Protein AF-A0A377AE68-F1 (afdb_monomer_lite)

Radius of gyration: 34.29 Å; chains: 1; bounding box: 81×54×94 Å

InterPro domains:
  IPR004701 Phosphotransferase system, mannose-type IIA component [PS51096] (171-307)
  IPR011608 PRD domain [PF00874] (445-529)
  IPR011608 PRD domain [PS51372] (61-166)
  IPR011608 PRD domain [PS51372] (434-531)
  IPR036634 PRD domain superfamily [SSF63520] (63-156)
  IPR036634 PRD domain superfamily [SSF63520] (428-529)
  IPR036662 Phosphotransferase system, mannose-type IIA component superfamily [G3DSA:3.40.50.510] (170-292)
  IPR036662 Phosphotransferase system, mannose-type IIA component superfamily [SSF53062] (173-259)

Foldseek 3Di:
DWDPVLLVVLCCPLVVQLVLLVVLVVVPDDPVVSLLVSLLVVVVCL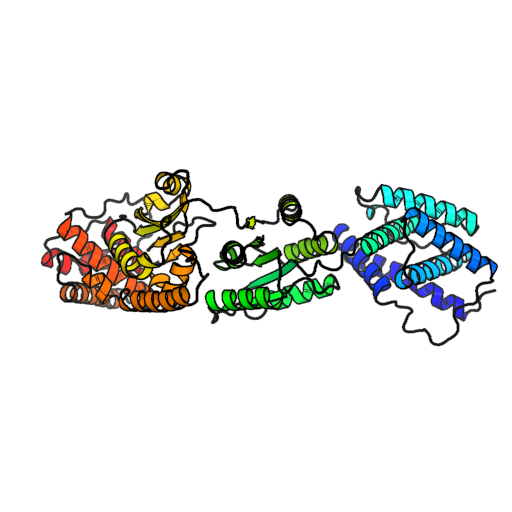VVVPPPVVPPDDNTDDDPLVLVLLVVLQVLLCVLLVHRDDPSLSVVSSSNLVSQLSCQVVVHARPGDDPVSDDPVLPSLLVSLVVSQVSSCVSSVGNRHPNSSVVSSSSSVVRNLVVLQPPQPLQEAEEEEEEADCPFVVLQVVLCVSLVHNRYDYDYAYPPHDPVVSLVVVVVVCVVSVHQEYEYEYQDDPSQLSQQLVCQQPQHKYKYFYNDDSVNVNVLVVVSSRDDDDSVVVCVVCVVVVGDIDIHGNPPAPFAEEEEEEDQVLDQLSVLVQVLCCVLCVVQADPSYDYHRDHLVQLLDPVSVVVVADPRYDYLAYEYCDDSPDPPGHYHYLLNCLDLCNLVSVCSSRVGDPPDPVSVVSSVRSSVSSNVCPDLQNSLVPLDPDDSVVLLVLQVQLVVQLCVVVVADDDPSLVSVSSSVSSRQLSCCLPVVDADDDDPPDDPDDDPVSLVSLQVSCVVVCVVSVGDHDPVNSVVSVVSRVD

Sequence (531 aa):
MATSAEIEESDLFYSFLTREYVNLRNSNVPPAETLAILKNKLSSIFEYGLYSRHSAAHPPRYGDQIEERVTLLIGYVEQVLGFTLPENLANPLRKHFLALIGYVRRGLIPQLYSSSLILDRCKDEYDNATLLCRQINELLHIQCPATEVVWLCLFLKECRHYRQRIDTSPDCGVILIAHGATTATSQAQYVNRVLERDLFYAIDMPFEQSVHDTLETLTRMIQDRCWQRLILMVDIGSLVHFGSTISKLFQIDVLLLPNITLTSLLEVGLDLSYETGDLSQLAVLMQSKNIPCRLCTPQQESGGKVLVISCITGMGTAEKIKKVLEESFGELMSQDTRMVILDYNEVRSLERIQQALNASERLAGIVGTFQPGLPDIPFISLEELFSEQGPELVLSLLTPDLSSSERRLEMERSAMRFISALTMESIINHISVLNPQRILKEIEDVLNYLTNTLSLKPSRQVTLRFLIHCCCMVERIVINRKPLQMALENRLDLDARAFSVIKSSFLPIEEAYAIRLSDAEYFYIYELLYS

Organism: Escherichia coli (NCBI:txid562)

pLDDT: mean 73.92, std 14.16, range [32.53, 97.31]

Secondary structure (DSSP, 8-state):
---HHHHHHTTHHHHHHHHHHHHHHHTT--HHHHHHHHHHHHHHHHHHTTTGGG-SS------HHHHHHHHHHHHHHHHHHTSPPPHHHHHHHHHHHHHHHHHHHTT-------GGGS-GGGHHHHHHHHHHHHHHHHHH-S---HHHHHHHHHHHHHHHHHHT-----TTEEEEEEEEBSSHHHHHHHHHHHHTTS---EEEEE-TTS-HHHHHHHHHHHHHHHT-SEEEEEE-SGGGGGHHHHHHHHHT-EEEEE-S--HHHHHHHHHHHHH--S-HHHHHHHHHHTT---EEE-TTS--SEEEEEEE-TTSSSHHHHHHHHHHHHHTTTS-TTEEEEEE-TTTTTSHHHHHHTS-TTEEEEEEEESS----TT--EEEHHHHTSTTHHHHHHHHH-----SHHHHHHHHHHHHHHHHHSSHHHHHHT-SSS-HHHHHHHHHHHHHHHHHHHT----HHHHHHHHHHHHHHHHHHHHH---------------HHHHHHHHHHTHHHHHHHT----HHHHHHHHHHHH-

Structure (mmCIF, N/CA/C/O backbone):
data_AF-A0A377AE68-F1
#
_entry.id   AF-A0A377AE68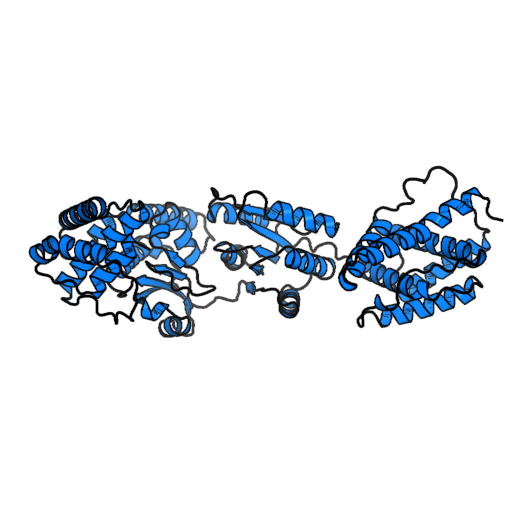-F1
#
loop_
_atom_site.group_PDB
_atom_site.id
_atom_site.type_symbol
_atom_site.label_atom_id
_atom_site.label_alt_id
_atom_site.label_comp_id
_atom_site.label_asym_id
_atom_site.label_entity_id
_atom_site.label_seq_id
_atom_site.pdbx_PDB_ins_code
_atom_site.Cartn_x
_atom_site.Cartn_y
_atom_site.Cartn_z
_atom_site.occupancy
_atom_site.B_iso_or_equiv
_atom_site.auth_seq_id
_atom_site.auth_comp_id
_atom_site.auth_asym_id
_atom_site.auth_atom_id
_atom_site.pdbx_PDB_model_num
ATOM 1 N N . MET A 1 1 ? 47.913 -7.691 -47.496 1.00 35.38 1 MET A N 1
ATOM 2 C CA . MET A 1 1 ? 48.086 -8.858 -46.604 1.00 35.38 1 MET A CA 1
ATOM 3 C C . MET A 1 1 ? 48.095 -8.303 -45.195 1.00 35.38 1 MET A C 1
ATOM 5 O O . MET A 1 1 ? 48.907 -7.422 -44.956 1.00 35.38 1 MET A O 1
ATOM 9 N N . ALA A 1 2 ? 47.153 -8.706 -44.342 1.00 32.53 2 ALA A N 1
ATOM 10 C CA . ALA A 1 2 ? 47.093 -8.212 -42.965 1.00 32.53 2 ALA A CA 1
ATOM 11 C C . ALA A 1 2 ? 48.304 -8.731 -42.168 1.00 32.53 2 ALA A C 1
ATOM 13 O O . ALA A 1 2 ? 48.736 -9.867 -42.378 1.00 32.53 2 ALA A O 1
ATOM 14 N N . THR A 1 3 ? 48.878 -7.889 -41.312 1.00 38.12 3 THR A N 1
ATOM 15 C CA . THR A 1 3 ? 50.048 -8.209 -40.476 1.00 38.12 3 THR A CA 1
ATOM 16 C C . THR A 1 3 ? 49.657 -9.052 -39.257 1.00 38.12 3 THR A C 1
ATOM 18 O O . THR A 1 3 ? 48.509 -9.043 -38.824 1.00 38.12 3 THR A O 1
ATOM 21 N N . SER A 1 4 ? 50.608 -9.798 -38.682 1.00 37.97 4 SER A N 1
ATOM 22 C CA . SER A 1 4 ? 50.384 -10.733 -37.561 1.00 37.97 4 SER A CA 1
ATOM 23 C C . SER A 1 4 ? 49.757 -10.108 -36.305 1.00 37.97 4 SER A C 1
ATOM 25 O O . SER A 1 4 ? 49.122 -10.826 -35.545 1.00 37.97 4 SER A O 1
ATOM 27 N N . ALA A 1 5 ? 49.878 -8.791 -36.112 1.00 37.81 5 ALA A N 1
ATOM 28 C CA . ALA A 1 5 ? 49.234 -8.060 -35.016 1.00 37.81 5 ALA A CA 1
ATOM 29 C C . ALA A 1 5 ? 47.746 -7.750 -35.296 1.00 37.81 5 ALA A C 1
ATOM 31 O O . ALA A 1 5 ? 46.903 -7.898 -34.417 1.00 37.81 5 ALA A O 1
ATOM 32 N N . GLU A 1 6 ? 47.391 -7.424 -36.546 1.00 44.06 6 GLU A N 1
ATOM 33 C CA . GLU A 1 6 ? 45.991 -7.250 -36.989 1.00 44.06 6 GLU A CA 1
ATOM 34 C C . GLU A 1 6 ? 45.209 -8.583 -36.925 1.00 44.06 6 GLU A C 1
ATOM 36 O O . GLU A 1 6 ? 43.981 -8.622 -36.833 1.00 44.06 6 GLU A O 1
ATOM 41 N N . ILE A 1 7 ? 45.952 -9.693 -36.962 1.00 45.28 7 ILE A N 1
ATOM 42 C CA . ILE A 1 7 ? 45.485 -11.079 -36.921 1.00 45.28 7 ILE A CA 1
ATOM 43 C C . ILE A 1 7 ? 45.093 -11.520 -35.496 1.00 45.28 7 ILE A C 1
ATOM 45 O O . ILE A 1 7 ? 44.175 -12.339 -35.393 1.00 45.28 7 ILE A O 1
ATOM 49 N N . GLU A 1 8 ? 45.699 -10.960 -34.440 1.00 42.53 8 GLU A N 1
ATOM 50 C CA . GLU A 1 8 ? 45.406 -11.274 -33.025 1.00 42.53 8 GLU A CA 1
ATOM 51 C C . GLU A 1 8 ? 44.201 -10.489 -32.466 1.00 42.53 8 GLU A C 1
ATOM 53 O O . GLU A 1 8 ? 43.383 -11.058 -31.745 1.00 42.53 8 GLU A O 1
ATOM 58 N N . GLU A 1 9 ? 44.002 -9.218 -32.847 1.00 45.75 9 GLU A N 1
ATOM 59 C CA . GLU A 1 9 ? 42.862 -8.414 -32.353 1.00 45.75 9 GLU A CA 1
ATOM 60 C C . GLU A 1 9 ? 41.496 -8.889 -32.879 1.00 45.75 9 GLU A C 1
ATOM 62 O O . GLU A 1 9 ? 40.488 -8.832 -32.165 1.00 45.75 9 GLU A O 1
ATOM 67 N N . SER A 1 10 ? 41.456 -9.394 -34.119 1.00 47.69 10 SER A N 1
ATOM 68 C CA . SER A 1 10 ? 40.238 -9.956 -34.730 1.00 47.69 10 SER A CA 1
ATOM 69 C C . SER A 1 10 ? 39.765 -11.260 -34.067 1.00 47.69 10 SER A C 1
ATOM 71 O O . SER A 1 10 ? 38.612 -11.655 -34.240 1.00 47.69 10 SER A O 1
ATOM 73 N N . ASP A 1 11 ? 40.638 -11.914 -33.292 1.00 53.09 11 ASP A N 1
ATOM 74 C CA . ASP A 1 11 ? 40.399 -13.221 -32.674 1.00 53.09 11 ASP A CA 1
ATOM 75 C C . ASP A 1 11 ? 39.607 -13.128 -31.357 1.00 53.09 11 ASP A C 1
ATOM 77 O O . ASP A 1 11 ? 38.904 -14.055 -30.955 1.00 53.09 11 ASP A O 1
ATOM 81 N N . LEU A 1 12 ? 39.658 -11.970 -30.694 1.00 58.88 12 LEU A N 1
ATOM 82 C CA . LEU A 1 12 ? 39.094 -11.757 -29.356 1.00 58.88 12 LEU A CA 1
ATOM 83 C C . LEU A 1 12 ? 37.564 -11.867 -29.300 1.00 58.88 12 LEU A C 1
ATOM 85 O O . LEU A 1 12 ? 37.031 -12.325 -28.294 1.00 58.88 12 LEU A O 1
ATOM 89 N N . PHE A 1 13 ? 36.847 -11.487 -30.362 1.00 60.62 13 PHE A N 1
ATOM 90 C CA . PHE A 1 13 ? 35.380 -11.470 -30.358 1.00 60.62 13 PHE A CA 1
ATOM 91 C C . PHE A 1 13 ? 34.780 -12.882 -30.371 1.00 60.62 13 PHE A C 1
ATOM 93 O O . PHE A 1 13 ? 34.065 -13.280 -29.451 1.00 60.62 13 PHE A O 1
ATOM 100 N N . TYR A 1 14 ? 35.109 -13.670 -31.396 1.00 62.91 14 TYR A N 1
ATOM 101 C CA . TYR A 1 14 ? 34.588 -15.027 -31.553 1.00 62.91 14 TYR A CA 1
ATOM 102 C C . TYR A 1 14 ? 35.135 -15.977 -30.479 1.00 62.91 14 TYR A C 1
ATOM 104 O O . TYR A 1 14 ? 34.387 -16.828 -29.990 1.00 62.91 14 TYR A O 1
ATOM 112 N N . SER A 1 15 ? 36.391 -15.810 -30.044 1.00 63.50 15 SER A N 1
ATOM 113 C CA . SER A 1 15 ? 36.961 -16.598 -28.941 1.00 63.50 15 SER A CA 1
ATOM 114 C C . SER A 1 15 ? 36.289 -16.300 -27.595 1.00 63.50 15 SER A C 1
ATOM 116 O O . SER A 1 15 ? 35.984 -17.237 -26.852 1.00 63.50 15 SER A O 1
ATOM 118 N N . PHE A 1 16 ? 35.973 -15.031 -27.303 1.00 65.31 16 PHE A N 1
ATOM 119 C CA . PHE A 1 16 ? 35.212 -14.642 -26.114 1.00 65.31 16 PHE A CA 1
ATOM 120 C C . PHE A 1 16 ? 33.808 -15.253 -26.125 1.00 65.31 16 PHE A C 1
ATOM 122 O O . PHE A 1 16 ? 33.429 -15.938 -25.175 1.00 65.31 16 PHE A O 1
ATOM 129 N N . LEU A 1 17 ? 33.058 -15.078 -27.218 1.00 63.47 17 LEU A N 1
ATOM 130 C CA . LEU A 1 17 ? 31.700 -15.617 -27.334 1.00 63.47 17 LEU A CA 1
ATOM 131 C C . LEU A 1 17 ? 31.675 -17.146 -27.236 1.00 63.47 17 LEU A C 1
ATOM 133 O O . LEU A 1 17 ? 30.805 -17.706 -26.569 1.00 63.47 17 LEU A O 1
ATOM 137 N N . THR A 1 18 ? 32.658 -17.822 -27.839 1.00 64.62 18 THR A N 1
ATOM 138 C CA . THR A 1 18 ? 32.765 -19.288 -27.789 1.00 64.62 18 THR A CA 1
ATOM 139 C C . THR A 1 18 ? 33.037 -19.754 -26.364 1.00 64.62 18 THR A C 1
ATOM 141 O O . THR A 1 18 ? 32.367 -20.659 -25.869 1.00 64.62 18 THR A O 1
ATOM 144 N N . ARG A 1 19 ? 33.982 -19.110 -25.671 1.00 67.00 19 ARG A N 1
ATOM 145 C CA . ARG A 1 19 ? 34.321 -19.423 -24.279 1.00 67.00 19 ARG A CA 1
ATOM 146 C C . ARG A 1 19 ? 33.125 -19.228 -23.348 1.00 67.00 19 ARG A C 1
ATOM 148 O O . ARG A 1 19 ? 32.839 -20.105 -22.538 1.00 67.00 19 ARG A O 1
ATOM 155 N N . GLU A 1 20 ? 32.412 -18.114 -23.472 1.00 65.75 20 GLU A N 1
ATOM 156 C CA . GLU A 1 20 ? 31.256 -17.817 -22.622 1.00 65.75 20 GLU A CA 1
ATOM 157 C C . GLU A 1 20 ? 30.086 -18.772 -22.875 1.00 65.75 20 GLU A C 1
ATOM 159 O O . GLU A 1 20 ? 29.486 -19.280 -21.926 1.00 65.75 20 GLU A O 1
ATOM 164 N N . TYR A 1 21 ? 29.808 -19.095 -24.139 1.00 64.94 21 TYR A N 1
ATOM 165 C CA . TYR A 1 21 ? 28.783 -20.073 -24.497 1.00 64.94 21 TYR A CA 1
ATOM 166 C C . TYR A 1 21 ? 29.104 -21.477 -23.958 1.00 64.94 21 TYR A C 1
ATOM 168 O O . TYR A 1 21 ? 28.236 -22.138 -23.384 1.00 64.94 21 TYR A O 1
ATOM 176 N N . VAL A 1 22 ? 30.359 -21.922 -24.083 1.00 67.50 22 VAL A N 1
ATOM 177 C CA . VAL A 1 22 ? 30.815 -23.218 -23.555 1.00 67.50 22 VAL A CA 1
ATOM 178 C C . VAL A 1 22 ? 30.721 -23.254 -22.026 1.00 67.50 22 VAL A C 1
ATOM 180 O O . VAL A 1 22 ? 30.233 -24.238 -21.472 1.00 67.50 22 VAL A O 1
ATOM 183 N N . ASN A 1 23 ? 31.111 -22.178 -21.338 1.00 67.56 23 ASN A N 1
ATOM 184 C CA . ASN A 1 23 ? 31.018 -22.082 -19.880 1.00 67.56 23 ASN A CA 1
ATOM 185 C C . ASN A 1 23 ? 29.570 -22.175 -19.383 1.00 67.56 23 ASN A C 1
ATOM 187 O O . ASN A 1 23 ? 29.298 -22.910 -18.435 1.00 67.56 23 ASN A O 1
ATOM 191 N N . LEU A 1 24 ? 28.632 -21.485 -20.038 1.00 65.25 24 LEU A N 1
ATOM 192 C CA . LEU A 1 24 ? 27.214 -21.535 -19.670 1.00 65.25 24 LEU A CA 1
ATOM 193 C C . LEU A 1 24 ? 26.603 -22.913 -19.938 1.00 65.25 24 LEU A C 1
ATOM 195 O O . LEU A 1 24 ? 25.903 -23.449 -19.080 1.00 65.25 24 LEU A O 1
ATOM 199 N N . ARG A 1 25 ? 26.944 -23.539 -21.072 1.00 63.88 25 ARG A N 1
ATOM 200 C CA . ARG A 1 25 ? 26.503 -24.904 -21.391 1.00 63.88 25 ARG A CA 1
ATOM 201 C C . ARG A 1 25 ? 27.017 -25.933 -20.380 1.00 63.88 25 ARG A C 1
ATOM 203 O O . ARG A 1 25 ? 26.284 -26.851 -20.026 1.00 63.88 25 ARG A O 1
ATOM 210 N N . ASN A 1 26 ? 28.249 -25.770 -19.901 1.00 66.75 26 ASN A N 1
ATOM 211 C CA . ASN A 1 26 ? 28.850 -26.652 -18.898 1.00 66.75 26 ASN A CA 1
ATOM 212 C C . ASN A 1 26 ? 28.307 -26.415 -17.477 1.00 66.75 26 ASN A C 1
ATOM 214 O O . ASN A 1 26 ? 28.566 -27.225 -16.592 1.00 66.75 26 ASN A O 1
ATOM 218 N N . SER A 1 27 ? 27.555 -25.332 -17.252 1.00 64.69 27 SER A N 1
ATOM 219 C CA . SER A 1 27 ? 27.062 -24.926 -15.929 1.00 64.69 27 SER A CA 1
ATOM 220 C C . SER A 1 27 ? 25.645 -25.425 -15.597 1.00 64.69 27 SER A C 1
ATOM 222 O O . SER A 1 27 ? 25.085 -24.997 -14.595 1.00 64.69 27 SER A O 1
ATOM 224 N N . ASN A 1 28 ? 25.052 -26.327 -16.397 1.00 59.94 28 ASN A N 1
ATOM 225 C CA . ASN A 1 28 ? 23.685 -26.862 -16.210 1.00 59.94 28 ASN A CA 1
ATOM 226 C C . ASN A 1 28 ? 22.575 -25.794 -16.066 1.00 59.94 28 ASN A C 1
ATOM 228 O O . ASN A 1 28 ? 21.514 -26.065 -15.505 1.00 59.94 28 ASN A O 1
ATOM 232 N N . VAL A 1 29 ? 22.793 -24.587 -16.593 1.00 64.56 29 VAL A N 1
ATOM 233 C CA . VAL A 1 29 ? 21.796 -23.509 -16.588 1.00 64.56 29 VAL A CA 1
ATOM 234 C C . VAL A 1 29 ? 20.687 -23.836 -17.603 1.00 64.56 29 VAL A C 1
ATOM 236 O O . VAL A 1 29 ? 21.000 -24.267 -18.719 1.00 64.56 29 VAL A O 1
ATOM 239 N N . PRO A 1 30 ? 19.395 -23.636 -17.273 1.00 61.22 30 PRO A N 1
ATOM 240 C CA . PRO A 1 30 ? 18.301 -23.830 -18.219 1.00 61.22 30 PRO A CA 1
ATOM 241 C C . PRO A 1 30 ? 18.504 -23.035 -19.527 1.00 61.22 30 PRO A C 1
ATOM 243 O O . PRO A 1 30 ? 19.047 -21.925 -19.502 1.00 61.22 30 PRO A O 1
ATOM 246 N N . PRO A 1 31 ? 18.042 -23.536 -20.690 1.00 54.38 31 PRO A N 1
ATOM 247 C CA . PRO A 1 31 ? 18.254 -22.870 -21.981 1.00 54.38 31 PRO A CA 1
ATOM 248 C C . PRO A 1 31 ? 17.703 -21.436 -22.049 1.00 54.38 31 PRO A C 1
ATOM 250 O O . PRO A 1 31 ? 18.317 -20.571 -22.671 1.00 54.38 31 PRO A O 1
ATOM 253 N N . ALA A 1 32 ? 16.572 -21.173 -21.384 1.00 50.97 32 ALA A N 1
ATOM 254 C CA . ALA A 1 32 ? 15.939 -19.854 -21.342 1.00 50.97 32 ALA A CA 1
ATOM 255 C C . ALA A 1 32 ? 16.751 -18.831 -20.523 1.00 50.97 32 ALA A C 1
ATOM 257 O O . ALA A 1 32 ? 16.925 -17.692 -20.949 1.00 50.97 32 ALA A O 1
ATOM 258 N N . GLU A 1 33 ? 17.321 -19.249 -19.392 1.00 54.84 33 GLU A N 1
ATOM 259 C CA . GLU A 1 33 ? 18.206 -18.412 -18.570 1.00 54.84 33 GLU A CA 1
ATOM 260 C C . GLU A 1 33 ? 19.563 -18.197 -19.248 1.00 54.84 33 GLU A C 1
ATOM 262 O O . GLU A 1 33 ? 20.108 -17.096 -19.232 1.00 54.84 33 GLU A O 1
ATOM 267 N N . THR A 1 34 ? 20.073 -19.222 -19.937 1.00 57.81 34 THR A N 1
ATOM 268 C CA . THR A 1 34 ? 21.289 -19.121 -20.755 1.00 57.81 34 THR A CA 1
ATOM 269 C C . THR A 1 34 ? 21.131 -18.060 -21.846 1.00 57.81 34 THR A C 1
ATOM 271 O O . THR A 1 34 ? 22.051 -17.276 -22.075 1.00 57.81 34 THR A O 1
ATOM 274 N N . LEU A 1 35 ? 19.957 -17.992 -22.487 1.00 55.09 35 LEU A N 1
ATOM 275 C CA . LEU A 1 35 ? 19.627 -16.966 -23.476 1.00 55.09 35 LEU A CA 1
ATOM 276 C C . LEU A 1 35 ? 19.613 -15.565 -22.852 1.00 55.09 35 LEU A C 1
ATOM 278 O O . LEU A 1 35 ? 20.217 -14.659 -23.416 1.00 55.09 35 LEU A O 1
ATOM 282 N N . ALA A 1 36 ? 18.961 -15.385 -21.702 1.00 54.00 36 ALA A N 1
ATOM 283 C CA . ALA A 1 36 ? 18.906 -14.091 -21.021 1.00 54.00 36 ALA A CA 1
ATOM 284 C C . ALA A 1 36 ? 20.307 -13.608 -20.606 1.00 54.00 36 ALA A C 1
ATOM 286 O O . ALA A 1 36 ? 20.675 -12.465 -20.867 1.00 54.00 36 ALA A O 1
ATOM 287 N N . ILE A 1 37 ? 21.131 -14.501 -20.050 1.00 59.78 37 ILE A N 1
ATOM 288 C CA . ILE A 1 37 ? 22.510 -14.192 -19.651 1.00 59.78 37 ILE A CA 1
ATOM 289 C C . ILE A 1 37 ? 23.379 -13.870 -20.874 1.00 59.78 37 ILE A C 1
ATOM 291 O O . ILE A 1 37 ? 24.155 -12.917 -20.838 1.00 59.78 37 ILE A O 1
ATOM 295 N N . LEU A 1 38 ? 23.255 -14.628 -21.968 1.00 58.69 38 LEU A N 1
ATOM 296 C CA . LEU A 1 38 ? 23.988 -14.358 -23.210 1.00 58.69 38 LEU A CA 1
ATOM 297 C C . LEU A 1 38 ? 23.534 -13.064 -23.880 1.00 58.69 38 LEU A C 1
ATOM 299 O O . LEU A 1 38 ? 24.389 -12.330 -24.368 1.00 58.69 38 LEU A O 1
ATOM 303 N N . LYS A 1 39 ? 22.228 -12.769 -23.884 1.00 57.41 39 LYS A N 1
ATOM 304 C CA . LYS A 1 39 ? 21.674 -11.504 -24.381 1.00 57.41 39 LYS A CA 1
ATOM 305 C C . LYS A 1 39 ? 22.259 -10.337 -23.588 1.00 57.41 39 LYS A C 1
ATOM 307 O O . LYS A 1 39 ? 22.829 -9.443 -24.194 1.00 57.41 39 LYS A O 1
ATOM 312 N N . ASN A 1 40 ? 22.244 -10.417 -22.258 1.00 55.22 40 ASN A N 1
ATOM 313 C CA . ASN A 1 40 ? 22.818 -9.388 -21.388 1.00 55.22 40 ASN A CA 1
ATOM 314 C C . ASN A 1 40 ? 24.334 -9.232 -21.588 1.00 55.22 40 ASN A C 1
ATOM 316 O O . ASN A 1 40 ? 24.841 -8.116 -21.613 1.00 55.22 40 ASN A O 1
ATOM 320 N N . LYS A 1 41 ? 25.082 -10.328 -21.785 1.00 58.75 41 LYS A N 1
ATOM 321 C CA . LYS A 1 41 ? 26.524 -10.251 -22.082 1.00 58.75 41 LYS A CA 1
ATOM 322 C C . LYS A 1 41 ? 26.809 -9.675 -23.465 1.00 58.75 41 LYS A C 1
ATOM 324 O O . LYS A 1 41 ? 27.755 -8.911 -23.599 1.00 58.75 41 LYS A O 1
ATOM 329 N N . LEU A 1 42 ? 26.015 -10.023 -24.477 1.00 56.97 42 LEU A N 1
ATOM 330 C CA . LEU A 1 42 ? 26.104 -9.424 -25.807 1.00 56.97 42 LEU A CA 1
ATOM 331 C C . LEU A 1 42 ? 25.821 -7.920 -25.727 1.00 56.97 42 LEU A C 1
ATOM 333 O O . LEU A 1 42 ? 26.665 -7.146 -26.166 1.00 56.97 42 LEU A O 1
ATOM 337 N N . SER A 1 43 ? 24.727 -7.504 -25.081 1.00 49.84 43 SER A N 1
ATOM 338 C CA . SER A 1 43 ? 24.415 -6.089 -24.825 1.00 49.84 43 SER A CA 1
ATOM 339 C C . SER A 1 43 ? 25.561 -5.380 -24.088 1.00 49.84 43 SER A C 1
ATOM 341 O O . SER A 1 43 ? 26.012 -4.337 -24.546 1.00 49.84 43 SER A O 1
ATOM 343 N N . SER A 1 44 ? 26.163 -6.003 -23.070 1.00 50.94 44 SER A N 1
ATOM 344 C CA . SER A 1 44 ? 27.327 -5.450 -22.359 1.00 50.94 44 SER A CA 1
ATOM 345 C C . SER A 1 44 ? 28.584 -5.305 -23.243 1.00 50.94 44 SER A C 1
ATOM 347 O O . SER A 1 44 ? 29.315 -4.321 -23.124 1.00 50.94 44 SER A O 1
ATOM 349 N N . ILE A 1 45 ? 28.841 -6.226 -24.187 1.00 52.91 45 ILE A N 1
ATOM 350 C CA . ILE A 1 45 ? 29.919 -6.074 -25.192 1.00 52.91 45 ILE A CA 1
ATOM 351 C C . ILE A 1 45 ? 29.654 -4.857 -26.091 1.00 52.91 45 ILE A C 1
ATOM 353 O O . ILE A 1 45 ? 30.599 -4.147 -26.458 1.00 52.91 45 ILE A O 1
ATOM 357 N N . PHE A 1 46 ? 28.388 -4.633 -26.453 1.00 50.62 46 PHE A N 1
ATOM 358 C CA . PHE A 1 46 ? 27.961 -3.529 -27.309 1.00 50.62 46 PHE A CA 1
ATOM 359 C C . PHE A 1 46 ? 27.962 -2.175 -26.576 1.00 50.62 46 PHE A C 1
ATOM 361 O O . PHE A 1 46 ? 28.317 -1.175 -27.196 1.00 50.62 46 PHE A O 1
ATOM 368 N N . GLU A 1 47 ? 27.661 -2.134 -25.272 1.00 41.50 47 GLU A N 1
ATOM 369 C CA . GLU A 1 47 ? 27.654 -0.901 -24.465 1.00 41.50 47 GLU A CA 1
ATOM 370 C C . GLU A 1 47 ? 29.041 -0.498 -23.942 1.00 41.50 47 GLU A C 1
ATOM 372 O O . GLU A 1 47 ? 29.421 0.669 -24.035 1.00 41.50 47 GLU A O 1
ATOM 377 N N . TYR A 1 48 ? 29.855 -1.444 -23.459 1.00 39.06 48 TYR A N 1
ATOM 378 C CA . TYR A 1 48 ? 31.168 -1.118 -22.884 1.00 39.06 48 TYR A CA 1
ATOM 379 C C . TYR A 1 48 ? 32.291 -0.991 -23.900 1.00 39.06 48 TYR A C 1
ATOM 381 O O . TYR A 1 48 ? 33.404 -0.626 -23.513 1.00 39.06 48 TYR A O 1
ATOM 389 N N . GLY A 1 49 ? 32.026 -1.310 -25.173 1.00 45.44 49 GLY A N 1
ATOM 390 C CA . GLY A 1 49 ? 33.020 -1.294 -26.232 1.00 45.44 49 GLY A CA 1
ATOM 391 C C . GLY A 1 49 ? 34.315 -1.931 -25.743 1.00 45.44 49 GLY A C 1
ATOM 392 O O . GLY A 1 49 ? 35.283 -1.222 -25.484 1.00 45.44 49 GLY A O 1
ATOM 393 N N . LEU A 1 50 ? 34.377 -3.260 -25.635 1.00 39.72 50 LEU A N 1
ATOM 394 C CA . LEU A 1 50 ? 35.605 -3.984 -25.246 1.00 39.72 50 LEU A CA 1
ATOM 395 C C . LEU A 1 50 ? 36.844 -3.618 -26.100 1.00 39.72 50 LEU A C 1
ATOM 397 O O . LEU A 1 50 ? 37.971 -3.928 -25.732 1.00 39.72 50 LEU A O 1
ATOM 401 N N . TYR A 1 51 ? 36.646 -2.874 -27.191 1.00 43.25 51 TYR A N 1
ATOM 402 C CA . TYR A 1 51 ? 37.676 -2.287 -28.042 1.00 43.25 51 TYR A CA 1
ATOM 403 C C . TYR A 1 51 ? 37.964 -0.784 -27.824 1.00 43.25 51 TYR A C 1
ATOM 405 O O . TYR A 1 51 ? 38.838 -0.240 -28.490 1.00 43.25 51 TYR A O 1
ATOM 413 N N . SER A 1 52 ? 37.262 -0.081 -26.931 1.00 38.97 52 SER A N 1
ATOM 414 C CA . SER A 1 52 ? 37.528 1.329 -26.603 1.00 38.97 52 SER A CA 1
ATOM 415 C C . SER A 1 52 ? 38.813 1.494 -25.789 1.00 38.97 52 SER A C 1
ATOM 417 O O . SER A 1 52 ? 39.431 2.554 -25.842 1.00 38.97 52 SER A O 1
ATOM 419 N N . ARG A 1 53 ? 39.243 0.465 -25.044 1.00 36.19 53 ARG A N 1
ATOM 420 C CA . ARG A 1 53 ? 40.462 0.532 -24.216 1.00 36.19 53 ARG A CA 1
ATOM 421 C C . ARG A 1 53 ? 41.767 0.298 -24.986 1.00 36.19 53 ARG A C 1
ATOM 423 O O . ARG A 1 53 ? 42.828 0.574 -24.438 1.00 36.19 53 ARG A O 1
ATOM 430 N N . HIS A 1 54 ? 41.705 -0.110 -26.255 1.00 35.72 54 HIS A N 1
ATOM 431 C CA . HIS A 1 54 ? 42.877 -0.251 -27.129 1.00 35.72 54 HIS A CA 1
ATOM 432 C C . HIS A 1 54 ? 42.840 0.697 -28.337 1.00 35.72 54 HIS A C 1
ATOM 434 O O . HIS A 1 54 ? 43.307 0.375 -29.418 1.00 35.72 54 HIS A O 1
ATOM 440 N N . SER A 1 55 ? 42.358 1.930 -28.153 1.00 34.81 55 SER A N 1
ATOM 441 C CA . SER A 1 55 ? 42.481 2.982 -29.177 1.00 34.81 55 SER A CA 1
ATOM 442 C C . SER A 1 55 ? 43.877 3.638 -29.220 1.00 34.81 55 SER A C 1
ATOM 444 O O . SER A 1 55 ? 43.995 4.833 -29.488 1.00 34.81 55 SER A O 1
ATOM 446 N N . ALA A 1 56 ? 44.943 2.878 -28.956 1.00 34.81 56 ALA A N 1
ATOM 447 C CA . ALA A 1 56 ? 46.317 3.382 -28.936 1.00 34.81 56 ALA A CA 1
ATOM 448 C C . ALA A 1 56 ? 47.266 2.546 -29.808 1.00 34.81 56 ALA A C 1
ATOM 450 O O . ALA A 1 56 ? 48.334 2.161 -29.355 1.00 34.81 56 ALA A O 1
ATOM 451 N N . ALA A 1 57 ? 46.873 2.266 -31.051 1.00 35.12 57 ALA A N 1
ATOM 452 C CA . ALA A 1 57 ? 47.756 2.176 -32.219 1.00 35.12 57 ALA A CA 1
ATOM 453 C C . ALA A 1 57 ? 46.895 1.815 -33.440 1.00 35.12 57 ALA A C 1
ATOM 455 O O . ALA A 1 57 ? 46.142 0.858 -33.391 1.00 35.12 57 ALA A O 1
ATOM 456 N N . HIS A 1 58 ? 46.975 2.636 -34.488 1.00 35.72 58 HIS A N 1
ATOM 457 C CA . HIS A 1 58 ? 46.464 2.452 -35.856 1.00 35.72 58 HIS A CA 1
ATOM 458 C C . HIS A 1 58 ? 45.449 1.312 -36.125 1.00 35.72 58 HIS A C 1
ATOM 460 O O . HIS A 1 58 ? 45.845 0.148 -36.115 1.00 35.72 58 HIS A O 1
ATOM 466 N N . PRO A 1 59 ? 44.180 1.616 -36.491 1.00 40.16 59 PRO A N 1
ATOM 467 C CA . PRO A 1 59 ? 43.243 0.580 -36.923 1.00 40.16 59 PRO A CA 1
ATOM 468 C C . PRO A 1 59 ? 43.818 -0.183 -38.132 1.00 40.16 59 PRO A C 1
ATOM 470 O O . PRO A 1 59 ? 44.432 0.458 -38.996 1.00 40.16 59 PRO A O 1
ATOM 473 N N . PRO A 1 60 ? 43.608 -1.511 -38.225 1.00 43.28 60 PRO A N 1
ATOM 474 C CA . PRO A 1 60 ? 44.097 -2.312 -39.338 1.00 43.28 60 PRO A CA 1
ATOM 475 C C . PRO A 1 60 ? 43.662 -1.704 -40.671 1.00 43.28 60 PRO A C 1
ATOM 477 O O . PRO A 1 60 ? 42.464 -1.514 -40.899 1.00 43.28 60 PRO A O 1
ATOM 480 N N . ARG A 1 61 ? 44.603 -1.384 -41.565 1.00 44.72 61 ARG A N 1
ATOM 481 C CA . ARG A 1 61 ? 44.252 -0.924 -42.919 1.00 44.72 61 ARG A CA 1
ATOM 482 C C . ARG A 1 61 ? 43.923 -2.148 -43.768 1.00 44.72 61 ARG A C 1
ATOM 484 O O . ARG A 1 61 ? 44.776 -2.685 -44.475 1.00 44.72 61 ARG A O 1
ATOM 491 N N . TYR A 1 62 ? 42.670 -2.593 -43.704 1.00 54.28 62 TYR A N 1
ATOM 492 C CA . TYR A 1 62 ? 42.109 -3.429 -44.762 1.00 54.28 62 TYR A CA 1
ATOM 493 C C . TYR A 1 62 ? 42.196 -2.658 -46.091 1.00 54.28 62 TYR A C 1
ATOM 495 O O . TYR A 1 62 ? 42.128 -1.432 -46.104 1.00 54.28 62 TYR A O 1
ATOM 503 N N . GLY A 1 63 ? 42.422 -3.353 -47.212 1.00 61.53 63 GLY A N 1
ATOM 504 C CA . GLY A 1 63 ? 42.499 -2.677 -48.514 1.00 61.53 63 GLY A CA 1
ATOM 505 C C . GLY A 1 63 ? 41.196 -1.932 -48.817 1.00 61.53 63 GLY A C 1
ATOM 506 O O . GLY A 1 63 ? 40.134 -2.446 -48.469 1.00 61.53 63 GLY A O 1
ATOM 507 N N . ASP A 1 64 ? 41.277 -0.775 -49.482 1.00 63.53 64 ASP A N 1
ATOM 508 C CA . ASP A 1 64 ? 40.146 0.150 -49.705 1.00 63.53 64 ASP A CA 1
ATOM 509 C C . ASP A 1 64 ? 38.876 -0.558 -50.229 1.00 63.53 64 ASP A C 1
ATOM 511 O O . ASP A 1 64 ? 37.765 -0.279 -49.790 1.00 63.53 64 ASP A O 1
ATOM 515 N N . GLN A 1 65 ? 39.043 -1.589 -51.065 1.00 74.25 65 GLN A N 1
ATOM 516 C CA . GLN A 1 65 ? 37.942 -2.400 -51.605 1.00 74.25 65 GLN A CA 1
ATOM 517 C C . GLN A 1 65 ? 37.185 -3.254 -50.569 1.00 74.25 65 GLN A C 1
ATOM 519 O O . GLN A 1 65 ? 36.029 -3.601 -50.798 1.00 74.25 65 GLN A O 1
ATOM 524 N N . ILE A 1 66 ? 37.822 -3.679 -49.473 1.00 77.06 66 ILE A N 1
ATOM 525 C CA . ILE A 1 66 ? 37.160 -4.454 -48.406 1.00 77.06 66 ILE A CA 1
ATOM 526 C C . ILE A 1 66 ? 36.351 -3.514 -47.517 1.00 77.06 66 ILE A C 1
ATOM 528 O O . ILE A 1 66 ? 35.226 -3.848 -47.160 1.00 77.06 66 ILE A O 1
ATOM 532 N N . GLU A 1 67 ? 36.898 -2.340 -47.206 1.00 78.69 67 GLU A N 1
ATOM 533 C CA . GLU A 1 67 ? 36.187 -1.314 -46.440 1.00 78.69 67 GLU A CA 1
ATOM 534 C C . GLU A 1 67 ? 34.933 -0.846 -47.182 1.00 78.69 67 GLU A C 1
ATOM 536 O O . GLU A 1 67 ? 33.854 -0.864 -46.598 1.00 78.69 67 GLU A O 1
ATOM 541 N N . GLU A 1 68 ? 35.026 -0.567 -48.488 1.00 81.69 68 GLU A N 1
ATOM 542 C CA . GLU A 1 68 ? 33.859 -0.216 -49.312 1.00 81.69 68 GLU A CA 1
ATOM 543 C C . GLU A 1 68 ? 32.755 -1.287 -49.255 1.00 81.69 68 GLU A C 1
ATOM 545 O O . GLU A 1 68 ? 31.576 -0.970 -49.087 1.00 81.69 68 GLU A O 1
ATOM 550 N N . ARG A 1 69 ? 33.121 -2.574 -49.336 1.00 86.06 69 ARG A N 1
ATOM 551 C CA . ARG A 1 69 ? 32.159 -3.689 -49.251 1.00 86.06 69 ARG A CA 1
ATOM 552 C C . ARG A 1 69 ? 31.518 -3.803 -47.869 1.00 86.06 69 ARG A C 1
ATOM 554 O O . ARG A 1 69 ? 30.333 -4.113 -47.776 1.00 86.06 69 ARG A O 1
ATOM 561 N N . VAL A 1 70 ? 32.279 -3.560 -46.802 1.00 86.06 70 VAL A N 1
ATOM 562 C CA . VAL A 1 70 ? 31.759 -3.565 -45.427 1.00 86.06 70 VAL A CA 1
ATOM 563 C C . VAL A 1 70 ? 30.815 -2.384 -45.200 1.00 86.06 70 VAL A C 1
ATOM 565 O O . VAL A 1 70 ? 29.757 -2.568 -44.604 1.00 86.06 70 VAL A O 1
ATOM 568 N N . THR A 1 71 ? 31.125 -1.200 -45.733 1.00 86.56 71 THR A N 1
ATOM 569 C CA . THR A 1 71 ? 30.218 -0.043 -45.695 1.00 86.56 71 THR A CA 1
ATOM 570 C C . THR A 1 71 ? 28.907 -0.328 -46.427 1.00 86.56 71 THR A C 1
ATOM 572 O O . THR A 1 71 ? 27.837 -0.039 -45.894 1.00 86.56 71 THR A O 1
ATOM 575 N N . LEU A 1 72 ? 28.963 -0.959 -47.605 1.00 88.69 72 LEU A N 1
ATOM 576 C CA . LEU A 1 72 ? 27.760 -1.377 -48.333 1.00 88.69 72 LEU A CA 1
ATOM 577 C C . LEU A 1 72 ? 26.919 -2.376 -47.526 1.00 88.69 72 LEU A C 1
ATOM 579 O O . LEU A 1 72 ? 25.699 -2.244 -47.476 1.00 88.69 72 LEU A O 1
ATOM 583 N N . LEU A 1 73 ? 27.557 -3.341 -46.855 1.00 89.50 73 LEU A N 1
ATOM 584 C CA . LEU A 1 73 ? 26.866 -4.291 -45.979 1.00 89.50 73 LEU A CA 1
ATOM 585 C C . LEU A 1 73 ? 26.159 -3.606 -44.810 1.00 89.50 73 LEU A C 1
ATOM 587 O O . LEU A 1 73 ? 25.017 -3.952 -44.521 1.00 89.50 73 LEU A O 1
ATOM 591 N N . ILE A 1 74 ? 26.794 -2.624 -44.166 1.00 88.25 74 ILE A N 1
ATOM 592 C CA . ILE A 1 74 ? 26.147 -1.829 -43.112 1.00 88.25 74 ILE A CA 1
ATOM 593 C C . ILE A 1 74 ? 24.915 -1.109 -43.678 1.00 88.25 74 ILE A C 1
ATOM 595 O O . ILE A 1 74 ? 23.853 -1.174 -43.066 1.00 88.25 74 ILE A O 1
ATOM 599 N N . GLY A 1 75 ? 25.006 -0.544 -44.886 1.00 88.19 75 GLY A N 1
ATOM 600 C CA . GLY A 1 75 ? 23.860 0.066 -45.571 1.00 88.19 75 GLY A CA 1
ATOM 601 C C . GLY A 1 75 ? 22.701 -0.909 -45.835 1.00 88.19 75 GLY A C 1
ATOM 602 O O . GLY A 1 75 ? 21.537 -0.539 -45.683 1.00 88.19 75 GLY A O 1
ATOM 603 N N . TYR A 1 76 ? 22.982 -2.176 -46.160 1.00 89.44 76 TYR A N 1
ATOM 604 C CA . TYR A 1 76 ? 21.939 -3.208 -46.263 1.00 89.44 76 TYR A CA 1
ATOM 605 C C . TYR A 1 76 ? 21.289 -3.519 -44.911 1.00 89.44 76 TYR A C 1
ATOM 607 O O . TYR A 1 76 ? 20.072 -3.697 -44.840 1.00 89.44 76 TYR A O 1
ATOM 615 N N . VAL A 1 77 ? 22.072 -3.553 -43.828 1.00 88.88 77 VAL A N 1
ATOM 616 C CA . VAL A 1 77 ? 21.532 -3.721 -42.470 1.00 88.88 77 VAL A CA 1
ATOM 617 C C . VAL A 1 77 ? 20.620 -2.545 -42.101 1.00 88.88 77 VAL A C 1
ATOM 619 O O . VAL A 1 77 ? 19.520 -2.757 -41.594 1.00 88.88 77 VAL A O 1
ATOM 622 N N . GLU A 1 78 ? 21.018 -1.315 -42.423 1.00 87.50 78 GLU A N 1
ATOM 623 C CA . GLU A 1 78 ? 20.203 -0.110 -42.218 1.00 87.50 78 GLU A CA 1
ATOM 624 C C . GLU A 1 78 ? 18.904 -0.128 -43.037 1.00 87.50 78 GLU A C 1
ATOM 626 O O . GLU A 1 78 ? 17.851 0.248 -42.520 1.00 87.50 78 GLU A O 1
ATOM 631 N N . GLN A 1 79 ? 18.936 -0.623 -44.281 1.00 87.19 79 GLN A N 1
ATOM 632 C CA . GLN A 1 79 ? 17.731 -0.812 -45.099 1.00 87.19 79 GLN A CA 1
ATOM 633 C C . GLN A 1 79 ? 16.756 -1.814 -44.472 1.00 87.19 79 GLN A C 1
ATOM 635 O O . GLN A 1 79 ? 15.558 -1.543 -44.411 1.00 87.19 79 GLN A O 1
ATOM 640 N N . VAL A 1 80 ? 17.261 -2.943 -43.968 1.00 86.00 80 VAL A N 1
ATOM 641 C CA . VAL A 1 80 ? 16.453 -3.962 -43.274 1.00 86.00 80 VAL A CA 1
ATOM 642 C C . VAL A 1 80 ? 15.829 -3.403 -41.987 1.00 86.00 80 VAL A C 1
ATOM 644 O O . VAL A 1 80 ? 14.682 -3.707 -41.644 1.00 86.00 80 VAL A O 1
ATOM 647 N N . LEU A 1 81 ? 16.571 -2.568 -41.260 1.00 79.62 81 LEU A N 1
ATOM 648 C CA . LEU A 1 81 ? 16.118 -1.938 -40.020 1.00 79.62 81 LEU A CA 1
ATOM 649 C C . LEU A 1 81 ? 15.200 -0.727 -40.251 1.00 79.62 81 LEU A C 1
ATOM 651 O O . LEU A 1 81 ? 14.377 -0.396 -39.391 1.00 79.62 81 LEU A O 1
ATOM 655 N N . GLY A 1 82 ? 15.323 -0.068 -41.402 1.00 78.75 82 GLY A N 1
ATOM 656 C CA . GLY A 1 82 ? 14.605 1.152 -41.756 1.00 78.75 82 GLY A CA 1
ATOM 657 C C . GLY A 1 82 ? 15.100 2.406 -41.025 1.00 78.75 82 GLY A C 1
ATOM 658 O O . GLY A 1 82 ? 14.320 3.350 -40.891 1.00 78.75 82 GLY A O 1
ATOM 659 N N . PHE A 1 83 ? 16.330 2.413 -40.493 1.00 78.75 83 PHE A N 1
ATOM 660 C CA . PHE A 1 83 ? 17.027 3.592 -39.949 1.00 78.75 83 PHE A CA 1
ATOM 661 C C . PHE A 1 83 ? 18.543 3.469 -40.078 1.00 78.75 83 PHE A C 1
ATOM 663 O O . PHE A 1 83 ? 19.073 2.365 -40.155 1.00 78.75 83 PHE A O 1
ATOM 670 N N . THR A 1 84 ? 19.219 4.617 -40.039 1.00 81.19 84 THR A N 1
ATOM 671 C CA . THR A 1 84 ? 20.681 4.719 -39.984 1.00 81.19 84 THR A CA 1
ATOM 672 C C . THR A 1 84 ? 21.199 4.348 -38.599 1.00 81.19 84 THR A C 1
ATOM 674 O O . THR A 1 84 ? 20.709 4.876 -37.596 1.00 81.19 84 THR A O 1
ATOM 677 N N . LEU A 1 85 ? 22.201 3.477 -38.530 1.00 77.44 85 LEU A N 1
ATOM 678 C CA . LEU A 1 85 ? 22.785 3.033 -37.273 1.00 77.44 85 LEU A CA 1
ATOM 679 C C . LEU A 1 85 ? 23.676 4.139 -36.678 1.00 77.44 85 LEU A C 1
ATOM 681 O O . LEU A 1 85 ? 24.539 4.676 -37.372 1.00 77.44 85 LEU A O 1
ATOM 685 N N . PRO A 1 86 ? 23.527 4.472 -35.386 1.00 73.69 86 PRO A N 1
ATOM 686 C CA . PRO A 1 86 ? 24.454 5.370 -34.704 1.00 73.69 86 PRO A CA 1
ATOM 687 C C . PRO A 1 86 ? 25.847 4.734 -34.576 1.00 73.69 86 PRO A C 1
ATOM 689 O O . PRO A 1 86 ? 25.996 3.508 -34.598 1.00 73.69 86 PRO A O 1
ATOM 692 N N . GLU A 1 87 ? 26.886 5.560 -34.414 1.00 69.94 87 GLU A N 1
ATOM 693 C CA . GLU A 1 87 ? 28.288 5.110 -34.434 1.00 69.94 87 GLU A CA 1
ATOM 694 C C . GLU A 1 87 ? 28.602 4.010 -33.407 1.00 69.94 87 GLU A C 1
ATOM 696 O O . GLU A 1 87 ? 29.412 3.121 -33.675 1.00 69.94 87 GLU A O 1
ATOM 701 N N . ASN A 1 88 ? 27.947 4.028 -32.246 1.00 64.44 88 ASN A N 1
ATOM 702 C CA . ASN A 1 88 ? 28.098 3.012 -31.202 1.00 64.44 88 ASN A CA 1
ATOM 703 C C . ASN A 1 88 ? 27.569 1.627 -31.618 1.00 64.44 88 ASN A C 1
ATOM 705 O O . ASN A 1 88 ? 28.056 0.634 -31.091 1.00 64.44 88 ASN A O 1
ATOM 709 N N . LEU A 1 89 ? 26.635 1.539 -32.572 1.00 74.12 89 LEU A N 1
ATOM 710 C CA . LEU A 1 89 ? 26.139 0.274 -33.135 1.00 74.12 89 LEU A CA 1
ATOM 711 C C . LEU A 1 89 ? 26.822 -0.083 -34.462 1.00 74.12 89 LEU A C 1
ATOM 713 O O . LEU A 1 89 ? 27.125 -1.251 -34.715 1.00 74.12 89 LEU A O 1
ATOM 717 N N . ALA A 1 90 ? 27.128 0.919 -35.288 1.00 78.12 90 ALA A N 1
ATOM 718 C CA . ALA A 1 90 ? 27.803 0.725 -36.567 1.00 78.12 90 ALA A CA 1
ATOM 719 C C . ALA A 1 90 ? 29.257 0.241 -36.397 1.00 78.12 90 ALA A C 1
ATOM 721 O O . ALA A 1 90 ? 29.712 -0.637 -37.132 1.00 78.12 90 ALA A O 1
ATOM 722 N N . ASN A 1 91 ? 29.992 0.759 -35.404 1.00 73.81 91 ASN A N 1
ATOM 723 C CA . ASN A 1 91 ? 31.394 0.391 -35.178 1.00 73.81 91 ASN A CA 1
ATOM 724 C C . ASN A 1 91 ? 31.585 -1.077 -34.741 1.00 73.81 91 ASN A C 1
ATOM 726 O O . ASN A 1 91 ? 32.463 -1.743 -35.301 1.00 73.81 91 ASN A O 1
ATOM 730 N N . PRO A 1 92 ? 30.806 -1.626 -33.786 1.00 71.44 92 PRO A N 1
ATOM 731 C CA . PRO A 1 92 ? 30.836 -3.054 -33.476 1.00 71.44 92 PRO A CA 1
ATOM 732 C C . PRO A 1 92 ? 30.457 -3.931 -34.668 1.00 71.44 92 PRO A C 1
ATOM 734 O O . PRO A 1 92 ? 31.151 -4.910 -34.932 1.00 71.44 92 PRO A O 1
ATOM 737 N N . LEU A 1 93 ? 29.421 -3.555 -35.428 1.00 83.00 93 LEU A N 1
ATOM 738 C CA . LEU A 1 93 ? 29.002 -4.292 -36.623 1.00 83.00 93 LEU A CA 1
ATOM 739 C C . LEU A 1 93 ? 30.109 -4.330 -37.688 1.00 83.00 93 LEU A C 1
ATOM 741 O O . LEU A 1 93 ? 30.412 -5.389 -38.240 1.00 83.00 93 LEU A O 1
ATOM 745 N N . ARG A 1 94 ? 30.783 -3.197 -37.927 1.00 82.38 94 ARG A N 1
ATOM 746 C CA . ARG A 1 94 ? 31.951 -3.121 -38.817 1.00 82.38 94 ARG A CA 1
ATOM 747 C C . ARG A 1 94 ? 33.055 -4.080 -38.373 1.00 82.38 94 ARG A C 1
ATOM 749 O O . ARG A 1 94 ? 33.574 -4.843 -39.186 1.00 82.38 94 ARG A O 1
ATOM 756 N N . LYS A 1 95 ? 33.405 -4.069 -37.083 1.00 75.75 95 LYS A N 1
ATOM 757 C CA . LYS A 1 95 ? 34.433 -4.962 -36.520 1.00 75.75 95 LYS A CA 1
ATOM 758 C C . LYS A 1 95 ? 34.037 -6.431 -36.637 1.00 75.75 95 LYS A C 1
ATOM 760 O O . LYS A 1 95 ? 34.885 -7.247 -36.987 1.00 75.75 95 LYS A O 1
ATOM 765 N N . HIS A 1 96 ? 32.763 -6.749 -36.410 1.00 79.62 96 HIS A N 1
ATOM 766 C CA . HIS A 1 96 ? 32.215 -8.095 -36.576 1.00 79.62 96 HIS A CA 1
ATOM 767 C C . HIS A 1 96 ? 32.400 -8.614 -38.004 1.00 79.62 96 HIS A C 1
ATOM 769 O O . HIS A 1 96 ? 32.936 -9.705 -38.190 1.00 79.62 96 HIS A O 1
ATOM 775 N N . PHE A 1 97 ? 32.053 -7.819 -39.022 1.00 84.31 97 PHE A N 1
ATOM 776 C CA . PHE A 1 97 ? 32.244 -8.217 -40.421 1.00 84.31 97 PHE A CA 1
ATOM 777 C C . PHE A 1 97 ? 33.717 -8.403 -40.792 1.00 84.31 97 PHE A C 1
ATOM 779 O O . PHE A 1 97 ? 34.062 -9.374 -41.467 1.00 84.31 97 PHE A O 1
ATOM 786 N N . LEU A 1 98 ? 34.604 -7.527 -40.319 1.00 81.31 98 LEU A N 1
ATOM 787 C CA . LEU A 1 98 ? 36.044 -7.678 -40.539 1.00 81.31 98 LEU A CA 1
ATOM 788 C C . LEU A 1 98 ? 36.591 -8.952 -39.872 1.00 81.31 98 LEU A C 1
ATOM 790 O O . LEU A 1 98 ? 37.349 -9.700 -40.496 1.00 81.31 98 LEU A O 1
ATOM 794 N N . ALA A 1 99 ? 36.154 -9.246 -38.645 1.00 75.94 99 ALA A N 1
ATOM 795 C CA . ALA A 1 99 ? 36.511 -10.472 -37.937 1.00 75.94 99 ALA A CA 1
ATOM 796 C C . ALA A 1 99 ? 35.969 -11.724 -38.646 1.00 75.94 99 ALA A C 1
ATOM 798 O O . ALA A 1 99 ? 36.709 -12.693 -38.818 1.00 75.94 99 ALA A O 1
ATOM 799 N N . LEU A 1 100 ? 34.727 -11.683 -39.141 1.00 79.75 100 LEU A N 1
ATOM 800 C CA . LEU A 1 100 ? 34.109 -12.767 -39.909 1.00 79.75 100 LEU A CA 1
ATOM 801 C C . LEU A 1 100 ? 34.917 -13.096 -41.173 1.00 79.75 100 LEU A C 1
ATOM 803 O O . LEU A 1 100 ? 35.208 -14.263 -41.440 1.00 79.75 100 LEU A O 1
ATOM 807 N N . ILE A 1 101 ? 35.339 -12.075 -41.930 1.00 79.88 101 ILE A N 1
ATOM 808 C CA . ILE A 1 101 ? 36.197 -12.250 -43.115 1.00 79.88 101 ILE A CA 1
ATOM 809 C C . ILE A 1 101 ? 37.512 -12.936 -42.729 1.00 79.88 101 ILE A C 1
ATOM 811 O O . ILE A 1 101 ? 37.965 -13.846 -43.429 1.00 79.88 101 ILE A O 1
ATOM 815 N N . GLY A 1 102 ? 38.126 -12.504 -41.623 1.00 73.44 102 GLY A N 1
ATOM 816 C CA . GLY A 1 102 ? 39.347 -13.103 -41.090 1.00 73.44 102 GLY A CA 1
ATOM 817 C C . GLY A 1 102 ? 39.168 -14.577 -40.722 1.00 73.44 102 GLY A C 1
ATOM 818 O O . GLY A 1 102 ? 39.983 -15.408 -41.122 1.00 73.44 102 GLY A O 1
ATOM 819 N N . TYR A 1 103 ? 38.084 -14.909 -40.021 1.00 73.25 103 TYR A N 1
ATOM 820 C CA . TYR A 1 103 ? 37.773 -16.260 -39.549 1.00 73.25 103 TYR A CA 1
ATOM 821 C C . TYR A 1 103 ? 37.492 -17.242 -40.688 1.00 73.25 103 TYR A C 1
ATOM 823 O O . TYR A 1 103 ? 38.117 -18.304 -40.763 1.00 73.25 103 TYR A O 1
ATOM 831 N N . VAL A 1 104 ? 36.620 -16.866 -41.629 1.00 75.75 104 VAL A N 1
ATOM 832 C CA . VAL A 1 104 ? 36.239 -17.746 -42.745 1.00 75.75 104 VAL A CA 1
ATOM 833 C C . VAL A 1 104 ? 37.429 -18.011 -43.669 1.00 75.75 104 VAL A C 1
ATOM 835 O O . VAL A 1 104 ? 37.635 -19.145 -44.100 1.00 75.75 104 VAL A O 1
ATOM 838 N N . ARG A 1 105 ? 38.287 -17.010 -43.918 1.00 74.81 105 ARG A N 1
ATOM 839 C CA . ARG A 1 105 ? 39.513 -17.191 -44.721 1.00 74.81 105 ARG A CA 1
ATOM 840 C C . ARG A 1 105 ? 40.536 -18.128 -44.075 1.00 74.81 105 ARG A C 1
ATOM 842 O O . ARG A 1 105 ? 41.334 -18.719 -44.796 1.00 74.81 105 ARG A O 1
ATOM 849 N N . ARG A 1 106 ? 40.516 -18.282 -42.746 1.00 70.44 106 ARG A N 1
ATOM 850 C CA . ARG A 1 106 ? 41.355 -19.244 -42.006 1.00 70.44 106 ARG A CA 1
ATOM 851 C C . ARG A 1 106 ? 40.766 -20.662 -41.986 1.00 70.44 106 ARG A C 1
ATOM 853 O O . ARG A 1 106 ? 41.406 -21.563 -41.457 1.00 70.44 106 ARG A O 1
ATOM 860 N N . GLY A 1 107 ? 39.564 -20.869 -42.532 1.00 65.44 107 GLY A N 1
ATOM 861 C CA . GLY A 1 107 ? 38.849 -22.147 -42.452 1.00 65.44 107 GLY A CA 1
ATOM 862 C C . GLY A 1 107 ? 38.298 -22.455 -41.054 1.00 65.44 107 GLY A C 1
ATOM 863 O O . GLY A 1 107 ? 37.924 -23.594 -40.782 1.00 65.44 107 GLY A O 1
ATOM 864 N N . LEU A 1 108 ? 38.249 -21.457 -40.165 1.00 64.56 108 LEU A N 1
ATOM 865 C CA . LEU A 1 108 ? 37.676 -21.584 -38.829 1.00 64.56 108 LEU A CA 1
ATOM 866 C C . LEU A 1 108 ? 36.185 -21.251 -38.915 1.00 64.56 108 LEU A C 1
ATOM 868 O O . LEU A 1 108 ? 35.817 -20.111 -39.192 1.00 64.56 108 LEU A O 1
ATOM 872 N N . ILE A 1 109 ? 35.325 -22.244 -38.689 1.00 61.41 109 ILE A N 1
ATOM 873 C CA . ILE A 1 109 ? 33.877 -22.031 -38.579 1.00 61.41 109 ILE A CA 1
ATOM 874 C C . ILE A 1 109 ? 33.572 -21.764 -37.103 1.00 61.41 109 ILE A C 1
ATOM 876 O O . ILE A 1 109 ? 33.764 -22.674 -36.290 1.00 61.41 109 ILE A O 1
ATOM 880 N N . PRO A 1 110 ? 33.092 -20.566 -36.727 1.00 58.56 110 PRO A N 1
ATOM 881 C CA . PRO A 1 110 ? 32.670 -20.319 -35.360 1.00 58.56 110 PRO A CA 1
ATOM 882 C C . PRO A 1 110 ? 31.508 -21.256 -35.009 1.00 58.56 110 PRO A C 1
ATOM 884 O O . PRO A 1 110 ? 30.409 -21.126 -35.555 1.00 58.56 110 PRO A O 1
ATOM 887 N N . GLN A 1 111 ? 31.735 -22.212 -34.103 1.00 56.97 111 GLN A N 1
ATOM 888 C CA . GLN A 1 111 ? 30.663 -23.015 -33.504 1.00 56.97 111 GLN A CA 1
ATOM 889 C C . GLN A 1 111 ? 29.981 -22.203 -32.402 1.00 56.97 111 GLN A C 1
ATOM 891 O O . GLN A 1 111 ? 30.105 -22.491 -31.212 1.00 56.97 111 GLN A O 1
ATOM 896 N N . LEU A 1 112 ? 29.297 -21.142 -32.814 1.00 59.66 112 LEU A N 1
ATOM 897 C CA . LEU A 1 112 ? 28.571 -20.256 -31.924 1.00 59.66 112 LEU A CA 1
ATOM 898 C C . LEU A 1 112 ? 27.073 -20.514 -32.021 1.00 59.66 112 LEU A C 1
ATOM 900 O O . LEU A 1 112 ? 26.511 -20.465 -33.108 1.00 59.66 112 LEU A O 1
ATOM 904 N N . TYR A 1 113 ? 26.442 -20.697 -30.860 1.00 59.69 113 TYR A N 1
ATOM 905 C CA . TYR A 1 113 ? 24.991 -20.734 -30.675 1.00 59.69 113 TYR A CA 1
ATOM 906 C C . TYR A 1 113 ? 24.267 -21.946 -31.294 1.00 59.69 113 TYR A C 1
ATOM 908 O O . TYR A 1 113 ? 24.554 -22.421 -32.387 1.00 59.69 113 TYR A O 1
ATOM 916 N N . SER A 1 114 ? 23.276 -22.455 -30.564 1.00 59.09 114 SER A N 1
ATOM 917 C CA . SER A 1 114 ? 22.319 -23.439 -31.076 1.00 59.09 114 SER A CA 1
ATOM 918 C C . SER A 1 114 ? 21.152 -22.717 -31.753 1.00 59.09 114 SER A C 1
ATOM 920 O O . SER A 1 114 ? 20.705 -21.679 -31.263 1.00 59.09 114 SER A O 1
ATOM 922 N N . SER A 1 115 ? 20.589 -23.298 -32.817 1.00 59.62 115 SER A N 1
ATOM 923 C CA . SER A 1 115 ? 19.342 -22.819 -33.438 1.00 59.62 115 SER A CA 1
ATOM 924 C C . SER A 1 115 ? 18.159 -22.790 -32.460 1.00 59.62 115 SER A C 1
ATOM 926 O O . SER A 1 115 ? 17.204 -22.053 -32.674 1.00 59.62 115 SER A O 1
ATOM 928 N N . SER A 1 116 ? 18.252 -23.521 -31.345 1.00 56.34 116 SER A N 1
ATOM 929 C CA . SER A 1 116 ? 17.279 -23.498 -30.245 1.00 56.34 116 SER A CA 1
ATOM 930 C C . SER A 1 116 ? 17.203 -22.166 -29.482 1.00 56.34 116 SER A C 1
ATOM 932 O O . SER A 1 116 ? 16.373 -22.038 -28.590 1.00 56.34 116 SER A O 1
ATOM 934 N N . LEU A 1 117 ? 18.087 -21.200 -29.765 1.00 54.16 117 LEU A N 1
ATOM 935 C CA . LEU A 1 117 ? 18.072 -19.861 -29.156 1.00 54.16 117 LEU A CA 1
ATOM 936 C C . LEU A 1 117 ? 17.111 -18.894 -29.872 1.00 54.16 117 LEU A C 1
ATOM 938 O O . LEU A 1 117 ? 16.851 -17.801 -29.372 1.00 54.16 117 LEU A O 1
ATOM 942 N N . ILE A 1 118 ? 16.573 -19.283 -31.029 1.00 57.69 118 ILE A N 1
ATOM 943 C CA . ILE A 1 118 ? 15.578 -18.497 -31.760 1.00 57.69 118 ILE A CA 1
ATOM 944 C C . ILE A 1 118 ? 14.200 -18.836 -31.186 1.00 57.69 118 ILE A C 1
ATOM 946 O O . ILE A 1 118 ? 13.717 -19.957 -31.316 1.00 57.69 118 ILE A O 1
ATOM 950 N N . LEU A 1 119 ? 13.581 -17.864 -30.515 1.00 54.94 119 LEU A N 1
ATOM 951 C CA . LEU A 1 119 ? 12.207 -17.965 -30.018 1.00 54.94 119 LEU A CA 1
ATOM 952 C C . LEU A 1 119 ? 11.220 -17.835 -31.191 1.00 54.94 119 LEU A C 1
ATOM 954 O O . LEU A 1 119 ? 11.464 -17.043 -32.100 1.00 54.94 119 LEU A O 1
ATOM 958 N N . ASP A 1 120 ? 10.061 -18.504 -31.123 1.00 49.09 120 ASP A N 1
ATOM 959 C CA . ASP A 1 120 ? 8.997 -18.447 -32.154 1.00 49.09 120 ASP A CA 1
ATOM 960 C C . ASP A 1 120 ? 8.550 -17.015 -32.519 1.00 49.09 120 ASP A C 1
ATOM 962 O O . ASP A 1 120 ? 8.019 -16.770 -33.601 1.00 49.09 120 ASP A O 1
ATOM 966 N N . ARG A 1 121 ? 8.794 -16.043 -31.631 1.00 47.03 121 ARG A N 1
ATOM 967 C CA . ARG A 1 121 ? 8.467 -14.619 -31.807 1.00 47.03 121 ARG A CA 1
ATOM 968 C C . ARG A 1 121 ? 9.499 -13.818 -32.625 1.00 47.03 121 ARG A C 1
ATOM 970 O O . ARG A 1 121 ? 9.324 -12.616 -32.752 1.00 47.03 121 ARG A O 1
ATOM 977 N N . CYS A 1 122 ? 10.564 -14.438 -33.143 1.00 59.03 122 CYS A N 1
ATOM 978 C CA . CYS A 1 122 ? 11.646 -13.773 -33.897 1.00 59.03 122 CYS A CA 1
ATOM 979 C C . CYS A 1 122 ? 11.707 -14.190 -35.376 1.00 59.03 122 CYS A C 1
ATOM 981 O O . CYS A 1 122 ? 12.778 -14.206 -35.984 1.00 59.03 122 CYS A O 1
ATOM 983 N N . LYS A 1 123 ? 10.570 -14.589 -35.953 1.00 69.19 123 LYS A N 1
ATOM 984 C CA . LYS A 1 123 ? 10.509 -15.111 -37.323 1.00 69.19 123 LYS A CA 1
ATOM 985 C C . LYS A 1 123 ? 10.931 -14.068 -38.366 1.00 69.19 123 LYS A C 1
ATOM 987 O O . LYS A 1 123 ? 11.728 -14.382 -39.245 1.00 69.19 123 LYS A O 1
ATOM 992 N N . ASP A 1 124 ? 10.482 -12.826 -38.206 1.00 72.38 124 ASP A N 1
ATOM 993 C CA . ASP A 1 124 ? 10.809 -11.737 -39.129 1.00 72.38 124 ASP A CA 1
ATOM 994 C C . ASP A 1 124 ? 12.298 -11.361 -39.050 1.00 72.38 124 ASP A C 1
ATOM 996 O O . ASP A 1 124 ? 12.948 -11.152 -40.075 1.00 72.38 124 ASP A O 1
ATOM 1000 N N . GLU A 1 125 ? 12.889 -11.302 -37.851 1.00 76.50 125 GLU A N 1
ATOM 1001 C CA . GLU A 1 125 ? 14.330 -11.067 -37.690 1.00 76.50 125 GLU A CA 1
ATOM 1002 C C . GLU A 1 125 ? 15.168 -12.217 -38.244 1.00 76.50 125 GLU A C 1
ATOM 1004 O O . GLU A 1 125 ? 16.229 -11.972 -38.816 1.00 76.50 125 GLU A O 1
ATOM 1009 N N . TYR A 1 126 ? 14.695 -13.455 -38.112 1.00 80.12 126 TYR A N 1
ATOM 1010 C CA . TYR A 1 126 ? 15.377 -14.629 -38.643 1.00 80.12 126 TYR A CA 1
ATOM 1011 C C . TYR A 1 126 ? 15.403 -14.640 -40.178 1.00 80.12 126 TYR A C 1
ATOM 1013 O O . TYR A 1 126 ? 16.452 -14.889 -40.784 1.00 80.12 126 TYR A O 1
ATOM 1021 N N . ASP A 1 127 ? 14.280 -14.314 -40.819 1.00 82.31 127 ASP A N 1
ATOM 1022 C CA . ASP A 1 127 ? 14.187 -14.220 -42.278 1.00 82.31 127 ASP A CA 1
ATOM 1023 C C . ASP A 1 127 ? 15.078 -13.082 -42.812 1.00 82.31 127 ASP A C 1
ATOM 1025 O O . ASP A 1 127 ? 15.836 -13.264 -43.772 1.00 82.31 127 ASP A O 1
ATOM 1029 N N . ASN A 1 128 ? 15.078 -11.937 -42.124 1.00 86.19 128 ASN A N 1
ATOM 1030 C CA . ASN A 1 128 ? 15.954 -10.804 -42.424 1.00 86.19 128 ASN A CA 1
ATOM 1031 C C . ASN A 1 128 ? 17.444 -11.137 -42.229 1.00 86.19 128 ASN A C 1
ATOM 1033 O O . ASN A 1 128 ? 18.271 -10.808 -43.080 1.00 86.19 128 ASN A O 1
ATOM 1037 N N . ALA A 1 129 ? 17.803 -11.830 -41.149 1.00 86.38 129 ALA A N 1
ATOM 1038 C CA . ALA A 1 129 ? 19.170 -12.283 -40.900 1.00 86.38 129 ALA A CA 1
ATOM 1039 C C . ALA A 1 129 ? 19.644 -13.274 -41.973 1.00 86.38 129 ALA A C 1
ATOM 1041 O O . ALA A 1 129 ? 20.771 -13.180 -42.461 1.00 86.38 129 ALA A O 1
ATOM 1042 N N . THR A 1 130 ? 18.765 -14.178 -42.408 1.00 86.69 130 THR A N 1
ATOM 1043 C CA . THR A 1 130 ? 19.048 -15.125 -43.496 1.00 86.69 130 THR A CA 1
ATOM 1044 C C . THR A 1 130 ? 19.305 -14.398 -44.817 1.00 86.69 130 THR A C 1
ATOM 1046 O O . THR A 1 130 ? 20.219 -14.765 -45.562 1.00 86.69 130 THR A O 1
ATOM 1049 N N . LEU A 1 131 ? 18.536 -13.344 -45.109 1.00 87.50 131 LEU A N 1
ATOM 1050 C CA . LEU A 1 131 ? 18.756 -12.493 -46.277 1.00 87.50 131 LEU A CA 1
ATOM 1051 C C . LEU A 1 131 ? 20.106 -11.764 -46.198 1.00 87.50 131 LEU A C 1
ATOM 1053 O O . LEU A 1 131 ? 20.858 -11.766 -47.175 1.00 87.50 131 LEU A O 1
ATOM 1057 N N . LEU A 1 132 ? 20.450 -11.206 -45.035 1.00 88.75 132 LEU A N 1
ATOM 1058 C CA . LEU A 1 132 ? 21.737 -10.543 -44.813 1.00 88.75 132 LEU A CA 1
ATOM 1059 C C . LEU A 1 132 ? 22.919 -11.506 -44.977 1.00 88.75 132 LEU A C 1
ATOM 1061 O O . LEU A 1 132 ? 23.896 -11.152 -45.631 1.00 88.75 132 LEU A O 1
ATOM 1065 N N . CYS A 1 133 ? 22.822 -12.747 -44.492 1.00 88.62 133 CYS A N 1
ATOM 1066 C CA . CYS A 1 133 ? 23.843 -13.772 -44.740 1.00 88.62 133 CYS A CA 1
ATOM 1067 C C . CYS A 1 133 ? 24.055 -14.052 -46.238 1.00 88.62 133 CYS A C 1
ATOM 1069 O O . CYS A 1 133 ? 25.188 -14.282 -46.666 1.00 88.62 133 CYS A O 1
ATOM 1071 N N . ARG A 1 134 ? 22.997 -14.008 -47.062 1.00 87.81 134 ARG A N 1
ATOM 1072 C CA . ARG A 1 134 ? 23.134 -14.137 -48.527 1.00 87.81 134 ARG A CA 1
ATOM 1073 C C . ARG A 1 134 ? 23.868 -12.940 -49.128 1.00 87.81 134 ARG A C 1
ATOM 1075 O O . ARG A 1 134 ? 24.778 -13.141 -49.925 1.00 87.81 134 ARG A O 1
ATOM 1082 N N . GLN A 1 135 ? 23.543 -11.724 -48.690 1.00 86.62 135 GLN A N 1
ATOM 1083 C CA . GLN A 1 135 ? 24.244 -10.509 -49.122 1.00 86.62 135 GLN A CA 1
ATOM 1084 C C . GLN A 1 135 ? 25.725 -10.513 -48.708 1.00 86.62 135 GLN A C 1
ATOM 1086 O O . GLN A 1 135 ? 26.592 -10.137 -49.495 1.00 86.62 135 GLN A O 1
ATOM 1091 N N . ILE A 1 136 ? 26.041 -11.023 -47.514 1.00 87.88 136 ILE A N 1
ATOM 1092 C CA . ILE A 1 136 ? 27.417 -11.251 -47.045 1.00 87.88 136 ILE A CA 1
ATOM 1093 C C . ILE A 1 136 ? 28.162 -12.206 -47.987 1.00 87.88 136 ILE A C 1
ATOM 1095 O O . ILE A 1 136 ? 29.288 -11.906 -48.389 1.00 87.88 136 ILE A O 1
ATOM 1099 N N . ASN A 1 137 ? 27.537 -13.320 -48.386 1.00 87.12 137 ASN A N 1
ATOM 1100 C CA . ASN A 1 137 ? 28.138 -14.266 -49.332 1.00 87.12 137 ASN A CA 1
ATOM 1101 C C . ASN A 1 137 ? 28.436 -13.613 -50.688 1.00 87.12 137 ASN A C 1
ATOM 1103 O O . ASN A 1 137 ? 29.524 -13.795 -51.237 1.00 87.12 137 ASN A O 1
ATOM 1107 N N . GLU A 1 138 ? 27.483 -12.845 -51.218 1.00 86.00 138 GLU A N 1
ATOM 1108 C CA . GLU A 1 138 ? 27.586 -12.196 -52.528 1.00 86.00 138 GLU A CA 1
ATOM 1109 C C . GLU A 1 138 ? 28.653 -11.092 -52.546 1.00 86.00 138 GLU A C 1
ATOM 1111 O O . GLU A 1 138 ? 29.497 -11.070 -53.444 1.00 86.00 138 GLU A O 1
ATOM 1116 N N . LEU A 1 139 ? 28.664 -10.213 -51.538 1.00 85.25 139 LEU A N 1
ATOM 1117 C CA . LEU A 1 139 ? 29.542 -9.037 -51.496 1.00 85.25 139 LEU A CA 1
ATOM 1118 C C . LEU A 1 139 ? 30.971 -9.364 -51.057 1.00 85.25 139 LEU A C 1
ATOM 1120 O O . LEU A 1 139 ? 31.931 -8.766 -51.556 1.00 85.25 139 LEU A O 1
ATOM 1124 N N . LEU A 1 140 ? 31.140 -10.308 -50.128 1.00 81.50 140 LEU A N 1
ATOM 1125 C CA . LEU A 1 140 ? 32.453 -10.654 -49.575 1.00 81.50 140 LEU A CA 1
ATOM 1126 C C . LEU A 1 140 ? 33.076 -11.897 -50.221 1.00 81.50 140 LEU A C 1
ATOM 1128 O O . LEU A 1 140 ? 34.258 -12.155 -49.989 1.00 81.50 140 LEU A O 1
ATOM 1132 N N . HIS A 1 141 ? 32.326 -12.630 -51.052 1.00 82.81 141 HIS A N 1
ATOM 1133 C CA . HIS A 1 141 ? 32.742 -13.897 -51.671 1.00 82.81 141 HIS A CA 1
ATOM 1134 C C . HIS A 1 141 ? 33.252 -14.922 -50.642 1.00 82.81 141 HIS A C 1
ATOM 1136 O O . HIS A 1 141 ? 34.258 -15.599 -50.860 1.00 82.81 141 HIS A O 1
ATOM 1142 N N . ILE A 1 142 ? 32.570 -15.009 -49.498 1.00 82.94 142 ILE A N 1
ATOM 1143 C CA . ILE A 1 142 ? 32.849 -15.974 -48.427 1.00 82.94 142 ILE A CA 1
ATOM 1144 C C . ILE A 1 142 ? 31.656 -16.914 -48.243 1.00 82.94 142 ILE A C 1
ATOM 1146 O O . ILE A 1 142 ? 30.543 -16.577 -48.628 1.00 82.94 142 ILE A O 1
ATOM 1150 N N . GLN A 1 143 ? 31.876 -18.080 -47.632 1.00 79.75 143 GLN A N 1
ATOM 1151 C CA . GLN A 1 143 ? 30.786 -18.937 -47.167 1.00 79.75 143 GLN A CA 1
ATOM 1152 C C . GLN A 1 143 ? 30.436 -18.558 -45.725 1.00 79.75 143 GLN A C 1
ATOM 1154 O O . GLN A 1 143 ? 31.119 -18.961 -44.784 1.00 79.75 143 GLN A O 1
ATOM 1159 N N . CYS A 1 144 ? 29.391 -17.751 -45.560 1.00 80.06 144 CYS A N 1
ATOM 1160 C CA . CYS A 1 144 ? 28.887 -17.312 -44.266 1.00 80.06 144 CYS A CA 1
ATOM 1161 C C . CYS A 1 144 ? 28.401 -18.530 -43.450 1.00 80.06 144 CYS A C 1
ATOM 1163 O O . CYS A 1 144 ? 27.562 -19.297 -43.939 1.00 80.06 144 CYS A O 1
ATOM 1165 N N . PRO A 1 145 ? 28.933 -18.745 -42.233 1.00 79.38 145 PRO A N 1
ATOM 1166 C CA . PRO A 1 145 ? 28.495 -19.816 -41.345 1.00 79.38 145 PRO A CA 1
ATOM 1167 C C . PRO A 1 145 ? 27.002 -19.725 -41.012 1.00 79.38 145 PRO A C 1
ATOM 1169 O O . PRO A 1 145 ? 26.473 -18.642 -40.792 1.00 79.38 145 PRO A O 1
ATOM 1172 N N . ALA A 1 146 ? 26.323 -20.868 -40.873 1.00 74.06 146 ALA A N 1
ATOM 1173 C CA . ALA A 1 146 ? 24.914 -20.894 -40.453 1.00 74.06 146 ALA A CA 1
ATOM 1174 C C . ALA A 1 146 ? 24.690 -20.283 -39.052 1.00 74.06 146 ALA A C 1
ATOM 1176 O O . ALA A 1 146 ? 23.596 -19.825 -38.735 1.00 74.06 146 ALA A O 1
ATOM 1177 N N . THR A 1 147 ? 25.739 -20.254 -38.229 1.00 72.50 147 THR A N 1
ATOM 1178 C CA . THR A 1 147 ? 25.761 -19.649 -36.893 1.00 72.50 147 THR A CA 1
ATOM 1179 C C . THR A 1 147 ? 25.642 -18.120 -36.930 1.00 72.50 147 THR A C 1
ATOM 1181 O O . THR A 1 147 ? 25.091 -17.531 -36.001 1.00 72.50 147 THR A O 1
ATOM 1184 N N . GLU A 1 148 ? 26.034 -17.476 -38.035 1.00 79.62 148 GLU A N 1
ATOM 1185 C CA . GLU A 1 148 ? 25.894 -16.025 -38.228 1.00 79.62 148 GLU A CA 1
ATOM 1186 C C . GLU A 1 148 ? 24.443 -15.580 -38.370 1.00 79.62 148 GLU A C 1
ATOM 1188 O O . GLU A 1 148 ? 24.105 -14.465 -37.980 1.00 79.62 148 GLU A O 1
ATOM 1193 N N . VAL A 1 149 ? 23.558 -16.455 -38.856 1.00 80.94 149 VAL A N 1
ATOM 1194 C CA . VAL A 1 149 ? 22.119 -16.157 -38.922 1.00 80.94 149 VAL A CA 1
ATOM 1195 C C . VAL A 1 149 ? 21.578 -15.888 -37.517 1.00 80.94 149 VAL A C 1
ATOM 1197 O O . VAL A 1 149 ? 20.798 -14.961 -37.316 1.00 80.94 149 VAL A O 1
ATOM 1200 N N . VAL A 1 150 ? 22.031 -16.661 -36.524 1.00 73.56 150 VAL A N 1
ATOM 1201 C CA . VAL A 1 150 ? 21.623 -16.481 -35.125 1.00 73.56 150 VAL A CA 1
ATOM 1202 C C . VAL A 1 150 ? 22.172 -15.166 -34.576 1.00 73.56 150 VAL A C 1
ATOM 1204 O O . VAL A 1 150 ? 21.432 -14.409 -33.950 1.00 73.56 150 VAL A O 1
ATOM 1207 N N . TRP A 1 151 ? 23.443 -14.861 -34.846 1.00 77.44 151 TRP A N 1
ATOM 1208 C CA . TRP A 1 151 ? 24.061 -13.616 -34.392 1.00 77.44 151 TRP A CA 1
ATOM 1209 C C . TRP A 1 151 ? 23.389 -12.379 -35.002 1.00 77.44 151 TRP A C 1
ATOM 1211 O O . TRP A 1 151 ? 22.992 -11.475 -34.270 1.00 77.44 151 TRP A O 1
ATOM 1221 N N . LEU A 1 152 ? 23.185 -12.363 -36.323 1.00 81.25 152 LEU A N 1
ATOM 1222 C CA . LEU A 1 152 ? 22.519 -11.266 -37.029 1.00 81.25 152 LEU A CA 1
ATOM 1223 C C . LEU A 1 152 ? 21.066 -11.104 -36.584 1.00 81.25 152 LEU A C 1
ATOM 1225 O O . LEU A 1 152 ? 20.601 -9.979 -36.437 1.00 81.25 152 LEU A O 1
ATOM 1229 N N . CYS A 1 153 ? 20.360 -12.203 -36.313 1.00 77.25 153 CYS A N 1
ATOM 1230 C CA . CYS A 1 153 ? 19.007 -12.155 -35.763 1.00 77.25 153 CYS A CA 1
ATOM 1231 C C . CYS A 1 153 ? 18.984 -11.448 -34.397 1.00 77.25 153 CYS A C 1
ATOM 1233 O O . CYS A 1 153 ? 18.133 -10.589 -34.162 1.00 77.25 153 CYS A O 1
ATOM 1235 N N . LEU A 1 154 ? 19.925 -11.776 -33.505 1.00 71.44 154 LEU A N 1
ATOM 1236 C CA . LEU A 1 154 ? 20.053 -11.121 -32.199 1.00 71.44 154 LEU A CA 1
ATOM 1237 C C . LEU A 1 154 ? 20.458 -9.647 -32.342 1.00 71.44 154 LEU A C 1
ATOM 1239 O O . LEU A 1 154 ? 19.892 -8.793 -31.664 1.00 71.44 154 LEU A O 1
ATOM 1243 N N . PHE A 1 155 ? 21.381 -9.341 -33.255 1.00 78.12 155 PHE A N 1
ATOM 1244 C CA . PHE A 1 155 ? 21.831 -7.978 -33.530 1.00 78.12 155 PHE A CA 1
ATOM 1245 C C . PHE A 1 155 ? 20.700 -7.093 -34.071 1.00 78.12 155 PHE A C 1
ATOM 1247 O O . PHE A 1 155 ? 20.466 -6.006 -33.551 1.00 78.12 155 PHE A O 1
ATOM 1254 N N . LEU A 1 156 ? 19.947 -7.565 -35.071 1.00 79.06 156 LEU A N 1
ATOM 1255 C CA . LEU A 1 156 ? 18.809 -6.832 -35.635 1.00 79.06 156 LEU A CA 1
ATOM 1256 C C . LEU A 1 156 ? 17.750 -6.535 -34.575 1.00 79.06 156 LEU A C 1
ATOM 1258 O O . LEU A 1 156 ? 17.218 -5.425 -34.526 1.00 79.06 156 LEU A O 1
ATOM 1262 N N . LYS A 1 157 ? 17.473 -7.516 -33.714 1.00 72.94 157 LYS A N 1
ATOM 1263 C CA . LYS A 1 157 ? 16.564 -7.355 -32.585 1.00 72.94 157 LYS A CA 1
ATOM 1264 C C . LYS A 1 157 ? 17.058 -6.265 -31.634 1.00 72.94 157 LYS A C 1
ATOM 1266 O O . LYS A 1 157 ? 16.291 -5.370 -31.295 1.00 72.94 157 LYS A O 1
ATOM 1271 N N . GLU A 1 158 ? 18.338 -6.281 -31.275 1.00 71.56 158 GLU A N 1
ATOM 1272 C CA . GLU A 1 158 ? 18.940 -5.257 -30.416 1.00 71.56 158 GLU A CA 1
ATOM 1273 C C . GLU A 1 158 ? 18.916 -3.863 -31.057 1.00 71.56 158 GLU A C 1
ATOM 1275 O O . GLU A 1 158 ? 18.615 -2.880 -30.388 1.00 71.56 158 GLU A O 1
ATOM 1280 N N . CYS A 1 159 ? 19.142 -3.750 -32.367 1.00 73.38 159 CYS A N 1
ATOM 1281 C CA . CYS A 1 159 ? 19.023 -2.476 -33.074 1.00 73.38 159 CYS A CA 1
ATOM 1282 C C . CYS A 1 159 ? 17.580 -1.953 -33.094 1.00 73.38 159 CYS A C 1
ATOM 1284 O O . CYS A 1 159 ? 17.352 -0.769 -32.839 1.00 73.38 159 CYS A O 1
ATOM 1286 N N . ARG A 1 160 ? 16.586 -2.814 -33.356 1.00 69.94 160 ARG A N 1
ATOM 1287 C CA . ARG A 1 160 ? 15.168 -2.422 -33.257 1.00 69.94 160 ARG A CA 1
ATOM 1288 C C . ARG A 1 160 ? 14.822 -1.983 -31.832 1.00 69.94 160 ARG A C 1
ATOM 1290 O O . ARG A 1 160 ? 14.159 -0.961 -31.675 1.00 69.94 160 ARG A O 1
ATOM 1297 N N . HIS A 1 161 ? 15.353 -2.671 -30.820 1.00 62.69 161 HIS A N 1
ATOM 1298 C CA . HIS A 1 161 ? 15.230 -2.270 -29.420 1.00 62.69 161 HIS A CA 1
ATOM 1299 C C . HIS A 1 161 ? 15.907 -0.928 -29.129 1.00 62.69 161 HIS A C 1
ATOM 1301 O O . HIS A 1 161 ? 15.309 -0.101 -28.456 1.00 62.69 161 HIS A O 1
ATOM 1307 N N . TYR A 1 162 ? 17.100 -0.665 -29.669 1.00 63.72 162 TYR A N 1
ATOM 1308 C CA . TYR A 1 162 ? 17.787 0.620 -29.527 1.00 63.72 162 TYR A CA 1
ATOM 1309 C C . TYR A 1 162 ? 16.965 1.769 -30.125 1.00 63.72 162 TYR A C 1
ATOM 1311 O O . TYR A 1 162 ? 16.850 2.826 -29.515 1.00 63.72 162 TYR A O 1
ATOM 1319 N N . ARG A 1 163 ? 16.331 1.558 -31.285 1.00 58.84 163 ARG A N 1
ATOM 1320 C CA . ARG A 1 163 ? 15.419 2.539 -31.901 1.00 58.84 163 ARG A CA 1
ATOM 1321 C C . ARG A 1 163 ? 14.163 2.782 -31.060 1.00 58.84 163 ARG A C 1
ATOM 1323 O O . ARG A 1 163 ? 13.628 3.884 -31.060 1.00 58.84 163 ARG A O 1
ATOM 1330 N N . GLN A 1 164 ? 13.688 1.737 -30.388 1.00 49.44 164 GLN A N 1
ATOM 1331 C CA . GLN A 1 164 ? 12.553 1.763 -29.468 1.00 49.44 164 GLN A CA 1
ATOM 1332 C C . GLN A 1 164 ? 12.951 2.139 -28.036 1.00 49.44 164 GLN A C 1
ATOM 1334 O O . GLN A 1 164 ? 12.085 2.107 -27.165 1.00 49.44 164 GLN A O 1
ATOM 1339 N N . ARG A 1 165 ? 14.215 2.511 -27.761 1.00 53.28 165 ARG A N 1
ATOM 1340 C CA . ARG A 1 165 ? 14.593 3.122 -26.479 1.00 53.28 165 ARG A CA 1
ATOM 1341 C C . ARG A 1 165 ? 13.902 4.480 -26.412 1.00 53.28 165 ARG A C 1
ATOM 1343 O O . ARG A 1 165 ? 14.440 5.499 -26.826 1.00 53.28 165 ARG A O 1
ATOM 1350 N N . ILE A 1 166 ? 12.666 4.451 -25.931 1.00 48.88 166 ILE A N 1
ATOM 1351 C CA . ILE A 1 166 ? 11.920 5.618 -25.499 1.00 48.88 166 ILE A CA 1
ATOM 1352 C C . ILE A 1 166 ? 12.789 6.243 -24.405 1.00 48.88 166 ILE A C 1
ATOM 1354 O O . ILE A 1 166 ? 13.097 5.576 -23.405 1.00 48.88 166 ILE A O 1
ATOM 1358 N N . ASP A 1 167 ? 13.231 7.488 -24.622 1.00 46.78 167 ASP A N 1
ATOM 1359 C CA . ASP A 1 167 ? 13.599 8.371 -23.516 1.00 46.78 167 ASP A CA 1
ATOM 1360 C C . ASP A 1 167 ? 12.456 8.241 -22.521 1.00 46.78 167 ASP A C 1
ATOM 1362 O O . ASP A 1 167 ? 11.313 8.522 -22.887 1.00 46.78 167 ASP A O 1
ATOM 1366 N N . THR A 1 168 ? 12.738 7.700 -21.331 1.00 49.28 168 THR A N 1
ATOM 1367 C CA . THR A 1 168 ? 11.756 7.524 -20.254 1.00 49.28 168 THR A CA 1
ATOM 1368 C C . THR A 1 168 ? 10.866 8.746 -20.262 1.00 49.28 168 THR A C 1
ATOM 1370 O O . THR A 1 168 ? 11.396 9.847 -20.112 1.00 49.28 168 THR A O 1
ATOM 1373 N N . SER A 1 169 ? 9.562 8.574 -20.527 1.00 53.94 169 SER A N 1
ATOM 1374 C CA . SER A 1 169 ? 8.662 9.722 -20.563 1.00 53.94 169 SER A CA 1
ATOM 1375 C C . SER A 1 169 ? 8.876 10.445 -19.236 1.00 53.94 169 SER A C 1
ATOM 1377 O O . SER A 1 169 ? 8.623 9.814 -18.203 1.00 53.94 169 SER A O 1
ATOM 1379 N N . PRO A 1 170 ? 9.388 11.689 -19.224 1.00 59.81 170 PRO A N 1
ATOM 1380 C CA . PRO A 1 170 ? 9.779 12.356 -17.980 1.00 59.81 170 PRO A CA 1
ATOM 1381 C C . PRO A 1 170 ? 8.592 12.474 -17.012 1.00 59.81 170 PRO A C 1
ATOM 1383 O O . PRO A 1 170 ? 8.767 12.643 -15.810 1.00 59.81 170 PRO A O 1
ATOM 1386 N N . ASP A 1 171 ? 7.389 12.286 -17.547 1.00 73.81 171 ASP A N 1
ATOM 1387 C CA . ASP A 1 171 ? 6.108 12.396 -16.883 1.00 73.81 171 ASP A CA 1
ATOM 1388 C C . ASP A 1 171 ? 5.646 11.103 -16.179 1.00 73.81 171 ASP A C 1
ATOM 1390 O O . ASP A 1 171 ? 4.594 11.128 -15.543 1.00 73.81 171 ASP A O 1
ATOM 1394 N N . CYS A 1 172 ? 6.364 9.971 -16.278 1.00 84.94 172 CYS A N 1
ATOM 1395 C CA . CYS A 1 172 ? 5.987 8.716 -15.606 1.00 84.94 172 CYS A CA 1
ATOM 1396 C C . CYS A 1 172 ? 7.044 8.248 -14.597 1.00 84.94 172 CYS A C 1
ATOM 1398 O O . CYS A 1 172 ? 8.152 7.873 -14.976 1.00 84.94 172 CYS A O 1
ATOM 1400 N N . GLY A 1 173 ? 6.685 8.244 -13.311 1.00 89.31 173 GLY A N 1
ATOM 1401 C CA . GLY A 1 173 ? 7.535 7.729 -12.237 1.00 89.31 173 GLY A CA 1
ATOM 1402 C C . GLY A 1 173 ? 7.361 6.227 -12.031 1.00 89.31 173 GLY A C 1
ATOM 1403 O O . GLY A 1 173 ? 6.247 5.716 -12.127 1.00 89.31 173 GLY A O 1
ATOM 1404 N N . VAL A 1 174 ? 8.442 5.526 -11.688 1.00 92.75 174 VAL A N 1
ATOM 1405 C CA . VAL A 1 174 ? 8.408 4.109 -11.292 1.00 92.75 174 VAL A CA 1
ATOM 1406 C C . VAL A 1 174 ? 9.035 3.990 -9.910 1.00 92.75 174 VAL A C 1
ATOM 1408 O O . VAL A 1 174 ? 10.231 4.229 -9.746 1.00 92.75 174 VAL A O 1
ATOM 1411 N N . ILE A 1 175 ? 8.227 3.672 -8.900 1.00 95.44 175 ILE A N 1
ATOM 1412 C CA . ILE A 1 175 ? 8.654 3.646 -7.498 1.00 95.44 175 ILE A CA 1
ATOM 1413 C C . ILE A 1 175 ? 8.444 2.261 -6.908 1.00 95.44 175 ILE A C 1
ATOM 1415 O O . ILE A 1 175 ? 7.346 1.715 -6.970 1.00 95.44 175 ILE A O 1
ATOM 1419 N N . LEU A 1 176 ? 9.485 1.751 -6.260 1.00 97.31 176 LEU A N 1
ATOM 1420 C CA . LEU A 1 176 ? 9.457 0.592 -5.387 1.00 97.31 176 LEU A CA 1
ATOM 1421 C C . LEU A 1 176 ? 9.433 1.026 -3.915 1.00 97.31 176 LEU A C 1
ATOM 1423 O O . LEU A 1 176 ? 10.314 1.761 -3.474 1.00 97.31 176 LEU A O 1
ATOM 1427 N N . ILE A 1 177 ? 8.458 0.542 -3.148 1.00 96.50 177 ILE A N 1
ATOM 1428 C CA . ILE A 1 177 ? 8.375 0.746 -1.697 1.00 96.50 177 ILE A CA 1
ATOM 1429 C C . ILE A 1 177 ? 8.312 -0.608 -1.005 1.00 96.50 177 ILE A C 1
ATOM 1431 O O . ILE A 1 177 ? 7.507 -1.457 -1.381 1.00 96.50 177 ILE A O 1
ATOM 1435 N N . ALA A 1 178 ? 9.158 -0.821 -0.003 1.00 94.50 178 ALA A N 1
ATOM 1436 C CA . ALA A 1 178 ? 9.179 -2.077 0.734 1.00 94.50 178 ALA A CA 1
ATOM 1437 C C . ALA A 1 178 ? 9.556 -1.871 2.200 1.00 94.50 178 ALA A C 1
ATOM 1439 O O . ALA A 1 178 ? 10.285 -0.940 2.548 1.00 94.50 178 ALA A O 1
ATOM 1440 N N . HIS A 1 179 ? 9.087 -2.782 3.044 1.00 91.00 179 HIS A N 1
ATOM 1441 C CA . HIS A 1 179 ? 9.452 -2.856 4.447 1.00 91.00 179 HIS A CA 1
ATOM 1442 C C . HIS A 1 179 ? 10.918 -3.276 4.613 1.00 91.00 179 HIS A C 1
ATOM 1444 O O . HIS A 1 179 ? 11.480 -4.066 3.845 1.00 91.00 179 HIS A O 1
ATOM 1450 N N . GLY A 1 180 ? 11.532 -2.781 5.683 1.00 88.94 180 GLY A N 1
ATOM 1451 C CA . GLY A 1 180 ? 12.934 -3.005 6.010 1.00 88.94 180 GLY A CA 1
ATOM 1452 C C . GLY A 1 180 ? 13.8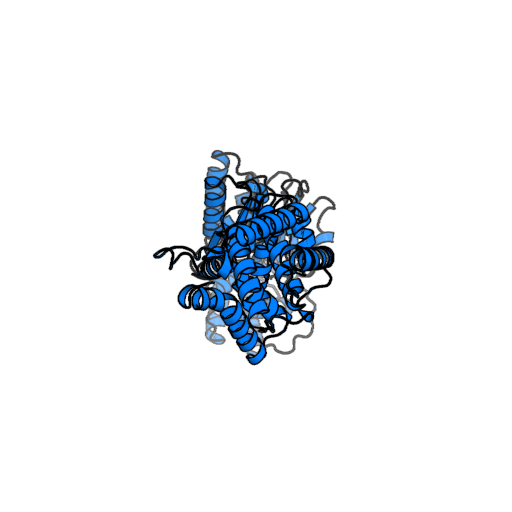15 -1.819 5.633 1.00 88.94 180 GLY A C 1
ATOM 1453 O O . GLY A 1 180 ? 13.393 -0.886 4.964 1.00 88.94 180 GLY A O 1
ATOM 1454 N N . ALA A 1 181 ? 15.062 -1.847 6.102 1.00 90.69 181 ALA A N 1
ATOM 1455 C CA . ALA A 1 181 ? 15.964 -0.702 5.990 1.00 90.69 181 ALA A CA 1
ATOM 1456 C C . ALA A 1 181 ? 16.567 -0.504 4.588 1.00 90.69 181 ALA A C 1
ATOM 1458 O O . ALA A 1 181 ? 17.051 0.583 4.293 1.00 90.69 181 ALA A O 1
ATOM 1459 N N . THR A 1 182 ? 16.619 -1.556 3.763 1.00 94.62 182 THR A N 1
ATOM 1460 C CA . THR A 1 182 ? 17.316 -1.532 2.463 1.00 94.62 182 THR A CA 1
ATOM 1461 C C . THR A 1 182 ? 16.649 -2.384 1.384 1.00 94.62 182 THR A C 1
ATOM 1463 O O . THR A 1 182 ? 17.224 -2.561 0.310 1.00 94.62 182 THR A O 1
ATOM 1466 N N . THR A 1 183 ? 15.481 -2.970 1.649 1.00 93.62 183 THR A N 1
ATOM 1467 C CA . THR A 1 183 ? 14.853 -3.947 0.750 1.00 93.62 183 THR A CA 1
ATOM 1468 C C . THR A 1 183 ? 14.518 -3.327 -0.605 1.00 93.62 183 THR A C 1
ATOM 1470 O O . THR A 1 183 ? 14.898 -3.881 -1.640 1.00 93.62 183 THR A O 1
ATOM 1473 N N . ALA A 1 184 ? 13.856 -2.167 -0.611 1.00 96.31 184 ALA A N 1
ATOM 1474 C CA . ALA A 1 184 ? 13.487 -1.471 -1.835 1.00 96.31 184 ALA A CA 1
ATOM 1475 C C . ALA A 1 184 ? 14.740 -0.951 -2.537 1.00 96.31 184 ALA A C 1
ATOM 1477 O O . ALA A 1 184 ? 14.952 -1.221 -3.721 1.00 96.31 184 ALA A O 1
ATOM 1478 N N . THR A 1 185 ? 15.615 -0.266 -1.798 1.00 96.38 185 THR A N 1
ATOM 1479 C CA . THR A 1 185 ? 16.818 0.338 -2.383 1.00 96.38 185 THR A CA 1
ATOM 1480 C C . THR A 1 185 ? 17.755 -0.713 -2.970 1.00 96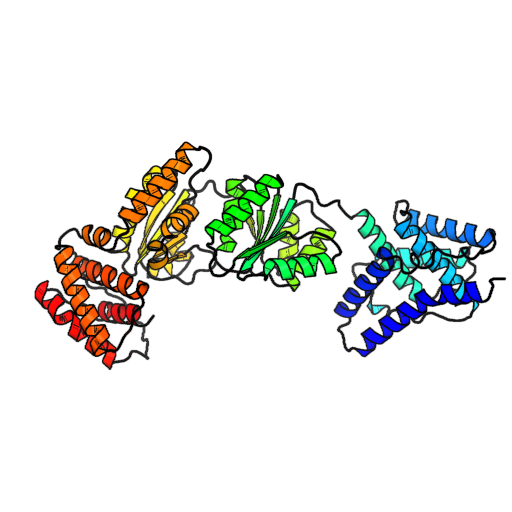.38 185 THR A C 1
ATOM 1482 O O . THR A 1 185 ? 18.244 -0.543 -4.085 1.00 96.38 185 THR A O 1
ATOM 1485 N N . SER A 1 186 ? 17.977 -1.832 -2.278 1.00 95.38 186 SER A N 1
ATOM 1486 C CA . SER A 1 186 ? 18.852 -2.905 -2.755 1.00 95.38 186 SER A CA 1
ATOM 1487 C C . SER A 1 186 ? 18.309 -3.573 -4.019 1.00 95.38 186 SER A C 1
ATOM 1489 O O . SER A 1 186 ? 19.074 -3.787 -4.963 1.00 95.38 186 SER A O 1
ATOM 1491 N N . GLN A 1 187 ? 17.007 -3.874 -4.067 1.00 92.69 187 GLN A N 1
ATOM 1492 C CA . GLN A 1 187 ? 16.393 -4.512 -5.234 1.00 92.69 187 GLN A CA 1
ATOM 1493 C C . GLN A 1 187 ? 16.339 -3.567 -6.438 1.00 92.69 187 GLN A C 1
ATOM 1495 O O . GLN A 1 187 ? 16.741 -3.962 -7.533 1.00 92.69 187 GLN A O 1
ATOM 1500 N N . ALA A 1 188 ? 15.927 -2.311 -6.235 1.00 93.12 188 ALA A N 1
ATOM 1501 C CA . ALA A 1 188 ? 15.903 -1.300 -7.289 1.00 93.12 188 ALA A CA 1
ATOM 1502 C C . ALA A 1 188 ? 17.304 -1.056 -7.865 1.00 93.12 188 ALA A C 1
ATOM 1504 O O . ALA A 1 188 ? 17.480 -1.077 -9.080 1.00 93.12 188 ALA A O 1
ATOM 1505 N N . GLN A 1 189 ? 18.327 -0.907 -7.014 1.00 86.06 189 GLN A N 1
ATOM 1506 C CA . GLN A 1 189 ? 19.713 -0.736 -7.464 1.00 86.06 189 GLN A CA 1
ATOM 1507 C C . GLN A 1 189 ? 20.229 -1.945 -8.246 1.00 86.06 189 GLN A C 1
ATOM 1509 O O . GLN A 1 189 ? 20.927 -1.776 -9.247 1.00 86.06 189 GLN A O 1
ATOM 1514 N N . TYR A 1 190 ? 19.912 -3.162 -7.796 1.00 82.56 190 TYR A N 1
ATOM 1515 C CA . TYR A 1 190 ? 20.304 -4.375 -8.505 1.00 82.56 190 TYR A CA 1
ATOM 1516 C C . TYR A 1 190 ? 19.661 -4.432 -9.892 1.00 82.56 190 TYR A C 1
ATOM 1518 O O . TYR A 1 190 ? 20.368 -4.632 -10.877 1.00 82.56 190 TYR A O 1
ATOM 1526 N N . VAL A 1 191 ? 18.350 -4.205 -9.987 1.00 78.25 191 VAL A N 1
ATOM 1527 C CA . VAL A 1 191 ? 17.627 -4.269 -11.263 1.00 78.25 191 VAL A CA 1
ATOM 1528 C C . VAL A 1 191 ? 18.026 -3.135 -12.199 1.00 78.25 191 VAL A C 1
ATOM 1530 O O . VAL A 1 191 ? 18.319 -3.413 -13.357 1.00 78.25 191 VAL A O 1
ATOM 1533 N N . ASN A 1 192 ? 18.157 -1.900 -11.711 1.00 78.50 192 ASN A N 1
ATOM 1534 C CA . ASN A 1 192 ? 18.672 -0.785 -12.511 1.00 78.50 192 ASN A CA 1
ATOM 1535 C C . ASN A 1 192 ? 20.066 -1.097 -13.078 1.00 78.50 192 ASN A C 1
ATOM 1537 O O . ASN A 1 192 ? 20.346 -0.809 -14.237 1.00 78.50 192 ASN A O 1
ATOM 1541 N N . ARG A 1 193 ? 20.935 -1.750 -12.292 1.00 67.38 193 ARG A N 1
ATOM 1542 C CA . ARG A 1 193 ? 22.263 -2.173 -12.755 1.00 67.38 193 ARG A CA 1
ATOM 1543 C C . ARG A 1 193 ? 22.204 -3.312 -13.771 1.00 67.38 193 ARG A C 1
ATOM 1545 O O . ARG A 1 193 ? 22.985 -3.299 -14.711 1.00 67.38 193 ARG A O 1
ATOM 1552 N N . VAL A 1 194 ? 21.318 -4.290 -13.585 1.00 64.56 194 VAL A N 1
ATOM 1553 C CA . VAL A 1 194 ? 21.133 -5.409 -14.530 1.00 64.56 194 VAL A CA 1
ATOM 1554 C C . VAL A 1 194 ? 20.554 -4.928 -15.860 1.00 64.56 194 VAL A C 1
ATOM 1556 O O . VAL A 1 194 ? 20.913 -5.467 -16.902 1.00 64.56 194 VAL A O 1
ATOM 1559 N N . LEU A 1 195 ? 19.669 -3.932 -15.820 1.00 64.75 195 LEU A N 1
ATOM 1560 C CA . LEU A 1 195 ? 19.038 -3.336 -16.998 1.00 64.75 195 LEU A CA 1
ATOM 1561 C C . LEU A 1 195 ? 19.836 -2.163 -17.584 1.00 64.75 195 LEU A C 1
ATOM 1563 O O . LEU A 1 195 ? 19.429 -1.632 -18.612 1.00 64.75 195 LEU A O 1
ATOM 1567 N N . GLU A 1 196 ? 20.927 -1.754 -16.926 1.00 60.38 196 GLU A N 1
ATOM 1568 C CA . GLU A 1 196 ? 21.770 -0.601 -17.284 1.00 60.38 196 GLU A CA 1
ATOM 1569 C C . GLU A 1 196 ? 20.955 0.702 -17.460 1.00 60.38 196 GLU A C 1
ATOM 1571 O O . GLU A 1 196 ? 21.258 1.558 -18.291 1.00 60.38 196 GLU A O 1
ATOM 1576 N N . ARG A 1 197 ? 19.893 0.867 -16.656 1.00 65.12 197 ARG A N 1
ATOM 1577 C CA . ARG A 1 197 ? 18.987 2.028 -16.683 1.00 65.12 197 ARG A CA 1
ATOM 1578 C C . ARG A 1 197 ? 18.540 2.426 -15.282 1.00 65.12 197 ARG A C 1
ATOM 1580 O O . ARG A 1 197 ? 18.180 1.573 -14.478 1.00 65.12 197 ARG A O 1
ATOM 1587 N N . ASP A 1 198 ? 18.447 3.727 -15.033 1.00 77.50 198 ASP A N 1
ATOM 1588 C CA . ASP A 1 198 ? 17.879 4.280 -13.800 1.00 77.50 198 ASP A CA 1
ATOM 1589 C C . ASP A 1 198 ? 16.345 4.371 -13.899 1.00 77.50 198 ASP A C 1
ATOM 1591 O O . ASP A 1 198 ? 15.781 5.449 -14.070 1.00 77.50 198 ASP A O 1
ATOM 1595 N N . LEU A 1 199 ? 15.669 3.217 -13.854 1.00 82.44 199 LEU A N 1
ATOM 1596 C CA . LEU A 1 199 ? 14.208 3.124 -13.989 1.00 82.44 199 LEU A CA 1
ATOM 1597 C C . LEU A 1 199 ? 13.498 3.248 -12.641 1.00 82.44 199 LEU A C 1
ATOM 1599 O O . LEU A 1 199 ? 12.565 4.033 -12.496 1.00 82.44 199 LEU A O 1
ATOM 1603 N N . PHE A 1 200 ? 13.926 2.449 -11.664 1.00 90.75 200 PHE A N 1
ATOM 1604 C CA . PHE A 1 200 ? 13.251 2.326 -10.378 1.00 90.75 200 PHE A CA 1
ATOM 1605 C C . PHE A 1 200 ? 13.821 3.314 -9.365 1.00 90.75 200 PHE A C 1
ATOM 1607 O O . PHE A 1 200 ? 15.008 3.262 -9.033 1.00 90.75 200 PHE A O 1
ATOM 1614 N N . TYR A 1 201 ? 12.956 4.163 -8.819 1.00 94.62 201 TYR A N 1
ATOM 1615 C CA . TYR A 1 201 ? 13.199 4.854 -7.557 1.00 94.62 201 TYR A CA 1
ATOM 1616 C C . TYR A 1 201 ? 12.791 3.949 -6.395 1.00 94.62 201 TYR A C 1
ATOM 1618 O O . TYR A 1 201 ? 11.920 3.095 -6.547 1.00 94.62 201 TYR A O 1
ATOM 1626 N N . ALA A 1 202 ? 13.407 4.136 -5.232 1.00 96.69 202 ALA A N 1
ATOM 1627 C CA . ALA A 1 202 ? 13.157 3.305 -4.062 1.00 96.69 202 ALA A CA 1
ATOM 1628 C C . ALA A 1 202 ? 12.844 4.143 -2.823 1.00 96.69 202 ALA A C 1
ATOM 1630 O O . ALA A 1 202 ? 13.444 5.199 -2.615 1.00 96.69 202 ALA A O 1
ATOM 1631 N N . ILE A 1 203 ? 11.926 3.640 -1.999 1.00 96.94 203 ILE A N 1
ATOM 1632 C CA . ILE A 1 203 ? 11.641 4.141 -0.656 1.00 96.94 203 ILE A CA 1
ATOM 1633 C C . ILE A 1 203 ? 11.639 2.934 0.283 1.00 96.94 203 ILE A C 1
ATOM 1635 O O . ILE A 1 203 ? 10.812 2.034 0.157 1.00 96.94 203 ILE A O 1
ATOM 1639 N N . ASP A 1 204 ? 12.584 2.906 1.214 1.00 96.12 204 ASP A N 1
ATOM 1640 C CA . ASP A 1 204 ? 12.612 1.909 2.280 1.00 96.12 204 ASP A CA 1
ATOM 1641 C C . ASP A 1 204 ? 11.717 2.368 3.438 1.00 96.12 204 ASP A C 1
ATOM 1643 O O . ASP A 1 204 ? 11.689 3.554 3.774 1.00 96.12 204 ASP A O 1
ATOM 1647 N N . MET A 1 205 ? 11.003 1.428 4.057 1.00 89.62 205 MET A N 1
ATOM 1648 C CA . MET A 1 205 ? 10.217 1.650 5.271 1.00 89.62 205 MET A CA 1
ATOM 1649 C C . MET A 1 205 ? 10.817 0.823 6.424 1.00 89.62 205 MET A C 1
ATOM 1651 O O . MET A 1 205 ? 10.435 -0.338 6.620 1.00 89.62 205 MET A O 1
ATOM 1655 N N . PRO A 1 206 ? 11.784 1.378 7.185 1.00 90.00 206 PRO A N 1
ATOM 1656 C CA . PRO A 1 206 ? 12.297 0.773 8.412 1.00 90.00 206 PRO A CA 1
ATOM 1657 C C . PRO A 1 206 ? 11.183 0.482 9.420 1.00 90.00 206 PRO A C 1
ATOM 1659 O O . PRO A 1 206 ? 10.131 1.115 9.397 1.00 90.00 206 PRO A O 1
ATOM 1662 N N . PHE A 1 207 ? 11.428 -0.451 10.339 1.00 78.12 207 PHE A N 1
ATOM 1663 C CA . PHE A 1 207 ? 10.420 -0.896 11.307 1.00 78.12 207 PHE A CA 1
ATOM 1664 C C . PHE A 1 207 ? 9.917 0.237 12.215 1.00 78.12 207 PHE A C 1
ATOM 1666 O O . PHE A 1 207 ? 8.760 0.251 12.620 1.00 78.12 207 PHE A O 1
ATOM 1673 N N . GLU A 1 208 ? 10.785 1.197 12.525 1.00 77.88 208 GLU A N 1
ATOM 1674 C CA . GLU A 1 208 ? 10.479 2.353 13.363 1.00 77.88 208 GLU A CA 1
ATOM 1675 C C . GLU A 1 208 ? 9.741 3.469 12.602 1.00 77.88 208 GLU A C 1
ATOM 1677 O O . GLU A 1 208 ? 9.234 4.398 13.231 1.00 77.88 208 GLU A O 1
ATOM 1682 N N . GLN A 1 209 ? 9.693 3.405 11.266 1.00 74.69 209 GLN A N 1
ATOM 1683 C CA . GLN A 1 209 ? 9.066 4.420 10.425 1.00 74.69 209 GLN A CA 1
ATOM 1684 C C . GLN A 1 209 ? 7.568 4.149 10.274 1.00 74.69 209 GLN A C 1
ATOM 1686 O O . GLN A 1 209 ? 7.143 3.030 9.983 1.00 74.69 209 GLN A O 1
ATOM 1691 N N . SER A 1 210 ? 6.753 5.192 10.427 1.00 71.62 210 SER A N 1
ATOM 1692 C CA . SER A 1 210 ? 5.312 5.065 10.237 1.00 71.62 210 SER A CA 1
ATOM 1693 C C . SER A 1 210 ? 4.931 4.983 8.752 1.00 71.62 210 SER A C 1
ATOM 1695 O O . SER A 1 210 ? 5.638 5.446 7.847 1.00 71.62 210 SER A O 1
ATOM 1697 N N . VAL A 1 211 ? 3.752 4.418 8.485 1.00 70.62 211 VAL A N 1
ATOM 1698 C CA . VAL A 1 211 ? 3.164 4.390 7.136 1.00 70.62 211 VAL A CA 1
ATOM 1699 C C . VAL A 1 211 ? 2.944 5.818 6.620 1.00 70.62 211 VAL A C 1
ATOM 1701 O O . VAL A 1 211 ? 3.159 6.090 5.440 1.00 70.62 211 VAL A O 1
ATOM 1704 N N . HIS A 1 212 ? 2.566 6.742 7.509 1.00 66.38 212 HIS A N 1
ATOM 1705 C CA . HIS A 1 212 ? 2.348 8.147 7.180 1.00 66.38 212 HIS A CA 1
ATOM 1706 C C . HIS A 1 212 ? 3.631 8.825 6.685 1.00 66.38 212 HIS A C 1
ATOM 1708 O O . HIS A 1 212 ? 3.623 9.431 5.617 1.00 66.38 212 HIS A O 1
ATOM 1714 N N . ASP A 1 213 ? 4.749 8.666 7.395 1.00 71.06 213 ASP A N 1
ATOM 1715 C CA . ASP A 1 213 ? 6.025 9.292 7.009 1.00 71.06 213 ASP A CA 1
ATOM 1716 C C . ASP A 1 213 ? 6.522 8.774 5.652 1.00 71.06 213 ASP A C 1
ATOM 1718 O O . ASP A 1 213 ? 7.083 9.509 4.831 1.00 71.06 213 ASP A O 1
ATOM 1722 N N . THR A 1 214 ? 6.264 7.493 5.381 1.00 80.12 214 THR A N 1
ATOM 1723 C CA . THR A 1 214 ? 6.552 6.861 4.088 1.00 80.12 214 THR A CA 1
ATOM 1724 C C . THR A 1 214 ? 5.676 7.441 2.974 1.00 80.12 214 THR A C 1
ATOM 1726 O O . THR A 1 214 ? 6.179 7.771 1.897 1.00 80.12 214 THR A O 1
ATOM 1729 N N . LEU A 1 215 ? 4.378 7.632 3.233 1.00 78.44 215 LEU A N 1
ATOM 1730 C CA . LEU A 1 215 ? 3.451 8.273 2.297 1.00 78.44 215 LEU A CA 1
ATOM 1731 C C . LEU A 1 215 ? 3.829 9.736 2.033 1.00 78.44 215 LEU A C 1
ATOM 1733 O O . LEU A 1 215 ? 3.741 10.204 0.897 1.00 78.44 215 LEU A O 1
ATOM 1737 N N . GLU A 1 216 ? 4.268 10.462 3.058 1.00 76.44 216 GLU A N 1
ATOM 1738 C CA . GLU A 1 216 ? 4.709 11.848 2.929 1.00 76.44 216 GLU A CA 1
ATOM 1739 C C . GLU A 1 216 ? 5.979 11.940 2.071 1.00 76.44 216 GLU A C 1
ATOM 1741 O O . GLU A 1 216 ? 6.068 12.775 1.172 1.00 76.44 216 GLU A O 1
ATOM 1746 N N . THR A 1 217 ? 6.925 11.020 2.275 1.00 87.94 217 THR A N 1
ATOM 1747 C CA . THR A 1 217 ? 8.145 10.904 1.462 1.00 87.94 217 THR A CA 1
ATOM 1748 C C . THR A 1 217 ? 7.813 10.640 -0.006 1.00 87.94 217 THR A C 1
ATOM 1750 O O . THR A 1 217 ? 8.350 11.309 -0.893 1.00 87.94 217 THR A O 1
ATOM 1753 N N . LEU A 1 218 ? 6.876 9.724 -0.271 1.00 91.75 218 LEU A N 1
ATOM 1754 C CA . LEU A 1 218 ? 6.361 9.461 -1.615 1.00 91.75 218 LEU A CA 1
ATOM 1755 C C . LEU A 1 218 ? 5.700 10.708 -2.225 1.00 91.75 218 LEU A C 1
ATOM 1757 O O . LEU A 1 218 ? 5.971 11.063 -3.369 1.00 91.75 218 LEU A O 1
ATOM 1761 N N . THR A 1 219 ? 4.861 11.396 -1.452 1.00 82.88 219 THR A N 1
ATOM 1762 C CA . THR A 1 219 ? 4.134 12.600 -1.880 1.00 82.88 219 THR A CA 1
ATOM 1763 C C . THR A 1 219 ? 5.095 13.722 -2.268 1.00 82.88 219 THR A C 1
ATOM 1765 O O . THR A 1 219 ? 4.948 14.305 -3.342 1.00 82.88 219 THR A O 1
ATOM 1768 N N . ARG A 1 220 ? 6.114 13.988 -1.439 1.00 85.94 220 ARG A N 1
ATOM 1769 C CA . ARG A 1 220 ? 7.164 14.973 -1.739 1.00 85.94 220 ARG A CA 1
ATOM 1770 C C . ARG A 1 220 ? 7.909 14.610 -3.024 1.00 85.94 220 ARG A C 1
ATOM 1772 O O . ARG A 1 220 ? 8.071 15.455 -3.897 1.00 85.94 220 ARG A O 1
ATOM 1779 N N . MET A 1 221 ? 8.269 13.336 -3.195 1.00 91.56 221 MET A N 1
ATOM 1780 C CA . MET A 1 221 ? 8.966 12.870 -4.397 1.00 91.56 221 MET A CA 1
ATOM 1781 C C . MET A 1 221 ? 8.141 13.075 -5.677 1.00 91.56 221 MET A C 1
ATOM 1783 O O . MET A 1 221 ? 8.689 13.507 -6.688 1.00 91.56 221 MET A O 1
ATOM 1787 N N . ILE A 1 222 ? 6.832 12.810 -5.638 1.00 89.12 222 ILE A N 1
ATOM 1788 C CA . ILE A 1 222 ? 5.936 13.028 -6.785 1.00 89.12 222 ILE A CA 1
ATOM 1789 C C . ILE A 1 222 ? 5.813 14.524 -7.115 1.00 89.12 222 ILE A C 1
ATOM 1791 O O . ILE A 1 222 ? 5.834 14.885 -8.292 1.00 89.12 222 ILE A O 1
ATOM 1795 N N . GLN A 1 223 ? 5.731 15.392 -6.099 1.00 85.50 223 GLN A N 1
ATOM 1796 C CA . GLN A 1 223 ? 5.677 16.851 -6.273 1.00 85.50 223 GLN A CA 1
ATOM 1797 C C . GLN A 1 223 ? 6.955 17.402 -6.902 1.00 85.50 223 GLN A C 1
ATOM 1799 O O . GLN A 1 223 ? 6.879 18.132 -7.886 1.00 85.50 223 GLN A O 1
ATOM 1804 N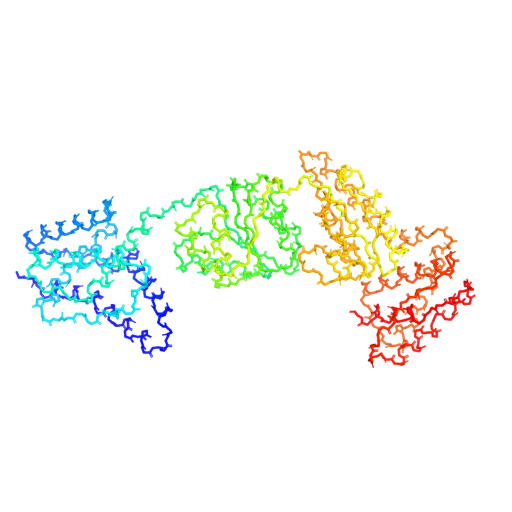 N . ASP A 1 224 ? 8.117 17.020 -6.373 1.00 87.88 224 ASP A N 1
ATOM 1805 C CA . ASP A 1 224 ? 9.417 17.515 -6.837 1.00 87.88 224 ASP A CA 1
ATOM 1806 C C . ASP A 1 224 ? 9.717 17.095 -8.283 1.00 87.88 224 ASP A C 1
ATOM 1808 O O . ASP A 1 224 ? 10.414 17.795 -9.021 1.00 87.88 224 ASP A O 1
ATOM 1812 N N . ARG A 1 225 ? 9.208 15.927 -8.687 1.00 85.19 225 ARG A N 1
ATOM 1813 C CA . ARG A 1 225 ? 9.426 15.339 -10.015 1.00 85.19 225 ARG A CA 1
ATOM 1814 C C . ARG A 1 225 ? 8.335 15.693 -11.026 1.00 85.19 225 ARG A C 1
ATOM 1816 O O . ARG A 1 225 ? 8.535 15.434 -12.208 1.00 85.19 225 ARG A O 1
ATOM 1823 N N . CYS A 1 226 ? 7.217 16.277 -10.588 1.00 86.12 226 CYS A N 1
ATOM 1824 C CA . CYS A 1 226 ? 6.064 16.627 -11.425 1.00 86.12 226 CYS A CA 1
ATOM 1825 C C . CYS A 1 226 ? 5.535 15.463 -12.288 1.00 86.12 226 CYS A C 1
ATOM 1827 O O . CYS A 1 226 ? 5.124 15.675 -13.431 1.00 86.12 226 CYS A O 1
ATOM 1829 N N . TRP A 1 227 ? 5.541 14.231 -11.768 1.00 88.62 227 TRP A N 1
ATOM 1830 C CA . TRP A 1 227 ? 5.042 13.083 -12.531 1.00 88.62 227 TRP A CA 1
ATOM 1831 C C . TRP A 1 227 ? 3.531 13.174 -12.768 1.00 88.62 227 TRP A C 1
ATOM 1833 O O . TRP A 1 227 ? 2.756 13.448 -11.854 1.00 88.62 227 TRP A O 1
ATOM 1843 N N . GLN A 1 228 ? 3.114 12.883 -13.999 1.00 84.88 228 GLN A N 1
ATOM 1844 C CA . GLN A 1 228 ? 1.714 12.855 -14.434 1.00 84.88 228 GLN A CA 1
ATOM 1845 C C . GLN A 1 228 ? 1.114 11.444 -14.426 1.00 84.88 228 GLN A C 1
ATOM 1847 O O . GLN A 1 228 ? -0.096 11.287 -14.556 1.00 84.88 228 GLN A O 1
ATOM 1852 N N . ARG A 1 229 ? 1.954 10.412 -14.305 1.00 89.75 229 ARG A N 1
ATOM 1853 C CA . ARG A 1 229 ? 1.580 8.995 -14.201 1.00 89.75 229 ARG A CA 1
ATOM 1854 C C . ARG A 1 229 ? 2.545 8.292 -13.253 1.00 89.75 229 ARG A C 1
ATOM 1856 O O . ARG A 1 229 ? 3.724 8.641 -13.207 1.00 89.75 229 ARG A O 1
ATOM 1863 N N . LEU A 1 230 ? 2.078 7.282 -12.526 1.00 92.75 230 LEU A N 1
ATOM 1864 C CA . LEU A 1 230 ? 2.920 6.554 -11.575 1.00 92.75 230 LEU A CA 1
ATOM 1865 C C . LEU A 1 230 ? 2.752 5.043 -11.716 1.00 92.75 230 LEU A C 1
ATOM 1867 O O . LEU A 1 230 ? 1.641 4.529 -11.799 1.00 92.75 230 LEU A O 1
ATOM 1871 N N . ILE A 1 231 ? 3.864 4.325 -11.668 1.00 94.25 231 ILE A N 1
ATOM 1872 C CA . ILE A 1 231 ? 3.904 2.883 -11.459 1.00 94.25 231 ILE A CA 1
ATOM 1873 C C . ILE A 1 231 ? 4.426 2.667 -10.048 1.00 94.25 231 ILE A C 1
ATOM 1875 O O . ILE A 1 231 ? 5.564 3.017 -9.736 1.00 94.25 231 ILE A O 1
ATOM 1879 N N . LEU A 1 232 ? 3.571 2.131 -9.187 1.00 95.56 232 LEU A N 1
ATOM 1880 C CA . LEU A 1 232 ? 3.861 1.933 -7.779 1.00 95.56 232 LEU A CA 1
ATOM 1881 C C . LEU A 1 232 ? 3.957 0.441 -7.475 1.00 95.56 232 LEU A C 1
ATOM 1883 O O . LEU A 1 232 ? 2.990 -0.302 -7.610 1.00 95.56 232 LEU A O 1
ATOM 1887 N N . MET A 1 233 ? 5.132 0.017 -7.044 1.00 96.12 233 MET A N 1
ATOM 1888 C CA . MET A 1 233 ? 5.481 -1.363 -6.740 1.00 96.12 233 MET A CA 1
ATOM 1889 C C . MET A 1 233 ? 5.648 -1.500 -5.233 1.00 96.12 233 MET A C 1
ATOM 1891 O O . MET A 1 233 ? 6.426 -0.755 -4.642 1.00 96.12 233 MET A O 1
ATOM 1895 N N . VAL A 1 234 ? 4.910 -2.418 -4.608 1.00 94.06 234 VAL A N 1
ATOM 1896 C CA . VAL A 1 234 ? 4.914 -2.581 -3.146 1.00 94.06 234 VAL A CA 1
ATOM 1897 C C . VAL A 1 234 ? 5.034 -4.039 -2.736 1.00 94.06 234 VAL A C 1
ATOM 1899 O O . VAL A 1 234 ? 4.534 -4.926 -3.432 1.00 94.06 234 VAL A O 1
ATOM 1902 N N . ASP A 1 235 ? 5.690 -4.291 -1.605 1.00 87.81 235 ASP A N 1
ATOM 1903 C CA . ASP A 1 235 ? 5.830 -5.639 -1.062 1.00 87.81 235 ASP A CA 1
ATOM 1904 C C . ASP A 1 235 ? 4.505 -6.156 -0.488 1.00 87.81 235 ASP A C 1
ATOM 1906 O O . ASP A 1 235 ? 3.878 -7.012 -1.105 1.00 87.81 235 ASP A O 1
ATOM 1910 N N . ILE A 1 236 ? 4.052 -5.637 0.652 1.00 80.88 236 ILE A N 1
ATOM 1911 C CA . ILE A 1 236 ? 2.917 -6.148 1.425 1.00 80.88 236 ILE A CA 1
ATOM 1912 C C . ILE A 1 236 ? 2.250 -5.041 2.263 1.00 80.88 236 ILE A C 1
ATOM 1914 O O . ILE A 1 236 ? 2.737 -3.917 2.375 1.00 80.88 236 ILE A O 1
ATOM 1918 N N . GLY A 1 237 ? 1.128 -5.383 2.903 1.00 74.38 237 GLY A N 1
ATOM 1919 C CA . GLY A 1 237 ? 0.541 -4.596 3.989 1.00 74.38 237 GLY A CA 1
ATOM 1920 C C . GLY A 1 237 ? -0.137 -3.297 3.549 1.00 74.38 237 GLY A C 1
ATOM 1921 O O . GLY A 1 237 ? -0.744 -3.211 2.482 1.00 74.38 237 GLY A O 1
ATOM 1922 N N . SER A 1 238 ? -0.048 -2.277 4.404 1.00 70.12 238 SER A N 1
ATOM 1923 C CA . SER A 1 238 ? -0.726 -0.984 4.234 1.00 70.12 238 SER A CA 1
ATOM 1924 C C . SER A 1 238 ? -0.252 -0.192 3.008 1.00 70.12 238 SER A C 1
ATOM 1926 O O . SER A 1 238 ? -0.993 0.648 2.494 1.00 70.12 238 SER A O 1
ATOM 1928 N N . LEU A 1 239 ? 0.939 -0.497 2.482 1.00 79.25 239 LEU A N 1
ATOM 1929 C CA . LEU A 1 239 ? 1.511 0.141 1.291 1.00 79.25 239 LEU A CA 1
ATOM 1930 C C . LEU A 1 239 ? 0.657 -0.079 0.033 1.00 79.25 239 LEU A C 1
ATOM 1932 O O . LEU A 1 239 ? 0.633 0.769 -0.858 1.00 79.25 239 LEU A O 1
ATOM 1936 N N . VAL A 1 240 ? -0.127 -1.161 -0.021 1.00 78.75 240 VAL A N 1
ATOM 1937 C CA . VAL A 1 240 ? -1.083 -1.438 -1.112 1.00 78.75 240 VAL A CA 1
ATOM 1938 C C . VAL A 1 240 ? -2.124 -0.312 -1.253 1.00 78.75 240 VAL A C 1
ATOM 1940 O O . VAL A 1 240 ? -2.652 -0.064 -2.340 1.00 78.75 240 VAL A O 1
ATOM 1943 N N . HIS A 1 241 ? -2.396 0.450 -0.191 1.00 73.81 241 HIS A N 1
ATOM 1944 C CA . HIS A 1 241 ? -3.346 1.565 -0.237 1.00 73.81 241 HIS A CA 1
ATOM 1945 C C . HIS A 1 241 ? -2.783 2.828 -0.895 1.00 73.81 241 HIS A C 1
ATOM 1947 O O . HIS A 1 241 ? -3.557 3.662 -1.377 1.00 73.81 241 HIS A O 1
ATOM 1953 N N . PHE A 1 242 ? -1.457 2.957 -0.998 1.00 83.06 242 PHE A N 1
ATOM 1954 C CA . PHE A 1 242 ? -0.824 4.154 -1.555 1.00 83.06 242 PHE A CA 1
ATOM 1955 C C . PHE A 1 242 ? -1.251 4.400 -3.000 1.00 83.06 242 PHE A C 1
ATOM 1957 O O . PHE A 1 242 ? -1.472 5.547 -3.373 1.00 83.06 242 PHE A O 1
ATOM 1964 N N . GLY A 1 243 ? -1.469 3.343 -3.791 1.00 79.88 243 GLY A N 1
ATOM 1965 C CA . GLY A 1 243 ? -1.891 3.488 -5.185 1.00 79.88 243 GLY A CA 1
ATOM 1966 C C . GLY A 1 243 ? -3.184 4.297 -5.337 1.00 79.88 243 GLY A C 1
ATOM 1967 O O . GLY A 1 243 ? -3.250 5.232 -6.132 1.00 79.88 243 GLY A O 1
ATOM 1968 N N . SER A 1 244 ? -4.202 3.989 -4.527 1.00 76.19 244 SER A N 1
ATOM 1969 C CA . SER A 1 244 ? -5.469 4.731 -4.536 1.00 76.19 244 SER A CA 1
ATOM 1970 C C . SER A 1 244 ? -5.352 6.116 -3.902 1.00 76.19 244 SER A C 1
ATOM 1972 O O . SER A 1 244 ? -6.007 7.052 -4.358 1.00 76.19 244 SER A O 1
ATOM 1974 N N . THR A 1 245 ? -4.530 6.262 -2.859 1.00 71.50 245 THR A N 1
ATOM 1975 C CA . THR A 1 245 ? -4.335 7.541 -2.164 1.00 71.50 245 THR A CA 1
ATOM 1976 C C . THR A 1 245 ? -3.641 8.558 -3.064 1.00 71.50 245 THR A C 1
ATOM 1978 O O . THR A 1 245 ? -4.125 9.677 -3.212 1.00 71.50 245 THR A O 1
ATOM 1981 N N . ILE A 1 246 ? -2.558 8.154 -3.731 1.00 81.75 246 ILE A N 1
ATOM 1982 C CA . ILE A 1 246 ? -1.789 9.007 -4.640 1.00 81.75 246 ILE A CA 1
ATOM 1983 C C . ILE A 1 246 ? -2.602 9.395 -5.871 1.00 81.75 246 ILE A C 1
ATOM 1985 O O . ILE A 1 246 ? -2.615 10.570 -6.235 1.00 81.75 246 ILE A O 1
ATOM 1989 N N . SER A 1 247 ? -3.330 8.445 -6.471 1.00 80.94 247 SER A N 1
ATOM 1990 C CA . SER A 1 247 ? -4.181 8.738 -7.631 1.00 80.94 247 SER A CA 1
ATOM 1991 C C . SER A 1 247 ? -5.190 9.852 -7.324 1.00 80.94 247 SER A C 1
ATOM 1993 O O . SER A 1 247 ? -5.362 10.772 -8.121 1.00 80.94 247 SER A O 1
ATOM 1995 N N . LYS A 1 248 ? -5.783 9.842 -6.121 1.00 68.69 248 LYS A N 1
ATOM 1996 C CA . LYS A 1 248 ? -6.701 10.893 -5.652 1.00 68.69 248 LYS A CA 1
ATOM 1997 C C . LYS A 1 248 ? -5.994 12.205 -5.329 1.00 68.69 248 LYS A C 1
ATOM 1999 O O . LYS A 1 248 ? -6.486 13.262 -5.714 1.00 68.69 248 LYS A O 1
ATOM 2004 N N . LEU A 1 249 ? -4.875 12.142 -4.607 1.00 68.62 249 LEU A N 1
ATOM 2005 C CA . LEU A 1 249 ? -4.165 13.329 -4.128 1.00 68.62 249 LEU A CA 1
ATOM 2006 C C . LEU A 1 249 ? -3.627 14.173 -5.289 1.00 68.62 249 LEU A C 1
ATOM 2008 O O . LEU A 1 249 ? -3.700 15.398 -5.247 1.00 68.62 249 LEU A O 1
ATOM 2012 N N . PHE A 1 250 ? -3.120 13.508 -6.326 1.00 76.94 250 PHE A N 1
ATOM 2013 C CA . PHE A 1 250 ? -2.473 14.153 -7.467 1.00 76.94 250 PHE A CA 1
ATOM 2014 C C . PHE A 1 250 ? -3.329 14.191 -8.731 1.00 76.94 250 PHE A C 1
ATOM 2016 O O . PHE A 1 250 ? -2.937 14.844 -9.691 1.00 76.94 250 PHE A O 1
ATOM 2023 N N . GLN A 1 251 ? -4.494 13.531 -8.735 1.00 78.50 251 GLN A N 1
ATOM 2024 C CA . GLN A 1 251 ? -5.357 13.398 -9.916 1.00 78.50 251 GLN A CA 1
ATOM 2025 C C . GLN A 1 251 ? -4.608 12.786 -11.115 1.00 78.50 251 GLN A C 1
ATOM 2027 O O . GLN A 1 251 ? -4.763 13.227 -12.252 1.00 78.50 251 GLN A O 1
ATOM 2032 N N . ILE A 1 252 ? -3.799 11.757 -10.843 1.00 85.94 252 ILE A N 1
ATOM 2033 C CA . ILE A 1 252 ? -3.003 11.022 -11.836 1.00 85.94 252 ILE A CA 1
ATOM 2034 C C . ILE A 1 252 ? -3.388 9.543 -11.872 1.00 85.94 252 ILE A C 1
ATOM 2036 O O . ILE A 1 252 ? -3.892 8.989 -10.889 1.00 85.94 252 ILE A O 1
ATOM 2040 N N . ASP A 1 253 ? -3.091 8.884 -12.987 1.00 88.69 253 ASP A N 1
ATOM 2041 C CA . ASP A 1 253 ? -3.227 7.435 -13.089 1.00 88.69 253 ASP A CA 1
ATOM 2042 C C . ASP A 1 253 ? -2.062 6.740 -12.378 1.00 88.69 253 ASP A C 1
ATOM 2044 O O . ASP A 1 253 ? -0.889 7.077 -12.581 1.00 88.69 253 ASP A O 1
ATOM 2048 N N . VAL A 1 254 ? -2.397 5.754 -11.542 1.00 92.00 254 VAL A N 1
ATOM 2049 C CA . VAL A 1 254 ? -1.420 4.968 -10.786 1.00 92.00 254 VAL A CA 1
ATOM 2050 C C . VAL A 1 254 ? -1.611 3.485 -11.069 1.00 92.00 254 VAL A C 1
ATOM 2052 O O . VAL A 1 254 ? -2.637 2.907 -10.713 1.00 92.00 254 VAL A O 1
ATOM 2055 N N . LEU A 1 255 ? -0.611 2.838 -11.660 1.00 93.62 255 LEU A N 1
ATOM 2056 C CA . LEU A 1 255 ? -0.565 1.385 -11.781 1.00 93.62 255 LEU A CA 1
ATOM 2057 C C . LEU A 1 255 ? 0.102 0.797 -10.536 1.00 93.62 255 LEU A C 1
ATOM 2059 O O . LEU A 1 255 ? 1.304 0.941 -10.346 1.00 93.62 255 LEU A O 1
ATOM 2063 N N . LEU A 1 256 ? -0.679 0.135 -9.687 1.00 93.56 256 LEU A N 1
ATOM 2064 C CA . LEU A 1 256 ? -0.208 -0.519 -8.471 1.00 93.56 256 LEU A CA 1
ATOM 2065 C C . LEU A 1 256 ? 0.131 -1.990 -8.741 1.00 93.56 256 LEU A C 1
ATOM 2067 O O . LEU A 1 256 ? -0.721 -2.728 -9.232 1.00 93.56 256 LEU A O 1
ATOM 2071 N N . LEU A 1 257 ? 1.323 -2.433 -8.351 1.00 93.38 257 LEU A N 1
ATOM 2072 C CA . LEU A 1 257 ? 1.756 -3.829 -8.389 1.00 93.38 257 LEU A CA 1
ATOM 2073 C C . LEU A 1 257 ? 2.075 -4.299 -6.957 1.00 93.38 257 LEU A C 1
ATOM 2075 O O . LEU A 1 257 ? 3.118 -3.914 -6.426 1.00 93.38 257 LEU A O 1
ATOM 2079 N N . PRO A 1 258 ? 1.184 -5.068 -6.301 1.00 89.19 258 PRO A N 1
ATOM 2080 C CA . PRO A 1 258 ? 1.440 -5.635 -4.977 1.00 89.19 258 PRO A CA 1
ATOM 2081 C C . PRO A 1 258 ? 2.238 -6.948 -5.046 1.00 89.19 258 PRO A C 1
ATOM 2083 O O . PRO A 1 258 ? 2.335 -7.570 -6.105 1.00 89.19 258 PRO A O 1
ATOM 2086 N N . ASN A 1 259 ? 2.735 -7.414 -3.894 1.00 86.19 259 ASN A N 1
ATOM 2087 C CA . ASN A 1 259 ? 3.442 -8.692 -3.736 1.00 86.19 259 ASN A CA 1
ATOM 2088 C C . ASN A 1 259 ? 4.663 -8.812 -4.651 1.00 86.19 259 ASN A C 1
ATOM 2090 O O . ASN A 1 259 ? 4.898 -9.848 -5.283 1.00 86.19 259 ASN A O 1
ATOM 2094 N N . ILE A 1 260 ? 5.429 -7.727 -4.756 1.00 88.44 260 ILE A N 1
ATOM 2095 C CA . ILE A 1 260 ? 6.572 -7.688 -5.660 1.00 88.44 260 ILE A CA 1
ATOM 2096 C C . ILE A 1 260 ? 7.664 -8.662 -5.229 1.00 88.44 260 ILE A C 1
ATOM 2098 O O . ILE A 1 260 ? 7.991 -8.834 -4.057 1.00 88.44 260 ILE A O 1
ATOM 2102 N N . THR A 1 261 ? 8.233 -9.315 -6.233 1.00 86.56 261 THR A N 1
ATOM 2103 C CA . THR A 1 261 ? 9.409 -10.172 -6.112 1.00 86.56 261 THR A CA 1
ATOM 2104 C C . THR A 1 261 ? 10.500 -9.615 -7.015 1.00 86.56 261 THR A C 1
ATOM 2106 O O . THR A 1 261 ? 10.209 -8.872 -7.955 1.00 86.56 261 THR A O 1
ATOM 2109 N N . LEU A 1 262 ? 11.752 -10.020 -6.795 1.00 82.56 262 LEU A N 1
ATOM 2110 C CA . LEU A 1 262 ? 12.853 -9.618 -7.673 1.00 82.56 262 LEU A CA 1
ATOM 2111 C C . LEU A 1 262 ? 12.592 -10.002 -9.142 1.00 82.56 262 LEU A C 1
ATOM 2113 O O . LEU A 1 262 ? 12.903 -9.233 -10.049 1.00 82.56 262 LEU A O 1
ATOM 2117 N N . THR A 1 263 ? 11.977 -11.165 -9.376 1.00 79.12 263 THR A N 1
ATOM 2118 C CA . THR A 1 263 ? 11.573 -11.617 -10.714 1.00 79.12 263 THR A CA 1
ATOM 2119 C C . THR A 1 263 ? 10.508 -10.717 -11.330 1.00 79.12 263 THR A C 1
ATOM 2121 O O . THR A 1 263 ? 10.632 -10.357 -12.497 1.00 79.12 263 THR A O 1
ATOM 2124 N N . SER A 1 264 ? 9.510 -10.283 -10.551 1.00 84.00 264 SER A N 1
ATOM 2125 C CA . SER A 1 264 ? 8.504 -9.322 -11.020 1.00 84.00 264 SER A CA 1
ATOM 2126 C C . SER A 1 264 ? 9.140 -7.971 -11.361 1.00 84.00 264 SER A C 1
ATOM 2128 O O . SER A 1 264 ? 8.783 -7.372 -12.368 1.00 84.00 264 SER A O 1
ATOM 2130 N N . LEU A 1 265 ? 10.102 -7.506 -10.553 1.00 85.19 265 LEU A N 1
ATOM 2131 C CA . LEU A 1 265 ? 10.813 -6.241 -10.771 1.00 85.19 265 LEU A CA 1
ATOM 2132 C C . LEU A 1 265 ? 11.626 -6.261 -12.075 1.00 85.19 265 LEU A C 1
ATOM 2134 O O . LEU A 1 265 ? 11.587 -5.302 -12.841 1.00 85.19 265 LEU A O 1
ATOM 2138 N N . LEU A 1 266 ? 12.325 -7.368 -12.349 1.00 77.00 266 LEU A N 1
ATOM 2139 C CA . LEU A 1 266 ? 13.064 -7.570 -13.599 1.00 77.00 266 LEU A CA 1
ATOM 2140 C C . LEU A 1 266 ? 12.133 -7.616 -14.812 1.00 77.00 266 LEU A C 1
ATOM 2142 O O . LEU A 1 266 ? 12.417 -6.960 -15.809 1.00 77.00 266 LEU A O 1
ATOM 2146 N N . GLU A 1 267 ? 11.026 -8.354 -14.729 1.00 78.19 267 GLU A N 1
ATOM 2147 C CA . GLU A 1 267 ? 10.076 -8.488 -15.839 1.00 78.19 267 GLU A CA 1
ATOM 2148 C C . GLU A 1 267 ? 9.410 -7.146 -16.175 1.00 78.19 267 GLU A C 1
ATOM 2150 O O . GLU A 1 267 ? 9.388 -6.733 -17.333 1.00 78.19 267 GLU A O 1
ATOM 2155 N N . VAL A 1 268 ? 8.951 -6.421 -15.148 1.00 83.25 268 VAL A N 1
ATOM 2156 C CA . VAL A 1 268 ? 8.389 -5.070 -15.287 1.00 83.25 268 VAL A CA 1
ATOM 2157 C C . VAL A 1 268 ? 9.441 -4.112 -15.839 1.00 83.25 268 VAL A C 1
ATOM 2159 O O . VAL A 1 268 ? 9.154 -3.345 -16.749 1.00 83.25 268 VAL A O 1
ATOM 2162 N N . GLY A 1 269 ? 10.674 -4.162 -15.331 1.00 76.81 269 GLY A N 1
ATOM 2163 C CA . GLY A 1 269 ? 11.761 -3.304 -15.801 1.00 76.81 269 GLY A CA 1
ATOM 2164 C C . GLY A 1 269 ? 12.160 -3.577 -17.252 1.00 76.81 269 GLY A C 1
ATOM 2165 O O . GLY A 1 269 ? 12.486 -2.640 -17.983 1.00 76.81 269 GLY A O 1
ATOM 2166 N N . LEU A 1 270 ? 12.089 -4.837 -17.694 1.00 71.50 270 LEU A N 1
ATOM 2167 C CA . LEU A 1 270 ? 12.247 -5.204 -19.099 1.00 71.50 270 LEU A CA 1
ATOM 2168 C C . LEU A 1 270 ? 11.130 -4.579 -19.932 1.00 71.50 270 LEU A C 1
ATOM 2170 O O . LEU A 1 270 ? 11.435 -3.850 -20.867 1.00 71.50 270 LEU A O 1
ATOM 2174 N N . ASP A 1 271 ? 9.862 -4.778 -19.575 1.00 75.69 271 ASP A N 1
ATOM 2175 C CA . ASP A 1 271 ? 8.742 -4.217 -20.343 1.00 75.69 271 ASP A CA 1
ATOM 2176 C C . ASP A 1 271 ? 8.784 -2.687 -20.396 1.00 75.69 271 ASP A C 1
ATOM 2178 O O . ASP A 1 271 ? 8.666 -2.108 -21.472 1.00 75.69 271 ASP A O 1
ATOM 2182 N N . LEU A 1 272 ? 9.071 -2.033 -19.269 1.00 75.56 272 LEU A N 1
ATOM 2183 C CA . LEU A 1 272 ? 9.247 -0.581 -19.189 1.00 75.56 272 LEU A CA 1
ATOM 2184 C C . LEU A 1 272 ? 10.464 -0.078 -19.960 1.00 75.56 272 LEU A C 1
ATOM 2186 O O . LEU A 1 272 ? 10.524 1.093 -20.334 1.00 75.56 272 LEU A O 1
ATOM 2190 N N . SER A 1 273 ? 11.438 -0.946 -20.232 1.00 64.81 273 SER A N 1
ATOM 2191 C CA . SER A 1 273 ? 12.546 -0.593 -21.111 1.00 64.81 273 SER A CA 1
ATOM 2192 C C . SER A 1 273 ? 12.135 -0.525 -22.583 1.00 64.81 273 SER A C 1
ATOM 2194 O O . SER A 1 273 ? 12.844 0.120 -23.360 1.00 64.81 273 SER A O 1
ATOM 2196 N N . TYR A 1 274 ? 11.018 -1.160 -22.954 1.00 55.91 274 TYR A N 1
ATOM 2197 C CA . TYR A 1 274 ? 10.552 -1.315 -24.332 1.00 55.91 274 TYR A CA 1
ATOM 2198 C C . TYR A 1 274 ? 9.253 -0.536 -24.631 1.00 55.91 274 TYR A C 1
ATOM 2200 O O . TYR A 1 274 ? 9.108 -0.033 -25.744 1.00 55.91 274 TYR A O 1
ATOM 2208 N N . GLU A 1 275 ? 8.339 -0.381 -23.663 1.00 55.31 275 GLU A N 1
ATOM 2209 C CA . GLU A 1 275 ? 7.039 0.299 -23.798 1.00 55.31 275 GLU A CA 1
ATOM 2210 C C . GLU A 1 275 ? 6.650 1.046 -22.500 1.00 55.31 275 GLU A C 1
ATOM 2212 O O . GLU A 1 275 ? 6.563 0.458 -21.426 1.00 55.31 275 GLU A O 1
ATOM 2217 N N . THR A 1 276 ? 6.382 2.358 -22.582 1.00 53.97 276 THR A N 1
ATOM 2218 C CA . THR A 1 276 ? 6.049 3.219 -21.413 1.00 53.97 276 THR A CA 1
ATOM 2219 C C . THR A 1 276 ? 4.778 4.065 -21.601 1.00 53.97 276 THR A C 1
ATOM 2221 O O . THR A 1 276 ? 4.450 4.944 -20.796 1.00 53.97 276 THR A O 1
ATOM 2224 N N . GLY A 1 277 ? 4.052 3.836 -22.699 1.00 59.94 277 GLY A N 1
ATOM 2225 C CA . GLY A 1 277 ? 3.023 4.759 -23.178 1.00 59.94 277 GLY A CA 1
ATOM 2226 C C . GLY A 1 277 ? 1.701 4.705 -22.413 1.00 59.94 277 GLY A C 1
ATOM 2227 O O . GLY A 1 277 ? 1.186 5.746 -22.021 1.00 59.94 277 GLY A O 1
ATOM 2228 N N . ASP A 1 278 ? 1.149 3.518 -22.177 1.00 78.75 278 ASP A N 1
ATOM 2229 C CA . ASP A 1 278 ? -0.201 3.366 -21.624 1.00 78.75 278 ASP A CA 1
ATOM 2230 C C . ASP A 1 278 ? -0.200 2.391 -20.442 1.00 78.75 278 ASP A C 1
ATOM 2232 O O . ASP A 1 278 ? 0.076 1.199 -20.596 1.00 78.75 278 ASP A O 1
ATOM 2236 N N . LEU A 1 279 ? -0.536 2.903 -19.253 1.00 86.06 279 LEU A N 1
ATOM 2237 C CA . LEU A 1 279 ? -0.626 2.094 -18.036 1.00 86.06 279 LEU A CA 1
ATOM 2238 C C . LEU A 1 279 ? -1.696 1.001 -18.149 1.00 86.06 279 LEU A C 1
ATOM 2240 O O . LEU A 1 279 ? -1.561 -0.048 -17.525 1.00 86.06 279 LEU A O 1
ATOM 2244 N N . SER A 1 280 ? -2.733 1.213 -18.962 1.00 84.62 280 SER A N 1
ATOM 2245 C CA . SER A 1 280 ? -3.804 0.238 -19.189 1.00 84.62 280 SER A CA 1
ATOM 2246 C C . SER A 1 280 ? -3.302 -0.964 -19.987 1.00 84.62 280 SER A C 1
ATOM 2248 O O . SER A 1 280 ? -3.588 -2.110 -19.638 1.00 84.62 280 SER A O 1
ATOM 2250 N N . GLN A 1 281 ? -2.508 -0.716 -21.034 1.00 82.81 281 GLN A N 1
ATOM 2251 C CA . GLN A 1 281 ? -1.866 -1.775 -21.821 1.00 82.81 281 GLN A CA 1
ATOM 2252 C C . GLN A 1 281 ? -0.833 -2.525 -20.986 1.00 82.81 281 GLN A C 1
ATOM 2254 O O . GLN A 1 281 ? -0.809 -3.757 -20.997 1.00 82.81 281 GLN A O 1
ATOM 2259 N N . LEU A 1 282 ? -0.043 -1.793 -20.196 1.00 85.00 282 LEU A N 1
ATOM 2260 C CA . LEU A 1 282 ? 0.916 -2.395 -19.281 1.00 85.00 282 LEU A CA 1
ATOM 2261 C C . LEU A 1 282 ? 0.218 -3.281 -18.239 1.00 85.00 282 LEU A C 1
ATOM 2263 O O . LEU A 1 282 ? 0.680 -4.387 -17.980 1.00 85.00 282 LEU A O 1
ATOM 2267 N N . ALA A 1 283 ? -0.927 -2.858 -17.695 1.00 87.12 283 ALA A N 1
ATOM 2268 C CA . ALA A 1 283 ? -1.716 -3.672 -16.769 1.00 87.12 283 ALA A CA 1
ATOM 2269 C C . ALA A 1 283 ? -2.181 -4.994 -17.405 1.00 87.12 283 ALA A C 1
ATOM 2271 O O . ALA A 1 283 ? -2.046 -6.057 -16.800 1.00 87.12 283 ALA A O 1
ATOM 2272 N N . VAL A 1 284 ? -2.681 -4.955 -18.645 1.00 84.25 284 VAL A N 1
ATOM 2273 C CA . VAL A 1 284 ? -3.090 -6.166 -19.384 1.00 84.25 284 VAL A CA 1
ATOM 2274 C C . VAL A 1 284 ? -1.891 -7.090 -19.619 1.00 84.25 284 VAL A C 1
ATOM 2276 O O . VAL A 1 284 ? -1.997 -8.308 -19.449 1.00 84.25 284 VAL A O 1
ATOM 2279 N N . LEU A 1 285 ? -0.730 -6.521 -19.957 1.00 82.38 285 LEU A N 1
ATOM 2280 C CA . LEU A 1 285 ? 0.507 -7.275 -20.128 1.00 82.38 285 LEU A CA 1
ATOM 2281 C C . LEU A 1 285 ? 0.934 -7.956 -18.820 1.00 82.38 285 LEU A C 1
ATOM 2283 O O . LEU A 1 285 ? 1.209 -9.156 -18.832 1.00 82.38 285 LEU A O 1
ATOM 2287 N N . MET A 1 286 ? 0.919 -7.241 -17.691 1.00 87.50 286 MET A N 1
ATOM 2288 C CA . MET A 1 286 ? 1.245 -7.804 -16.373 1.00 87.50 286 MET A CA 1
ATOM 2289 C C . MET A 1 286 ? 0.313 -8.957 -15.995 1.00 87.50 286 MET A C 1
ATOM 2291 O O . MET A 1 286 ? 0.780 -10.019 -15.577 1.00 87.50 286 MET A O 1
ATOM 2295 N N . GLN A 1 287 ? -0.992 -8.799 -16.230 1.00 84.69 287 GLN A N 1
ATOM 2296 C CA . GLN A 1 287 ? -1.976 -9.859 -15.997 1.00 84.69 287 GLN A CA 1
ATOM 2297 C C . GLN A 1 287 ? -1.687 -11.102 -16.844 1.00 84.69 287 GLN A C 1
ATOM 2299 O O . GLN A 1 287 ? -1.746 -12.218 -16.331 1.00 84.69 287 GLN A O 1
ATOM 2304 N N . SER A 1 288 ? -1.293 -10.932 -18.113 1.00 82.94 288 SER A N 1
ATOM 2305 C CA . SER A 1 288 ? -0.912 -12.059 -18.981 1.00 82.94 288 SER A CA 1
ATOM 2306 C C . SER A 1 288 ? 0.319 -12.829 -18.478 1.00 82.94 288 SER A C 1
ATOM 2308 O O . SER A 1 288 ? 0.476 -14.013 -18.776 1.00 82.94 288 SER A O 1
ATOM 2310 N N . LYS A 1 289 ? 1.171 -12.170 -17.682 1.00 80.38 289 LYS A N 1
ATOM 2311 C CA . LYS A 1 289 ? 2.372 -12.738 -17.055 1.00 80.38 289 LYS A CA 1
ATOM 2312 C C . LYS A 1 289 ? 2.121 -13.255 -15.632 1.00 80.38 289 LYS A C 1
ATOM 2314 O O . LYS A 1 289 ? 3.070 -13.642 -14.957 1.00 80.38 289 LYS A O 1
ATOM 2319 N N . ASN A 1 290 ? 0.863 -13.293 -15.181 1.00 83.06 290 ASN A N 1
ATOM 2320 C CA . ASN A 1 290 ? 0.465 -13.629 -13.807 1.00 83.06 290 ASN A CA 1
ATOM 2321 C C . ASN A 1 290 ? 1.100 -12.722 -12.736 1.00 83.06 290 ASN A C 1
ATOM 2323 O O . ASN A 1 290 ? 1.306 -13.151 -11.601 1.00 83.06 290 ASN A O 1
ATOM 2327 N N . ILE A 1 291 ? 1.406 -11.469 -13.081 1.00 85.25 291 ILE A N 1
ATOM 2328 C CA . ILE A 1 291 ? 1.861 -10.463 -12.123 1.00 85.25 291 ILE A CA 1
ATOM 2329 C C . ILE A 1 291 ? 0.623 -9.697 -11.635 1.00 85.25 291 ILE A C 1
ATOM 2331 O O . ILE A 1 291 ? -0.066 -9.085 -12.456 1.00 85.25 291 ILE A O 1
ATOM 2335 N N . PRO A 1 292 ? 0.306 -9.720 -10.325 1.00 85.75 292 PRO A N 1
ATOM 2336 C CA . PRO A 1 292 ? -0.816 -8.964 -9.786 1.00 85.75 292 PRO A CA 1
ATOM 2337 C C . PRO A 1 292 ? -0.637 -7.471 -10.060 1.00 85.75 292 PRO A C 1
ATOM 2339 O O . PRO A 1 292 ? 0.410 -6.898 -9.759 1.00 85.75 292 PRO A O 1
ATOM 2342 N N . CYS A 1 293 ? -1.663 -6.823 -10.606 1.00 89.56 293 CYS A N 1
ATOM 2343 C CA . CYS A 1 293 ? -1.656 -5.379 -10.801 1.00 89.56 293 CYS A CA 1
ATOM 2344 C C . CYS A 1 293 ? -3.068 -4.791 -10.742 1.00 89.56 293 CYS A C 1
ATOM 2346 O O . CYS A 1 293 ? -4.047 -5.433 -11.132 1.00 89.56 293 CYS A O 1
ATOM 2348 N N . ARG A 1 294 ? -3.165 -3.533 -10.313 1.00 87.31 294 ARG A N 1
ATOM 2349 C CA . ARG A 1 294 ? -4.406 -2.762 -10.243 1.00 87.31 294 ARG A CA 1
ATOM 2350 C C . ARG A 1 294 ? -4.173 -1.356 -10.779 1.00 87.31 294 ARG A C 1
ATOM 2352 O O . ARG A 1 294 ? -3.324 -0.638 -10.261 1.00 87.31 294 ARG A O 1
ATOM 2359 N N . LEU A 1 295 ? -4.951 -0.950 -11.777 1.00 87.88 295 LEU A N 1
ATOM 2360 C CA . LEU A 1 295 ? -4.951 0.428 -12.263 1.00 87.88 295 LEU A CA 1
ATOM 2361 C C . LEU A 1 295 ? -5.896 1.273 -11.400 1.00 87.88 295 LEU A C 1
ATOM 2363 O O . LEU A 1 295 ? -7.086 0.979 -11.321 1.00 87.88 295 LEU A O 1
ATOM 2367 N N . CYS A 1 296 ? -5.360 2.300 -10.749 1.00 82.75 296 CYS A N 1
ATOM 2368 C CA . CYS A 1 296 ? -6.105 3.295 -9.987 1.00 82.75 296 CYS A CA 1
ATOM 2369 C C . CYS A 1 296 ? -6.246 4.556 -10.849 1.00 82.75 296 CYS A C 1
ATOM 2371 O O . CYS A 1 296 ? -5.234 5.146 -11.228 1.00 82.75 296 CYS A O 1
ATOM 2373 N N . THR A 1 297 ? -7.482 4.965 -11.140 1.00 81.00 297 THR A N 1
ATOM 2374 C CA . THR A 1 297 ? -7.770 6.181 -11.922 1.00 81.00 297 THR A CA 1
ATOM 2375 C C . THR A 1 297 ? -8.534 7.206 -11.076 1.00 81.00 297 THR A C 1
ATOM 2377 O O . THR A 1 297 ? -9.334 6.809 -10.218 1.00 81.00 297 THR A O 1
ATOM 2380 N N . PRO A 1 298 ? -8.373 8.521 -11.327 1.00 66.25 298 PRO A N 1
ATOM 2381 C CA . PRO A 1 298 ? -9.059 9.565 -10.559 1.00 66.25 298 PRO A CA 1
ATOM 2382 C C . PRO A 1 298 ? -10.591 9.470 -10.629 1.00 66.25 298 PRO A C 1
ATOM 2384 O O . PRO A 1 298 ? -11.296 9.844 -9.695 1.00 66.25 298 PRO A O 1
ATOM 2387 N N . GLN A 1 299 ? -11.113 8.947 -11.742 1.00 53.72 299 GLN A N 1
ATOM 2388 C CA . GLN A 1 299 ? -12.544 8.890 -12.054 1.00 53.72 299 GLN A CA 1
ATOM 2389 C C . GLN A 1 299 ? -13.256 7.663 -11.474 1.00 53.72 299 GLN A C 1
ATOM 2391 O O . GLN A 1 299 ? -14.484 7.601 -11.511 1.00 53.72 299 GLN A O 1
ATOM 2396 N N . GLN A 1 300 ? -12.527 6.686 -10.928 1.00 50.69 300 GLN A N 1
ATOM 2397 C CA . GLN A 1 300 ? -13.123 5.400 -10.565 1.00 50.69 300 GLN A CA 1
ATOM 2398 C C . GLN A 1 300 ? -14.027 5.419 -9.324 1.00 50.69 300 GLN A C 1
ATOM 2400 O O . GLN A 1 300 ? -14.613 4.387 -9.012 1.00 50.69 300 GLN A O 1
ATOM 2405 N N . GLU A 1 301 ? -14.199 6.543 -8.616 1.00 48.44 301 GLU A N 1
ATOM 2406 C CA . GLU A 1 301 ? -14.944 6.541 -7.349 1.00 48.44 301 GLU A CA 1
ATOM 2407 C C . GLU A 1 301 ? -15.832 7.777 -7.128 1.00 48.44 301 GLU A C 1
ATOM 2409 O O . GLU A 1 301 ? -15.662 8.505 -6.154 1.00 48.44 301 GLU A O 1
ATOM 2414 N N . SER A 1 302 ? -16.844 7.959 -7.983 1.00 46.47 302 SER A N 1
ATOM 2415 C CA . SER A 1 302 ? -18.011 8.830 -7.712 1.00 46.47 302 SER A CA 1
ATOM 2416 C C . SER A 1 302 ? -19.092 8.143 -6.844 1.00 46.47 302 SER A C 1
ATOM 2418 O O . SER A 1 302 ? -20.236 8.594 -6.796 1.00 46.47 302 SER A O 1
ATOM 2420 N N . GLY A 1 303 ? -18.770 7.019 -6.199 1.00 55.47 303 GLY A N 1
ATOM 2421 C CA . GLY A 1 303 ? -19.676 6.293 -5.306 1.00 55.47 303 GLY A CA 1
ATOM 2422 C C . GLY A 1 303 ? -19.461 6.661 -3.837 1.00 55.47 303 GLY A C 1
ATOM 2423 O O . GLY A 1 303 ? -18.317 6.856 -3.412 1.00 55.47 303 GLY A O 1
ATOM 2424 N N . GLY A 1 304 ? -20.551 6.728 -3.066 1.00 65.31 304 GLY A N 1
ATOM 2425 C CA . GLY A 1 304 ? -20.518 7.015 -1.630 1.00 65.31 304 GLY A CA 1
ATOM 2426 C C . GLY A 1 304 ? -19.636 6.029 -0.859 1.00 65.31 304 GLY A C 1
ATOM 2427 O O . GLY A 1 304 ? -19.499 4.863 -1.231 1.00 65.31 304 GLY A O 1
ATOM 2428 N N . LYS A 1 305 ? -18.983 6.492 0.202 1.00 76.56 305 LYS A N 1
ATOM 2429 C CA . LYS A 1 305 ? -18.049 5.690 1.002 1.00 76.56 305 LYS A CA 1
ATOM 2430 C C . LYS A 1 305 ? -18.729 5.183 2.264 1.00 76.56 305 LYS A C 1
ATOM 2432 O O . LYS A 1 305 ? -19.436 5.925 2.941 1.00 76.56 305 LYS A O 1
ATOM 2437 N N . VAL A 1 306 ? -18.443 3.943 2.634 1.00 84.38 306 VAL A N 1
ATOM 2438 C CA . VAL A 1 306 ? -18.936 3.355 3.879 1.00 84.38 306 VAL A CA 1
ATOM 2439 C C . VAL A 1 306 ? -17.770 2.884 4.728 1.00 84.38 306 VAL A C 1
ATOM 2441 O O . VAL A 1 306 ? -17.028 1.994 4.321 1.00 84.38 306 VAL A O 1
ATOM 2444 N N . LEU A 1 307 ? -17.611 3.468 5.914 1.00 86.69 307 LEU A N 1
ATOM 2445 C CA . LEU A 1 307 ? -16.715 2.944 6.942 1.00 86.69 307 LEU A CA 1
ATOM 2446 C C . LEU A 1 307 ? -17.509 1.972 7.814 1.00 86.69 307 LEU A C 1
ATOM 2448 O O . LEU A 1 307 ? -18.487 2.364 8.455 1.00 86.69 307 LEU A O 1
ATOM 2452 N N . VAL A 1 308 ? -17.104 0.706 7.828 1.00 87.44 308 VAL A N 1
ATOM 2453 C CA . VAL A 1 308 ? -17.732 -0.302 8.682 1.00 87.44 308 VAL A CA 1
ATOM 2454 C C . VAL A 1 308 ? -17.027 -0.319 10.027 1.00 87.44 308 VAL A C 1
ATOM 2456 O O . VAL A 1 308 ? -15.807 -0.369 10.098 1.00 87.44 308 VAL A O 1
ATOM 2459 N N . ILE A 1 309 ? -17.797 -0.307 11.104 1.00 87.81 309 ILE A N 1
ATOM 2460 C CA . ILE A 1 309 ? -17.307 -0.440 12.468 1.00 87.81 309 ILE A CA 1
ATOM 2461 C C . ILE A 1 309 ? -17.862 -1.754 12.993 1.00 87.81 309 ILE A C 1
ATOM 2463 O O . ILE A 1 309 ? -19.074 -1.915 13.115 1.00 87.81 309 ILE A O 1
ATOM 2467 N N . SER A 1 310 ? -16.989 -2.714 13.270 1.00 82.31 310 SER A N 1
ATOM 2468 C CA . SER A 1 310 ? -17.403 -4.056 13.649 1.00 82.31 310 SER A CA 1
ATOM 2469 C C . SER A 1 310 ? -16.916 -4.460 15.032 1.00 82.31 310 SER A C 1
ATOM 2471 O O . SER A 1 310 ? -15.742 -4.351 15.388 1.00 82.31 310 SER A O 1
ATOM 2473 N N . CYS A 1 311 ? -17.855 -4.978 15.816 1.00 72.81 311 CYS A N 1
ATOM 2474 C CA . CYS A 1 311 ? -17.590 -5.789 16.995 1.00 72.81 311 CYS A CA 1
ATOM 2475 C C . CYS A 1 311 ? -18.409 -7.077 16.876 1.00 72.81 311 CYS A C 1
ATOM 2477 O O . CYS A 1 311 ? -19.335 -7.152 16.073 1.00 72.81 311 CYS A O 1
ATOM 2479 N N . ILE A 1 312 ? -18.133 -8.082 17.710 1.00 63.28 312 ILE A N 1
ATOM 2480 C CA . ILE A 1 312 ? -18.821 -9.381 17.609 1.00 63.28 312 ILE A CA 1
ATOM 2481 C C . ILE A 1 312 ? -20.343 -9.285 17.588 1.00 63.28 312 ILE A C 1
ATOM 2483 O O . ILE A 1 312 ? -20.985 -10.003 16.832 1.00 63.28 312 ILE A O 1
ATOM 2487 N N . THR A 1 313 ? -20.912 -8.396 18.395 1.00 63.47 313 THR A N 1
ATOM 2488 C CA . THR A 1 313 ? -22.370 -8.247 18.506 1.00 63.47 313 THR A CA 1
ATOM 2489 C C . THR A 1 313 ? -22.948 -7.150 17.627 1.00 63.47 313 THR A C 1
ATOM 2491 O O . THR A 1 313 ? -24.158 -6.955 17.661 1.00 63.47 313 THR A O 1
ATOM 2494 N N . GLY A 1 314 ? -22.110 -6.357 16.953 1.00 57.72 314 GLY A N 1
ATOM 2495 C CA . GLY A 1 314 ? -22.541 -5.080 16.379 1.00 57.72 314 GLY A CA 1
ATOM 2496 C C . GLY A 1 314 ? -23.153 -4.114 17.414 1.00 57.72 314 GLY A C 1
ATOM 2497 O O . GLY A 1 314 ? -23.829 -3.168 17.039 1.00 57.72 314 GLY A O 1
ATOM 2498 N N . MET A 1 315 ? -22.961 -4.342 18.722 1.00 61.06 315 MET A N 1
ATOM 2499 C CA . MET A 1 315 ? -23.558 -3.561 19.814 1.00 61.06 315 MET A CA 1
ATOM 2500 C C . MET A 1 315 ? -22.509 -3.179 20.870 1.00 61.06 315 MET A C 1
ATOM 2502 O O . MET A 1 315 ? -21.528 -3.896 21.101 1.00 61.06 315 MET A O 1
ATOM 2506 N N . GLY A 1 316 ? -22.718 -2.052 21.557 1.00 68.44 316 GLY A N 1
ATOM 2507 C CA . GLY A 1 316 ? -21.864 -1.605 22.663 1.00 68.44 316 GLY A CA 1
ATOM 2508 C C . GLY A 1 316 ? -20.583 -0.911 22.192 1.00 68.44 316 GLY A C 1
ATOM 2509 O O . GLY A 1 316 ? -20.600 0.283 21.905 1.00 68.44 316 GLY A O 1
ATOM 2510 N N . THR A 1 317 ? -19.456 -1.632 22.123 1.00 70.19 317 THR A N 1
ATOM 2511 C CA . THR A 1 317 ? -18.144 -1.036 21.789 1.00 70.19 317 THR A CA 1
ATOM 2512 C C . THR A 1 317 ? -18.137 -0.384 20.403 1.00 70.19 317 THR A C 1
ATOM 2514 O O . THR A 1 317 ? -17.623 0.721 20.260 1.00 70.19 317 THR A O 1
ATOM 2517 N N . ALA A 1 318 ? -18.764 -1.014 19.402 1.00 77.44 318 ALA A N 1
ATOM 2518 C CA . ALA A 1 318 ? -18.864 -0.454 18.052 1.00 77.44 318 ALA A CA 1
ATOM 2519 C C . ALA A 1 318 ? -19.687 0.848 18.007 1.00 77.44 318 ALA A C 1
ATOM 2521 O O . ALA A 1 318 ? -19.305 1.782 17.310 1.00 77.44 318 ALA A O 1
ATOM 2522 N N . GLU A 1 319 ? -20.766 0.954 18.791 1.00 78.19 319 GLU A N 1
ATOM 2523 C CA . GLU A 1 319 ? -21.571 2.183 18.881 1.00 78.19 319 GLU A CA 1
ATOM 2524 C C . GLU A 1 319 ? -20.798 3.330 19.525 1.00 78.19 319 GLU A C 1
ATOM 2526 O O . GLU A 1 319 ? -20.889 4.471 19.077 1.00 78.19 319 GLU A O 1
ATOM 2531 N N . LYS A 1 320 ? -20.006 3.032 20.558 1.00 77.00 320 LYS A N 1
ATOM 2532 C CA . LYS A 1 320 ? -19.171 4.034 21.230 1.00 77.00 320 LYS A CA 1
ATOM 2533 C C . LYS A 1 320 ? -18.061 4.533 20.318 1.00 77.00 320 LYS A C 1
ATOM 2535 O O . LYS A 1 320 ? -17.874 5.737 20.204 1.00 77.00 320 LYS A O 1
ATOM 2540 N N . ILE A 1 321 ? -17.384 3.623 19.619 1.00 81.06 321 ILE A N 1
ATOM 2541 C CA . ILE A 1 321 ? -16.368 3.984 18.624 1.00 81.06 321 ILE A CA 1
ATOM 2542 C C . ILE A 1 321 ? -16.992 4.824 17.512 1.00 81.06 321 ILE A C 1
ATOM 2544 O O . ILE A 1 321 ? -16.432 5.853 17.152 1.00 81.06 321 ILE A O 1
ATOM 2548 N N . LYS A 1 322 ? -18.170 4.433 17.009 1.00 86.25 322 LYS A N 1
ATOM 2549 C CA . LYS A 1 322 ? -18.899 5.213 16.007 1.00 86.25 322 LYS A CA 1
ATOM 2550 C C . LYS A 1 322 ? -19.150 6.642 16.478 1.00 86.25 322 LYS A C 1
ATOM 2552 O O . LYS A 1 322 ? -18.820 7.562 15.744 1.00 86.25 322 LYS A O 1
ATOM 2557 N N . LYS A 1 323 ? -19.654 6.831 17.701 1.00 83.06 323 LYS A N 1
ATOM 2558 C CA . LYS A 1 323 ? -19.875 8.171 18.265 1.00 83.06 323 LYS A CA 1
ATOM 2559 C C . LYS A 1 323 ? -18.588 8.980 18.357 1.00 83.06 323 LYS A C 1
ATOM 2561 O O . LYS A 1 323 ? -18.566 10.109 17.890 1.00 83.06 323 LYS A O 1
ATOM 2566 N N . VAL A 1 324 ? -17.510 8.395 18.885 1.00 81.75 324 VAL A N 1
ATOM 2567 C CA . VAL A 1 324 ? -16.216 9.092 18.982 1.00 81.75 324 VAL A CA 1
ATOM 2568 C C . VAL A 1 324 ? -15.704 9.491 17.596 1.00 81.75 324 VAL A C 1
ATOM 2570 O O . VAL A 1 324 ? -15.214 10.604 17.421 1.00 81.75 324 VAL A O 1
ATOM 2573 N N . LEU A 1 325 ? -15.851 8.623 16.592 1.00 84.44 325 LEU A N 1
ATOM 2574 C CA . LEU A 1 325 ? -15.464 8.919 15.213 1.00 84.44 325 LEU A CA 1
ATOM 2575 C C . LEU A 1 325 ? -16.340 10.011 14.579 1.00 84.44 325 LEU A C 1
ATOM 2577 O O . LEU A 1 325 ? -15.807 10.895 13.913 1.00 84.44 325 LEU A O 1
ATOM 2581 N N . GLU A 1 326 ? -17.654 9.980 14.798 1.00 85.56 326 GLU A N 1
ATOM 2582 C CA . GLU A 1 326 ? -18.592 11.001 14.315 1.00 85.56 326 GLU A CA 1
ATOM 2583 C C . GLU A 1 326 ? -18.330 12.366 14.971 1.00 85.56 326 GLU A C 1
ATOM 2585 O O . GLU A 1 326 ? -18.279 13.378 14.276 1.00 85.56 326 GLU A O 1
ATOM 2590 N N . GLU A 1 327 ? -18.094 12.404 16.283 1.00 82.56 327 GLU A N 1
ATOM 2591 C CA . GLU A 1 327 ? -17.787 13.633 17.029 1.00 82.56 327 GLU A CA 1
ATOM 2592 C C . GLU A 1 327 ? -16.406 14.201 16.675 1.00 82.56 327 GLU A C 1
ATOM 2594 O O . GLU A 1 327 ? -16.222 15.419 16.651 1.00 82.56 327 GLU A O 1
ATOM 2599 N N . SER A 1 328 ? -15.433 13.334 16.379 1.00 80.69 328 SER A N 1
ATOM 2600 C CA . SER A 1 328 ? -14.059 13.761 16.092 1.00 80.69 328 SER A CA 1
ATOM 2601 C C . SER A 1 328 ? -13.840 14.144 14.632 1.00 80.69 328 SER A C 1
ATOM 2603 O O . SER A 1 328 ? -13.105 15.092 14.367 1.00 80.69 328 SER A O 1
ATOM 2605 N N . PHE A 1 329 ? -14.454 13.419 13.689 1.00 80.88 329 PHE A N 1
ATOM 2606 C CA . PHE A 1 329 ? -14.186 13.548 12.252 1.00 80.88 329 PHE A CA 1
ATOM 2607 C C . PHE A 1 329 ? -15.411 13.911 11.408 1.00 80.88 329 PHE A C 1
ATOM 2609 O O . PHE A 1 329 ? -15.254 14.114 10.205 1.00 80.88 329 PHE A O 1
ATOM 2616 N N . GLY A 1 330 ? -16.614 14.019 11.982 1.00 75.69 330 GLY A N 1
ATOM 2617 C CA . GLY A 1 330 ? -17.850 14.249 11.223 1.00 75.69 330 GLY A CA 1
ATOM 2618 C C . GLY A 1 330 ? -17.815 15.491 10.325 1.00 75.69 330 GLY A C 1
ATOM 2619 O O . GLY A 1 330 ? -18.337 15.456 9.216 1.00 75.69 330 GLY A O 1
ATOM 2620 N N . GLU A 1 331 ? -17.130 16.557 10.747 1.00 72.25 331 GLU A N 1
ATOM 2621 C CA . GLU A 1 331 ? -16.964 17.796 9.965 1.00 72.25 331 GLU A CA 1
ATOM 2622 C C . GLU A 1 331 ? -16.003 17.642 8.770 1.00 72.25 331 GLU A C 1
ATOM 2624 O O . GLU A 1 331 ? -16.074 18.407 7.808 1.00 72.25 331 GLU A O 1
ATOM 2629 N N . LEU A 1 332 ? -15.112 16.647 8.811 1.00 68.31 332 LEU A N 1
ATOM 2630 C CA . LEU A 1 332 ? -14.150 16.338 7.746 1.00 68.31 332 LEU A CA 1
ATOM 2631 C C . LEU A 1 332 ? -14.678 15.302 6.750 1.00 68.31 332 LEU A C 1
ATOM 2633 O O . LEU A 1 332 ? -14.103 15.128 5.670 1.00 68.31 332 LEU A O 1
ATOM 2637 N N . MET A 1 333 ? -15.750 14.596 7.103 1.00 70.62 333 MET A N 1
ATOM 2638 C CA . MET A 1 333 ? -16.358 13.598 6.237 1.00 70.62 333 MET A CA 1
ATOM 2639 C C . MET A 1 333 ? -17.083 14.270 5.069 1.00 70.62 333 MET A C 1
ATOM 2641 O O . MET A 1 333 ? -17.864 15.204 5.236 1.00 70.62 333 MET A O 1
ATOM 2645 N N . SER A 1 334 ? -16.835 13.773 3.855 1.00 66.56 334 SER A N 1
ATOM 2646 C CA . SER A 1 334 ? -17.627 14.153 2.682 1.00 66.56 334 SER A CA 1
ATOM 2647 C C . SER A 1 334 ? -19.101 13.792 2.902 1.00 66.56 334 SER A C 1
ATOM 2649 O O . SER A 1 334 ? -19.390 12.797 3.563 1.00 66.56 334 SER A O 1
ATOM 2651 N N . GLN A 1 335 ? -20.025 14.556 2.307 1.00 65.00 335 GLN A N 1
ATOM 2652 C CA . GLN A 1 335 ? -21.474 14.314 2.439 1.00 65.00 335 GLN A CA 1
ATOM 2653 C C . GLN A 1 335 ? -21.896 12.901 1.997 1.00 65.00 335 GLN A C 1
ATOM 2655 O O . GLN A 1 335 ? -22.883 12.372 2.497 1.00 65.00 335 GLN A O 1
ATOM 2660 N N . ASP A 1 336 ? -21.106 12.270 1.126 1.00 71.12 336 ASP A N 1
ATOM 2661 C CA . ASP A 1 336 ? -21.337 10.916 0.619 1.00 71.12 336 ASP A CA 1
ATOM 2662 C C . ASP A 1 336 ? -20.623 9.819 1.435 1.00 71.12 336 ASP A C 1
ATOM 2664 O O . ASP A 1 336 ? -20.581 8.664 1.008 1.00 71.12 336 ASP A O 1
ATOM 2668 N N . THR A 1 337 ? -20.029 10.146 2.590 1.00 75.88 337 THR A N 1
ATOM 2669 C CA . THR A 1 337 ? -19.384 9.174 3.486 1.00 75.88 337 THR A CA 1
ATOM 2670 C C . THR A 1 337 ? -20.274 8.895 4.697 1.00 75.88 337 THR A C 1
ATOM 2672 O O . THR A 1 337 ? -20.609 9.809 5.446 1.00 75.88 337 THR A O 1
ATOM 2675 N N . ARG A 1 338 ? -20.605 7.623 4.957 1.00 83.69 338 ARG A N 1
ATOM 2676 C CA . ARG A 1 338 ? -21.375 7.204 6.145 1.00 83.69 338 ARG A CA 1
ATOM 2677 C C . ARG A 1 338 ? -20.687 6.093 6.938 1.00 83.69 338 ARG A C 1
ATOM 2679 O O . ARG A 1 338 ? -19.931 5.297 6.386 1.00 83.69 338 ARG A O 1
ATOM 2686 N N . MET A 1 339 ? -20.983 6.012 8.236 1.00 87.38 339 MET A N 1
ATOM 2687 C CA . MET A 1 339 ? -20.489 4.952 9.124 1.00 87.38 339 MET A CA 1
ATOM 2688 C C . MET A 1 339 ? -21.587 3.937 9.454 1.00 87.38 339 MET A C 1
ATOM 2690 O O . MET A 1 339 ? -22.692 4.306 9.874 1.00 87.38 339 MET A O 1
ATOM 2694 N N . VAL A 1 340 ? -21.273 2.651 9.311 1.00 88.06 340 VAL A N 1
ATOM 2695 C CA . VAL A 1 340 ? -22.201 1.534 9.551 1.00 88.06 340 VAL A CA 1
ATOM 2696 C C . VAL A 1 340 ? -21.631 0.612 10.602 1.00 88.06 340 VAL A C 1
ATOM 2698 O O . VAL A 1 340 ? -20.442 0.322 10.583 1.00 88.06 340 VAL A O 1
ATOM 2701 N N . ILE A 1 341 ? -22.485 0.135 11.501 1.00 86.31 341 ILE A N 1
ATOM 2702 C CA . ILE A 1 341 ? -22.101 -0.894 12.458 1.00 86.31 341 ILE A CA 1
ATOM 2703 C C . ILE A 1 341 ? -22.556 -2.239 11.915 1.00 86.31 341 ILE A C 1
ATOM 2705 O O . ILE A 1 341 ? -23.728 -2.375 11.577 1.00 86.31 341 ILE A O 1
ATOM 2709 N N . LEU A 1 342 ? -21.629 -3.191 11.835 1.00 83.50 342 LEU A N 1
ATOM 2710 C CA . LEU A 1 342 ? -21.901 -4.572 11.437 1.00 83.50 342 LEU A CA 1
ATOM 2711 C C . LEU A 1 342 ? -21.388 -5.532 12.505 1.00 83.50 342 LEU A C 1
ATOM 2713 O O . LEU A 1 342 ? -20.337 -5.303 13.112 1.00 83.50 342 LEU A O 1
ATOM 2717 N N . ASP A 1 343 ? -22.110 -6.619 12.727 1.00 78.69 343 ASP A N 1
ATOM 2718 C CA . ASP A 1 343 ? -21.654 -7.687 13.603 1.00 78.69 343 ASP A CA 1
ATOM 2719 C C . ASP A 1 343 ? -20.510 -8.502 12.962 1.00 78.69 343 ASP A C 1
ATOM 2721 O O . ASP A 1 343 ? -20.181 -8.354 11.780 1.00 78.69 343 ASP A O 1
ATOM 2725 N N . TYR A 1 344 ? -19.858 -9.369 13.745 1.00 71.44 344 TYR A N 1
ATOM 2726 C CA . TYR A 1 344 ? -18.742 -10.175 13.232 1.00 71.44 344 TYR A CA 1
ATOM 2727 C C . TYR A 1 344 ? -19.164 -11.189 12.154 1.00 71.44 344 TYR A C 1
ATOM 2729 O O . TYR A 1 344 ? -18.381 -11.519 11.261 1.00 71.44 344 TYR A O 1
ATOM 2737 N N . ASN A 1 345 ? -20.400 -11.689 12.202 1.00 70.69 345 ASN A N 1
ATOM 2738 C CA . ASN A 1 345 ? -20.906 -12.620 11.199 1.00 70.69 345 ASN A CA 1
ATOM 2739 C C . ASN A 1 345 ? -21.178 -11.926 9.861 1.00 70.69 345 ASN A C 1
ATOM 2741 O O . ASN A 1 345 ? -21.042 -12.566 8.815 1.00 70.69 345 ASN A O 1
ATOM 2745 N N . GLU A 1 346 ? -21.544 -10.650 9.879 1.00 75.06 346 GLU A N 1
ATOM 2746 C CA . GLU A 1 346 ? -21.776 -9.821 8.698 1.00 75.06 346 GLU A CA 1
ATOM 2747 C C . GLU A 1 346 ? -20.465 -9.440 8.001 1.00 75.06 346 GLU A C 1
ATOM 2749 O O . GLU A 1 346 ? -20.415 -9.396 6.774 1.00 75.06 346 GLU A O 1
ATOM 2754 N N . VAL A 1 347 ? -19.370 -9.256 8.746 1.00 75.12 347 VAL A N 1
ATOM 2755 C CA . VAL A 1 347 ? -18.063 -8.912 8.152 1.00 75.12 347 VAL A CA 1
ATOM 2756 C C . VAL A 1 347 ? -17.222 -10.111 7.718 1.00 75.12 347 VAL A C 1
ATOM 2758 O O . VAL A 1 347 ? -16.149 -9.922 7.164 1.00 75.12 347 VAL A O 1
ATOM 2761 N N . ARG A 1 348 ? -17.685 -11.351 7.903 1.00 72.44 348 ARG A N 1
ATOM 2762 C CA . ARG A 1 348 ? -16.914 -12.571 7.576 1.00 72.44 348 ARG A CA 1
ATOM 2763 C C . ARG A 1 348 ? -16.664 -12.823 6.086 1.00 72.44 348 ARG A C 1
ATOM 2765 O O . ARG A 1 348 ? -15.841 -13.664 5.742 1.00 72.44 348 ARG A O 1
ATOM 2772 N N . SER A 1 349 ? -17.399 -12.156 5.204 1.00 72.75 349 SER A N 1
ATOM 2773 C CA . SER A 1 349 ? -17.285 -12.332 3.752 1.00 72.75 349 SER A CA 1
ATOM 2774 C C . SER A 1 349 ? -17.677 -11.050 3.033 1.00 72.75 349 SER A C 1
ATOM 2776 O O . SER A 1 349 ? -18.630 -10.390 3.451 1.00 72.75 349 SER A O 1
ATOM 2778 N N . LEU A 1 350 ? -17.020 -10.760 1.910 1.00 68.75 350 LEU A N 1
ATOM 2779 C CA . LEU A 1 350 ? -17.343 -9.624 1.039 1.00 68.75 350 LEU A CA 1
ATOM 2780 C C . LEU A 1 350 ? -18.827 -9.582 0.640 1.00 68.75 350 LEU A C 1
ATOM 2782 O O . LEU A 1 350 ? -19.433 -8.518 0.686 1.00 68.75 350 LEU A O 1
ATOM 2786 N N . GLU A 1 351 ? -19.427 -10.732 0.324 1.00 72.00 351 GLU A N 1
ATOM 2787 C CA . GLU A 1 351 ? -20.840 -10.842 -0.076 1.00 72.00 351 GLU A CA 1
ATOM 2788 C C . GLU A 1 351 ? -21.804 -10.338 1.007 1.00 72.00 351 GLU A C 1
ATOM 2790 O O . GLU A 1 351 ? -22.779 -9.654 0.710 1.00 72.00 351 GLU A O 1
ATOM 2795 N N . ARG A 1 352 ? -21.523 -10.647 2.277 1.00 78.25 352 ARG A N 1
ATOM 2796 C CA . ARG A 1 352 ? -22.345 -10.204 3.414 1.00 78.25 352 ARG A CA 1
ATOM 2797 C C . ARG A 1 352 ? -22.185 -8.715 3.681 1.00 78.25 352 ARG A C 1
ATOM 2799 O O . ARG A 1 352 ? -23.177 -8.036 3.914 1.00 78.25 352 ARG A O 1
ATOM 2806 N N . ILE A 1 353 ? -20.967 -8.189 3.561 1.00 79.50 353 ILE A N 1
ATOM 2807 C CA . ILE A 1 353 ? -20.742 -6.744 3.671 1.00 79.50 353 ILE A CA 1
ATOM 2808 C C . ILE A 1 353 ? -21.478 -6.010 2.546 1.00 79.50 353 ILE A C 1
ATOM 2810 O O . ILE A 1 353 ? -22.119 -4.995 2.800 1.00 79.50 353 ILE A O 1
ATOM 2814 N N . GLN A 1 354 ? -21.456 -6.542 1.320 1.00 77.31 354 GLN A N 1
ATOM 2815 C CA . GLN A 1 354 ? -22.177 -5.967 0.181 1.00 77.31 354 GLN A CA 1
ATOM 2816 C C . GLN A 1 354 ? -23.693 -5.897 0.394 1.00 77.31 354 GLN A C 1
ATOM 2818 O O . GLN A 1 354 ? -24.317 -4.982 -0.128 1.00 77.31 354 GLN A O 1
ATOM 2823 N N . GLN A 1 355 ? -24.287 -6.789 1.193 1.00 80.75 355 GLN A N 1
ATOM 2824 C CA . GLN A 1 355 ? -25.712 -6.700 1.547 1.00 80.75 355 GLN A CA 1
ATOM 2825 C C . GLN A 1 355 ? -26.036 -5.470 2.411 1.00 80.75 355 GLN A C 1
ATOM 2827 O O . GLN A 1 355 ? -27.173 -5.004 2.401 1.00 80.75 355 GLN A O 1
ATOM 2832 N N . ALA A 1 356 ? -25.050 -4.930 3.135 1.00 78.25 356 ALA A N 1
ATOM 2833 C CA . ALA A 1 356 ? -25.187 -3.725 3.954 1.00 78.25 356 ALA A CA 1
ATOM 2834 C C . ALA A 1 356 ? -24.797 -2.423 3.220 1.00 78.25 356 ALA A C 1
ATOM 2836 O O . ALA A 1 356 ? -24.977 -1.319 3.757 1.00 78.25 356 ALA A O 1
ATOM 2837 N N . LEU A 1 357 ? -24.250 -2.539 2.006 1.00 81.38 357 LEU A N 1
ATOM 2838 C CA . LEU A 1 357 ? -23.848 -1.424 1.151 1.00 81.38 357 LEU A CA 1
ATOM 2839 C C . LEU A 1 357 ? -24.929 -1.144 0.102 1.00 81.38 357 LEU A C 1
ATOM 2841 O O . LEU A 1 357 ? -25.530 -2.061 -0.454 1.00 81.38 357 LEU A O 1
ATOM 2845 N N . ASN A 1 358 ? -25.163 0.130 -0.208 1.00 77.88 358 ASN A N 1
ATOM 2846 C CA . ASN A 1 358 ? -26.002 0.488 -1.350 1.00 77.88 358 ASN A CA 1
ATOM 2847 C C . ASN A 1 358 ? -25.263 0.199 -2.670 1.00 77.88 358 ASN A C 1
ATOM 2849 O O . ASN A 1 358 ? -24.037 0.192 -2.718 1.00 77.88 358 ASN A O 1
ATOM 2853 N N . ALA A 1 359 ? -25.995 0.025 -3.777 1.00 67.44 359 ALA A N 1
ATOM 2854 C CA . ALA A 1 359 ? -25.407 -0.318 -5.082 1.00 67.44 359 ALA A CA 1
ATOM 2855 C C . ALA A 1 359 ? -24.389 0.714 -5.616 1.00 67.44 359 ALA A C 1
ATOM 2857 O O . ALA A 1 359 ? -23.529 0.375 -6.424 1.00 67.44 359 ALA A O 1
ATOM 2858 N N . SER A 1 360 ? -24.492 1.970 -5.175 1.00 66.94 360 SER A N 1
ATOM 2859 C CA . SER A 1 360 ? -23.574 3.065 -5.506 1.00 66.94 360 SER A CA 1
ATOM 2860 C C . SER A 1 360 ? -22.506 3.305 -4.437 1.00 66.94 360 SER A C 1
ATOM 2862 O O . SER A 1 360 ? -21.737 4.256 -4.554 1.00 66.94 360 SER A O 1
ATOM 2864 N N . GLU A 1 361 ? -22.497 2.515 -3.365 1.00 74.38 361 GLU A N 1
ATOM 2865 C CA . GLU A 1 361 ? -21.583 2.669 -2.243 1.00 74.38 361 GLU A CA 1
ATOM 2866 C C . GLU A 1 361 ? -20.467 1.635 -2.276 1.00 74.38 361 GLU A C 1
ATOM 2868 O O . GLU A 1 361 ? -20.627 0.499 -2.720 1.00 74.38 361 GLU A O 1
ATOM 2873 N N . ARG A 1 362 ? -19.322 2.033 -1.738 1.00 74.50 362 ARG A N 1
ATOM 2874 C CA . ARG A 1 362 ? -18.140 1.189 -1.605 1.00 74.50 362 ARG A CA 1
ATOM 2875 C C . ARG A 1 362 ? -17.648 1.172 -0.170 1.00 74.50 362 ARG A C 1
ATOM 2877 O O . ARG A 1 362 ? -17.757 2.160 0.557 1.00 74.50 362 ARG A O 1
ATOM 2884 N N . LEU A 1 363 ? -17.036 0.062 0.212 1.00 77.69 363 LEU A N 1
ATOM 2885 C CA . LEU A 1 363 ? -16.395 -0.078 1.509 1.00 77.69 363 LEU A CA 1
ATOM 2886 C C . LEU A 1 363 ? -15.086 0.726 1.539 1.00 77.69 363 LEU A C 1
ATOM 2888 O O . LEU A 1 363 ? -14.181 0.471 0.749 1.00 77.69 363 LEU A O 1
ATOM 2892 N N . ALA A 1 364 ? -14.991 1.697 2.445 1.00 79.25 364 ALA A N 1
ATOM 2893 C CA . ALA A 1 364 ? -13.773 2.469 2.692 1.00 79.25 364 ALA A CA 1
ATOM 2894 C C . ALA A 1 364 ? -12.773 1.696 3.561 1.00 79.25 364 ALA A C 1
ATOM 2896 O O . ALA A 1 364 ? -11.570 1.825 3.378 1.00 79.25 364 ALA A O 1
ATOM 2897 N N . GLY A 1 365 ? -13.275 0.883 4.489 1.00 80.88 365 GLY A N 1
ATOM 2898 C CA . GLY A 1 365 ? -12.484 0.048 5.383 1.00 80.88 365 GLY A CA 1
ATOM 2899 C C . GLY A 1 365 ? -13.321 -0.442 6.558 1.00 80.88 365 GLY A C 1
ATOM 2900 O O . GLY A 1 365 ? -14.509 -0.119 6.668 1.00 80.88 365 GLY A O 1
ATOM 2901 N N . ILE A 1 366 ? -12.697 -1.235 7.422 1.00 84.44 366 ILE A N 1
ATOM 2902 C CA . ILE A 1 366 ? -13.311 -1.824 8.608 1.00 84.44 366 ILE A CA 1
ATOM 2903 C C . ILE A 1 366 ? -12.507 -1.402 9.839 1.00 84.44 366 ILE A C 1
ATOM 2905 O O . ILE A 1 366 ? -11.303 -1.615 9.897 1.00 84.44 366 ILE A O 1
ATOM 2909 N N . VAL A 1 367 ? -13.168 -0.840 10.844 1.00 86.12 367 VAL A N 1
ATOM 2910 C CA . VAL A 1 367 ? -12.596 -0.581 12.170 1.00 86.12 367 VAL A CA 1
ATOM 2911 C C . VAL A 1 367 ? -13.175 -1.604 13.132 1.00 86.12 367 VAL A C 1
ATOM 2913 O O . VAL A 1 367 ? -14.396 -1.715 13.224 1.00 86.12 367 VAL A O 1
ATOM 2916 N N . GLY A 1 368 ? -12.364 -2.361 13.866 1.00 79.69 368 GLY A N 1
ATOM 2917 C CA . GLY A 1 368 ? -12.953 -3.361 14.756 1.00 79.69 368 GLY A CA 1
ATOM 2918 C C . GLY A 1 368 ? -12.015 -4.111 15.681 1.00 79.69 368 GLY A C 1
ATOM 2919 O O . GLY A 1 368 ? -10.806 -3.907 15.703 1.00 79.69 368 GLY A O 1
ATOM 2920 N N . THR A 1 369 ? -12.601 -5.002 16.480 1.00 70.69 369 THR A N 1
ATOM 2921 C CA . THR A 1 369 ? -11.854 -5.858 17.417 1.00 70.69 369 THR A CA 1
ATOM 2922 C C . THR A 1 369 ? -11.325 -7.137 16.769 1.00 70.69 369 THR A C 1
ATOM 2924 O O . THR A 1 369 ? -10.342 -7.677 17.257 1.00 70.69 369 THR A O 1
ATOM 2927 N N . PHE A 1 370 ? -11.946 -7.603 15.678 1.00 69.06 370 PHE A N 1
ATOM 2928 C CA . PHE A 1 370 ? -11.532 -8.803 14.940 1.00 69.06 370 PHE A CA 1
ATOM 2929 C C . PHE A 1 370 ? -11.274 -8.485 13.488 1.00 69.06 370 PHE A C 1
ATOM 2931 O O . PHE A 1 370 ? -12.138 -7.913 12.825 1.00 69.06 370 PHE A O 1
ATOM 2938 N N . GLN A 1 371 ? -10.124 -8.932 12.991 1.00 70.62 371 GLN A N 1
ATOM 2939 C CA . GLN A 1 371 ? -9.818 -8.863 11.576 1.00 70.62 371 GLN A CA 1
ATOM 2940 C C . GLN A 1 371 ? -10.597 -9.964 10.841 1.00 70.62 371 GLN A C 1
ATOM 2942 O O . GLN A 1 371 ? -10.379 -11.147 11.108 1.00 70.62 371 GLN A O 1
ATOM 2947 N N . PRO A 1 372 ? -11.491 -9.621 9.900 1.00 64.75 372 PRO A N 1
ATOM 2948 C CA . PRO A 1 372 ? -12.326 -10.613 9.228 1.00 64.75 372 PRO A CA 1
ATOM 2949 C C . PRO A 1 372 ? -11.589 -11.468 8.179 1.00 64.75 372 PRO A C 1
ATOM 2951 O O . PRO A 1 372 ? -12.224 -12.251 7.482 1.00 64.75 372 PRO A O 1
ATOM 2954 N N . GLY A 1 373 ? -10.262 -11.349 8.054 1.00 61.97 373 GLY A N 1
ATOM 2955 C CA . GLY A 1 373 ? -9.461 -12.134 7.105 1.00 61.97 373 GLY A CA 1
ATOM 2956 C C . GLY A 1 373 ? -9.782 -11.859 5.631 1.00 61.97 373 GLY A C 1
ATOM 2957 O O . GLY A 1 373 ? -9.481 -12.690 4.778 1.00 61.97 373 GLY A O 1
ATOM 2958 N N . LEU A 1 374 ? -10.416 -10.722 5.325 1.00 65.75 374 LEU A N 1
ATOM 2959 C CA . LEU A 1 374 ? -10.778 -10.349 3.961 1.00 65.75 374 LEU A CA 1
ATOM 2960 C C . LEU A 1 374 ? -9.563 -9.765 3.224 1.00 65.75 374 LEU A C 1
ATOM 2962 O O . LEU A 1 374 ? -8.988 -8.790 3.715 1.00 65.75 374 LEU A O 1
ATOM 2966 N N . PRO A 1 375 ? -9.177 -10.315 2.058 1.00 51.53 375 PRO A N 1
ATOM 2967 C CA . PRO A 1 375 ? -8.150 -9.709 1.222 1.00 51.53 375 PRO A CA 1
ATOM 2968 C C . PRO A 1 375 ? -8.648 -8.363 0.670 1.00 51.53 375 PRO A C 1
ATOM 2970 O O . PRO A 1 375 ? -9.834 -8.197 0.387 1.00 51.53 375 PRO A O 1
ATOM 2973 N N . ASP A 1 376 ? -7.733 -7.403 0.531 1.00 56.97 376 ASP A N 1
ATOM 2974 C CA . ASP A 1 376 ? -7.941 -6.104 -0.131 1.00 56.97 376 ASP A CA 1
ATOM 2975 C C . ASP A 1 376 ? -8.880 -5.088 0.555 1.00 56.97 376 ASP A C 1
ATOM 2977 O O . ASP A 1 376 ? -9.162 -4.034 -0.022 1.00 56.97 376 ASP A O 1
ATOM 2981 N N . ILE A 1 377 ? -9.313 -5.332 1.800 1.00 69.00 377 ILE A N 1
ATOM 2982 C CA . ILE A 1 377 ? -10.070 -4.355 2.603 1.00 69.00 377 ILE A CA 1
ATOM 2983 C C . ILE A 1 377 ? -9.185 -3.788 3.723 1.00 69.00 377 ILE A C 1
ATOM 2985 O O . ILE A 1 377 ? -8.702 -4.567 4.548 1.00 69.00 377 ILE A O 1
ATOM 2989 N N . PRO A 1 378 ? -9.013 -2.453 3.818 1.00 69.38 378 PRO A N 1
ATOM 2990 C CA . PRO A 1 378 ? -8.307 -1.843 4.938 1.00 69.38 378 PRO A CA 1
ATOM 2991 C C . PRO A 1 378 ? -8.981 -2.199 6.264 1.00 69.38 378 PRO A C 1
ATOM 2993 O O . PRO A 1 378 ? -10.185 -1.982 6.425 1.00 69.38 378 PRO A O 1
ATOM 2996 N N . PHE A 1 379 ? -8.209 -2.716 7.215 1.00 81.81 379 PHE A N 1
ATOM 2997 C CA . PHE A 1 379 ? -8.675 -2.996 8.567 1.00 81.81 379 PHE A CA 1
ATOM 2998 C C . PHE A 1 379 ? -7.853 -2.186 9.565 1.00 81.81 379 PHE A C 1
ATOM 3000 O O . PHE A 1 379 ? -6.632 -2.290 9.566 1.00 81.81 379 PHE A O 1
ATOM 3007 N N . ILE A 1 380 ? -8.525 -1.394 10.400 1.00 81.00 380 ILE A N 1
ATOM 3008 C CA . ILE A 1 380 ? -7.924 -0.738 11.560 1.00 81.00 380 ILE A CA 1
ATOM 3009 C C . ILE A 1 380 ? -8.391 -1.511 12.780 1.00 81.00 380 ILE A C 1
ATOM 3011 O O . ILE A 1 380 ? -9.574 -1.496 13.146 1.00 81.00 380 ILE A O 1
ATOM 3015 N N . SER A 1 381 ? -7.458 -2.205 13.414 1.00 78.19 381 SER A N 1
ATOM 3016 C CA . SER A 1 381 ? -7.750 -2.855 14.676 1.00 78.19 381 SER A CA 1
ATOM 3017 C C . SER A 1 381 ? -8.043 -1.809 15.745 1.00 78.19 381 SER A C 1
ATOM 3019 O O . SER A 1 381 ? -7.563 -0.676 15.706 1.00 78.19 381 SER A O 1
ATOM 3021 N N . LEU A 1 382 ? -8.796 -2.208 16.765 1.00 75.88 382 LEU A N 1
ATOM 3022 C CA . LEU A 1 382 ? -9.063 -1.322 17.885 1.00 75.88 382 LEU A CA 1
ATOM 3023 C C . LEU A 1 382 ? -7.757 -0.820 18.534 1.00 75.88 382 LEU A C 1
ATOM 3025 O O . LEU A 1 382 ? -7.689 0.319 18.959 1.00 75.88 382 LEU A O 1
ATOM 3029 N N . GLU A 1 383 ? -6.697 -1.628 18.554 1.00 68.69 383 GLU A N 1
ATOM 3030 C CA . GLU A 1 383 ? -5.394 -1.242 19.118 1.00 68.69 383 GLU A CA 1
ATOM 3031 C C . GLU A 1 383 ? -4.705 -0.144 18.317 1.00 68.69 383 GLU A C 1
ATOM 3033 O O . GLU A 1 383 ? -4.196 0.809 18.902 1.00 68.69 383 GLU A O 1
ATOM 3038 N N . GLU A 1 384 ? -4.706 -0.272 16.992 1.00 69.56 384 GLU A N 1
ATOM 3039 C CA . GLU A 1 384 ? -4.161 0.741 16.089 1.00 69.56 384 GLU A CA 1
ATOM 3040 C C . GLU A 1 384 ? -4.968 2.031 16.183 1.00 69.56 384 GLU A C 1
ATOM 3042 O O . GLU A 1 384 ? -4.387 3.113 16.184 1.00 69.56 384 GLU A O 1
ATOM 3047 N N . LEU A 1 385 ? -6.286 1.921 16.371 1.00 76.81 385 LEU A N 1
ATOM 3048 C CA . LEU A 1 385 ? -7.158 3.064 16.609 1.00 76.81 385 LEU A CA 1
ATOM 3049 C C . LEU A 1 385 ? -6.738 3.858 17.860 1.00 76.81 385 LEU A C 1
ATOM 3051 O O . LEU A 1 385 ? -6.753 5.082 17.819 1.00 76.81 385 LEU A O 1
ATOM 3055 N N . PHE A 1 386 ? -6.335 3.174 18.942 1.00 68.81 386 PHE A N 1
ATOM 3056 C CA . PHE A 1 386 ? -5.830 3.784 20.188 1.00 68.81 386 PHE A CA 1
ATOM 3057 C C . PHE 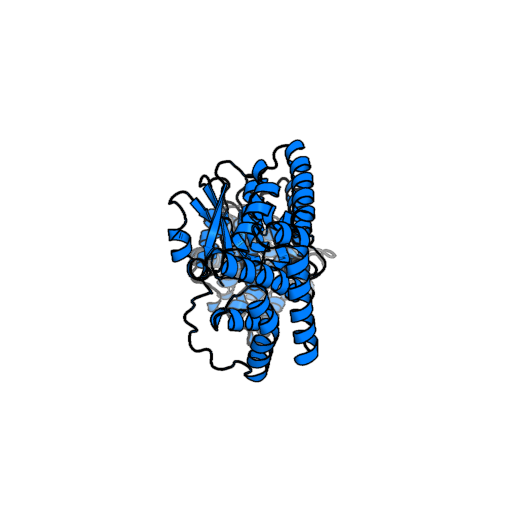A 1 386 ? -4.355 4.175 20.166 1.00 68.81 386 PHE A C 1
ATOM 3059 O O . PHE A 1 386 ? -3.847 4.711 21.156 1.00 68.81 386 PHE A O 1
ATOM 3066 N N . SER A 1 387 ? -3.645 3.864 19.089 1.00 66.25 387 SER A N 1
ATOM 3067 C CA . SER A 1 387 ? -2.251 4.258 18.951 1.00 66.25 387 SER A CA 1
ATOM 3068 C C . SER A 1 387 ? -2.137 5.745 18.615 1.00 66.25 387 SER A C 1
ATOM 3070 O O . SER A 1 387 ? -3.101 6.377 18.184 1.00 66.25 387 SER A O 1
ATOM 3072 N N . GLU A 1 388 ? -0.931 6.295 18.752 1.00 61.50 388 GLU A N 1
ATOM 3073 C CA . GLU A 1 388 ? -0.636 7.660 18.296 1.00 61.50 388 GLU A CA 1
ATOM 3074 C C . GLU A 1 388 ? -0.910 7.849 16.794 1.00 61.50 388 GLU A C 1
ATOM 3076 O O . GLU A 1 388 ? -1.169 8.970 16.386 1.00 61.50 388 GLU A O 1
ATOM 3081 N N . GLN A 1 389 ? -0.918 6.761 16.006 1.00 66.69 389 GLN A N 1
ATOM 3082 C CA . GLN A 1 389 ? -1.173 6.753 14.557 1.00 66.69 389 GLN A CA 1
ATOM 3083 C C . GLN A 1 389 ? -2.657 6.540 14.195 1.00 66.69 389 GLN A C 1
ATOM 3085 O O . GLN A 1 389 ? -3.033 6.522 13.021 1.00 66.69 389 GLN A O 1
ATOM 3090 N N . GLY A 1 390 ? -3.517 6.306 15.191 1.00 71.50 390 GLY A N 1
ATOM 3091 C CA . GLY A 1 390 ? -4.943 6.042 14.998 1.00 71.50 390 GLY A CA 1
ATOM 3092 C C . GLY A 1 390 ? -5.685 7.119 14.194 1.00 71.50 390 GLY A C 1
ATOM 3093 O O . GLY A 1 390 ? -6.399 6.757 13.251 1.00 71.50 390 GLY A O 1
ATOM 3094 N N . PRO A 1 391 ? -5.529 8.424 14.508 1.00 74.19 391 PRO A N 1
ATOM 3095 C CA . PRO A 1 391 ? -6.164 9.483 13.735 1.00 74.19 391 PRO A CA 1
ATOM 3096 C C . PRO A 1 391 ? -5.756 9.463 12.261 1.00 74.19 391 PRO A C 1
ATOM 3098 O O . PRO A 1 391 ? -6.622 9.554 11.392 1.00 74.19 391 PRO A O 1
ATOM 3101 N N . GLU A 1 392 ? -4.464 9.312 11.961 1.00 71.31 392 GLU A N 1
ATOM 3102 C CA . GLU A 1 392 ? -3.951 9.279 10.590 1.00 71.31 392 GLU A CA 1
ATOM 3103 C C . GLU A 1 392 ? -4.512 8.085 9.814 1.00 71.31 392 GLU A C 1
ATOM 3105 O O . GLU A 1 392 ? -4.927 8.232 8.661 1.00 71.31 392 GLU A O 1
ATOM 3110 N N . LEU A 1 393 ? -4.586 6.912 10.452 1.00 74.81 393 LEU A N 1
ATOM 3111 C CA . LEU A 1 393 ? -5.179 5.718 9.855 1.00 74.81 393 LEU A CA 1
ATOM 3112 C C . LEU A 1 393 ? -6.650 5.955 9.499 1.00 74.81 393 LEU A C 1
ATOM 3114 O O . LEU A 1 393 ? -7.054 5.694 8.366 1.00 74.81 393 LEU A O 1
ATOM 3118 N N . VAL A 1 394 ? -7.447 6.512 10.414 1.00 78.50 394 VAL A N 1
ATOM 3119 C CA . VAL A 1 394 ? -8.863 6.825 10.156 1.00 78.50 394 VAL A CA 1
ATOM 3120 C C . VAL A 1 394 ? -9.007 7.851 9.030 1.00 78.50 394 VAL A C 1
ATOM 3122 O O . VAL A 1 394 ? -9.804 7.654 8.109 1.00 78.50 394 VAL A O 1
ATOM 3125 N N . LEU A 1 395 ? -8.214 8.922 9.058 1.00 75.94 395 LEU A N 1
ATOM 3126 C CA . LEU A 1 395 ? -8.224 9.963 8.030 1.00 75.94 395 LEU A CA 1
ATOM 3127 C C . LEU A 1 395 ? -7.863 9.404 6.648 1.00 75.94 395 LEU A C 1
ATOM 3129 O O . LEU A 1 395 ? -8.485 9.787 5.653 1.00 75.94 395 LEU A O 1
ATOM 3133 N N . SER A 1 396 ? -6.935 8.446 6.581 1.00 72.44 396 SER A N 1
ATOM 3134 C CA . SER A 1 396 ? -6.578 7.767 5.332 1.00 72.44 396 SER A CA 1
ATOM 3135 C C . SER A 1 396 ? -7.767 7.020 4.705 1.00 72.44 396 SER A C 1
ATOM 3137 O O . SER A 1 396 ? -7.930 7.040 3.483 1.00 72.44 396 SER A O 1
ATOM 3139 N N . LEU A 1 397 ? -8.656 6.444 5.528 1.00 72.62 397 LEU A N 1
ATOM 3140 C CA . LEU A 1 397 ? -9.863 5.750 5.061 1.00 72.62 397 LEU A CA 1
ATOM 3141 C C . LEU A 1 397 ? -10.973 6.720 4.659 1.00 72.62 397 LEU A C 1
ATOM 3143 O O . LEU A 1 397 ? -11.654 6.519 3.651 1.00 72.62 397 LEU A O 1
ATOM 3147 N N . LEU A 1 398 ? -11.151 7.795 5.426 1.00 69.19 398 LEU A N 1
ATOM 3148 C CA . LEU A 1 398 ? -12.197 8.786 5.176 1.00 69.19 398 LEU A CA 1
ATOM 3149 C C . LEU A 1 398 ? -11.887 9.652 3.941 1.00 69.19 398 LEU A C 1
ATOM 3151 O O . LEU A 1 398 ? -12.812 10.122 3.274 1.00 69.19 398 LEU A O 1
ATOM 3155 N N . THR A 1 399 ? -10.602 9.768 3.574 1.00 61.62 399 THR A N 1
ATOM 3156 C CA . THR A 1 399 ? -10.090 10.556 2.436 1.00 61.62 399 THR A CA 1
ATOM 3157 C C . THR A 1 399 ? -10.707 11.962 2.399 1.00 61.62 399 THR A C 1
ATOM 3159 O O . THR A 1 399 ? -11.512 12.253 1.505 1.00 61.62 399 THR A O 1
ATOM 3162 N N . PRO A 1 400 ? -10.380 12.827 3.380 1.00 57.03 400 PRO A N 1
ATOM 3163 C CA . PRO A 1 400 ? -10.790 14.223 3.342 1.00 57.03 400 PRO A CA 1
ATOM 3164 C C . PRO A 1 400 ? -10.153 14.916 2.129 1.00 57.03 400 PRO A C 1
ATOM 3166 O O . PRO A 1 400 ? -9.024 14.622 1.741 1.00 57.03 400 PRO A O 1
ATOM 3169 N N . ASP A 1 401 ? -10.888 15.830 1.505 1.00 55.03 401 ASP A N 1
ATOM 3170 C CA . ASP A 1 401 ? -10.376 16.655 0.411 1.00 55.03 401 ASP A CA 1
ATOM 3171 C C . ASP A 1 401 ? -9.396 17.703 0.980 1.00 55.03 401 ASP A C 1
ATOM 3173 O O . ASP A 1 401 ? -9.768 18.562 1.778 1.00 55.03 401 ASP A O 1
ATOM 3177 N N . LEU A 1 402 ? -8.121 17.581 0.597 1.00 54.41 402 LEU A N 1
ATOM 3178 C CA . LEU A 1 402 ? -6.976 18.332 1.136 1.00 54.41 402 LEU A CA 1
ATOM 3179 C C . LEU A 1 402 ? -6.690 19.642 0.379 1.00 54.41 402 LEU A C 1
ATOM 3181 O O . LEU A 1 402 ? -5.602 20.209 0.494 1.00 54.41 402 LEU A O 1
ATOM 3185 N N . SER A 1 403 ? -7.655 20.135 -0.398 1.00 50.44 403 SER A N 1
ATOM 3186 C CA . SER A 1 403 ? -7.484 21.282 -1.298 1.00 50.44 403 SER A CA 1
ATOM 3187 C C . SER A 1 403 ? -7.180 22.623 -0.614 1.00 50.44 403 SER A C 1
ATOM 3189 O O . SER A 1 403 ? -6.652 23.519 -1.272 1.00 50.44 403 SER A O 1
ATOM 3191 N N . SER A 1 404 ? -7.458 22.794 0.687 1.00 57.72 404 SER A N 1
ATOM 3192 C CA . SER A 1 404 ? -7.228 24.062 1.399 1.00 57.72 404 SER A CA 1
ATOM 3193 C C . SER A 1 404 ? -6.360 23.920 2.653 1.00 57.72 404 SER A C 1
ATOM 3195 O O . SER A 1 404 ? -6.430 22.941 3.398 1.00 57.72 404 SER A O 1
ATOM 3197 N N . SER A 1 405 ? -5.555 24.950 2.933 1.00 57.44 405 SER A N 1
ATOM 3198 C CA . SER A 1 405 ? -4.774 25.070 4.174 1.00 57.44 405 SER A CA 1
ATOM 3199 C C . SER A 1 405 ? -5.644 25.071 5.433 1.00 57.44 405 SER A C 1
ATOM 3201 O O . SER A 1 405 ? -5.204 24.604 6.478 1.00 57.44 405 SER A O 1
ATOM 3203 N N . GLU A 1 406 ? -6.884 25.550 5.323 1.00 58.94 406 GLU A N 1
ATOM 3204 C CA . GLU A 1 406 ? -7.883 25.532 6.396 1.00 58.94 406 GLU A CA 1
ATOM 3205 C C . GLU A 1 406 ? -8.309 24.100 6.750 1.00 58.94 406 GLU A C 1
ATOM 3207 O O . GLU A 1 406 ? -8.403 23.773 7.931 1.00 58.94 406 GLU A O 1
ATOM 3212 N N . ARG A 1 407 ? -8.467 23.211 5.755 1.00 64.81 407 ARG A N 1
ATOM 3213 C CA . ARG A 1 407 ? -8.799 21.799 6.008 1.00 64.81 407 ARG A CA 1
ATOM 3214 C C . ARG A 1 407 ? -7.651 21.008 6.627 1.00 64.81 407 ARG A C 1
ATOM 3216 O O . ARG A 1 407 ? -7.919 20.104 7.409 1.00 64.81 407 ARG A O 1
ATOM 3223 N N . ARG A 1 408 ? -6.389 21.375 6.370 1.00 64.50 408 ARG A N 1
ATOM 3224 C CA . ARG A 1 408 ? -5.235 20.780 7.078 1.00 64.50 408 ARG A CA 1
ATOM 3225 C C . ARG A 1 408 ? -5.223 21.137 8.567 1.00 64.50 408 ARG A C 1
ATOM 3227 O O . ARG A 1 408 ? -5.020 20.259 9.395 1.00 64.50 408 ARG A O 1
ATOM 3234 N N . LEU A 1 409 ? -5.498 22.397 8.908 1.00 66.00 409 LEU A N 1
ATOM 3235 C CA . LEU A 1 409 ? -5.591 22.831 10.307 1.00 66.00 409 LEU A CA 1
ATOM 3236 C C . LEU A 1 409 ? -6.779 22.172 11.028 1.00 66.00 409 LEU A C 1
ATOM 3238 O O . LEU A 1 409 ? -6.672 21.783 12.190 1.00 66.00 409 LEU A O 1
ATOM 3242 N N . GLU A 1 410 ? -7.908 22.016 10.336 1.00 70.06 410 GLU A N 1
ATOM 3243 C CA . GLU A 1 410 ? -9.071 21.305 10.872 1.00 70.06 410 GLU A CA 1
ATOM 3244 C C . GLU A 1 410 ? -8.800 19.804 11.058 1.00 70.06 410 GLU A C 1
ATOM 3246 O O . GLU A 1 410 ? -9.313 19.186 11.990 1.00 70.06 410 GLU A O 1
ATOM 3251 N N . MET A 1 411 ? -7.929 19.224 10.228 1.00 69.50 411 MET A N 1
ATOM 3252 C CA . MET A 1 411 ? -7.448 17.852 10.374 1.00 69.50 411 MET A CA 1
ATOM 3253 C C . MET A 1 411 ? -6.615 17.669 11.643 1.00 69.50 411 MET A C 1
ATOM 3255 O O . MET A 1 411 ? -6.900 16.760 12.418 1.00 69.50 411 MET A O 1
ATOM 3259 N N . GLU A 1 412 ? -5.662 18.565 11.914 1.00 67.38 412 GLU A N 1
ATOM 3260 C CA . GLU A 1 412 ? -4.885 18.550 13.163 1.00 67.38 412 GLU A CA 1
ATOM 3261 C C . GLU A 1 412 ? -5.788 18.709 14.394 1.00 67.38 412 GLU A C 1
ATOM 3263 O O . GLU A 1 412 ? -5.641 17.989 15.382 1.00 67.38 412 GLU A O 1
ATOM 3268 N N . ARG A 1 413 ? -6.776 19.612 14.333 1.00 72.50 413 ARG A N 1
ATOM 3269 C CA . ARG A 1 413 ? -7.768 19.777 15.408 1.00 72.50 413 ARG A CA 1
ATOM 3270 C C . ARG A 1 413 ? -8.612 18.531 15.609 1.00 72.50 413 ARG A C 1
ATOM 3272 O O . ARG A 1 413 ? -8.851 18.144 16.746 1.00 72.50 413 ARG A O 1
ATOM 3279 N N . SER A 1 414 ? -9.055 17.903 14.529 1.00 72.62 414 SER A N 1
ATOM 3280 C CA . SER A 1 414 ? -9.858 16.679 14.571 1.00 72.62 414 SER A CA 1
ATOM 3281 C C . SER A 1 414 ? -9.057 15.490 15.085 1.00 72.62 414 SER A C 1
ATOM 3283 O O . SER A 1 414 ? -9.573 14.726 15.891 1.00 72.62 414 SER A O 1
ATOM 3285 N N . ALA A 1 415 ? -7.777 15.387 14.724 1.00 67.81 415 ALA A N 1
ATOM 3286 C CA . ALA A 1 415 ? -6.861 14.410 15.296 1.00 67.81 415 ALA A CA 1
ATOM 3287 C C . ALA A 1 415 ? -6.650 14.649 16.799 1.00 67.81 415 ALA A C 1
ATOM 3289 O O . ALA A 1 415 ? -6.758 13.715 17.583 1.00 67.81 415 ALA A O 1
ATOM 3290 N N . MET A 1 416 ? -6.458 15.897 17.239 1.00 65.81 416 MET A N 1
ATOM 3291 C CA . MET A 1 416 ? -6.374 16.226 18.669 1.00 65.81 416 MET A CA 1
ATOM 3292 C C . MET A 1 416 ? -7.688 15.945 19.422 1.00 65.81 416 MET A C 1
ATOM 3294 O O . MET A 1 416 ? -7.663 15.390 20.525 1.00 65.81 416 MET A O 1
ATOM 3298 N N . ARG A 1 417 ? -8.847 16.279 18.829 1.00 72.06 417 ARG A N 1
ATOM 3299 C CA . ARG A 1 417 ? -10.176 15.914 19.356 1.00 72.06 417 ARG A CA 1
ATOM 3300 C C . ARG A 1 417 ? -10.294 14.402 19.489 1.00 72.06 417 ARG A C 1
ATOM 3302 O O . ARG A 1 417 ? -10.661 13.924 20.551 1.00 72.06 417 ARG A O 1
ATOM 3309 N N . PHE A 1 418 ? -9.886 13.659 18.469 1.00 72.25 418 PHE A N 1
ATOM 3310 C CA . PHE A 1 418 ? -9.894 12.206 18.486 1.00 72.25 418 PHE A CA 1
ATOM 3311 C C . PHE A 1 418 ? -8.975 11.627 19.560 1.00 72.25 418 PHE A C 1
ATOM 3313 O O . PHE A 1 418 ? -9.428 10.817 20.351 1.00 72.25 418 PHE A O 1
ATOM 3320 N N . ILE A 1 419 ? -7.724 12.078 19.665 1.00 66.38 419 ILE A N 1
ATOM 3321 C CA . ILE A 1 419 ? -6.771 11.600 20.682 1.00 66.38 419 ILE A CA 1
ATOM 3322 C C . ILE A 1 419 ? -7.315 11.840 22.098 1.00 66.38 419 ILE A C 1
ATOM 3324 O O . ILE A 1 419 ? -7.204 10.979 22.969 1.00 66.38 419 ILE A O 1
ATOM 3328 N N . SER A 1 420 ? -7.935 12.999 22.333 1.00 63.31 420 SER A N 1
ATOM 3329 C CA . SER A 1 420 ? -8.540 13.325 23.632 1.00 63.31 420 SER A CA 1
ATOM 3330 C C . SER A 1 420 ? -9.845 12.559 23.903 1.00 63.31 420 SER A C 1
ATOM 3332 O O . SER A 1 420 ? -10.072 12.114 25.031 1.00 63.31 420 SER A O 1
ATOM 3334 N N . ALA A 1 421 ? -10.675 12.351 22.878 1.00 61.66 421 ALA A N 1
ATOM 3335 C CA . ALA A 1 421 ? -11.940 11.622 22.957 1.00 61.66 421 ALA A CA 1
ATOM 3336 C C . ALA A 1 421 ? -11.763 10.096 22.949 1.00 61.66 421 ALA A C 1
ATOM 3338 O O . ALA A 1 421 ? -12.640 9.369 23.411 1.00 61.66 421 ALA A O 1
ATOM 3339 N N . LEU A 1 422 ? -10.629 9.592 22.474 1.00 62.53 422 LEU A N 1
ATOM 3340 C CA . LEU A 1 422 ? -10.315 8.173 22.383 1.00 62.53 422 LEU A CA 1
ATOM 3341 C C . LEU A 1 422 ? -9.410 7.731 23.545 1.00 62.53 422 LEU A C 1
ATOM 3343 O O . LEU A 1 422 ? -8.440 6.995 23.389 1.00 62.53 422 LEU A O 1
ATOM 3347 N N . THR A 1 423 ? -9.752 8.178 24.752 1.00 63.72 423 THR A N 1
ATOM 3348 C CA . THR A 1 423 ? -9.187 7.652 25.997 1.00 63.72 423 THR A CA 1
ATOM 3349 C C . THR A 1 423 ? -10.068 6.532 26.547 1.00 63.72 423 THR A C 1
ATOM 3351 O O . THR A 1 423 ? -11.278 6.487 26.308 1.00 63.72 423 THR A O 1
ATOM 3354 N N . MET A 1 424 ? -9.471 5.623 27.325 1.00 62.34 424 MET A N 1
ATOM 3355 C CA . MET A 1 424 ? -10.217 4.566 28.017 1.00 62.34 424 MET A CA 1
ATOM 3356 C C . MET A 1 424 ? -11.327 5.158 28.897 1.00 62.34 424 MET A C 1
ATOM 3358 O O . MET A 1 424 ? -12.461 4.689 28.856 1.00 62.34 424 MET A O 1
ATOM 3362 N N . GLU A 1 425 ? -11.027 6.240 29.618 1.00 63.03 425 GLU A N 1
ATOM 3363 C CA . GLU A 1 425 ? -12.013 6.974 30.413 1.00 63.03 425 GLU A CA 1
ATOM 3364 C C . GLU A 1 425 ? -13.133 7.558 29.551 1.00 63.03 425 GLU A C 1
ATOM 3366 O O . GLU A 1 425 ? -14.290 7.421 29.923 1.00 63.03 425 GLU A O 1
ATOM 3371 N N . SER A 1 426 ? -12.840 8.143 28.387 1.00 61.16 426 SER A N 1
ATOM 3372 C CA . SER A 1 426 ? -13.864 8.709 27.499 1.00 61.16 426 SER A CA 1
ATOM 3373 C C . SER A 1 426 ? -14.830 7.645 26.959 1.00 61.16 426 SER A C 1
ATOM 3375 O O . SER A 1 426 ? -16.047 7.796 27.040 1.00 61.16 426 SER A O 1
ATOM 3377 N N . ILE A 1 427 ? -14.322 6.492 26.520 1.00 65.38 427 ILE A N 1
ATOM 3378 C CA . ILE A 1 427 ? -15.171 5.405 25.996 1.00 65.38 427 ILE A CA 1
ATOM 3379 C C . ILE A 1 427 ? -16.018 4.768 27.093 1.00 65.38 427 ILE A C 1
ATOM 3381 O O . ILE A 1 427 ? -17.164 4.374 26.858 1.00 65.38 427 ILE A O 1
ATOM 3385 N N . ILE A 1 428 ? -15.484 4.699 28.308 1.00 63.28 428 ILE A N 1
ATOM 3386 C CA . ILE A 1 428 ? -16.239 4.253 29.475 1.00 63.28 428 ILE A CA 1
ATOM 3387 C C . ILE A 1 428 ? -17.203 5.361 29.935 1.00 63.28 428 ILE A C 1
ATOM 3389 O O . ILE A 1 428 ? -18.298 5.049 30.379 1.00 63.28 428 ILE A O 1
ATOM 3393 N N . ASN A 1 429 ? -16.902 6.645 29.737 1.00 62.38 429 ASN A N 1
ATOM 3394 C CA . ASN A 1 429 ? -17.834 7.750 29.994 1.00 62.38 429 ASN A CA 1
ATOM 3395 C C . ASN A 1 429 ? -19.012 7.783 29.009 1.00 62.38 429 ASN A C 1
ATOM 3397 O O . ASN A 1 429 ? -20.073 8.293 29.353 1.00 62.38 429 ASN A O 1
ATOM 3401 N N . HIS A 1 430 ? -18.880 7.174 27.828 1.00 62.81 430 HIS A N 1
ATOM 3402 C CA . HIS A 1 430 ? -20.013 6.913 26.934 1.00 62.81 430 HIS A CA 1
ATOM 3403 C C . HIS A 1 430 ? -20.901 5.737 27.394 1.00 62.81 430 HIS A C 1
ATOM 3405 O O . HIS A 1 430 ? -21.822 5.350 26.669 1.00 62.81 430 HIS A O 1
ATOM 3411 N N . ILE A 1 431 ? -20.649 5.153 28.573 1.00 64.69 431 ILE A N 1
ATOM 3412 C CA . ILE A 1 431 ? -21.613 4.286 29.258 1.00 64.69 431 ILE A CA 1
ATOM 3413 C C . ILE A 1 431 ? -22.808 5.142 29.692 1.00 64.69 431 ILE A C 1
ATOM 3415 O O . ILE A 1 431 ? -22.687 6.121 30.418 1.00 64.69 431 ILE A O 1
ATOM 3419 N N . SER A 1 432 ? -23.983 4.745 29.234 1.00 61.84 432 SER A N 1
ATOM 3420 C CA . SER A 1 432 ? -25.251 5.452 29.369 1.00 61.84 432 SER A CA 1
ATOM 3421 C C . SER A 1 432 ? -25.945 5.258 30.720 1.00 61.84 432 SER A C 1
ATOM 3423 O O . SER A 1 432 ? -26.701 6.131 31.141 1.00 61.84 432 SER A O 1
ATOM 3425 N N . VAL A 1 433 ? -25.718 4.124 31.398 1.00 66.69 433 VAL A N 1
ATOM 3426 C CA . VAL A 1 433 ? -26.505 3.725 32.585 1.00 66.69 433 VAL A CA 1
ATOM 3427 C C . VAL A 1 433 ? -25.660 3.467 33.835 1.00 66.69 433 VAL A C 1
ATOM 3429 O O . VAL A 1 433 ? -26.104 3.760 34.944 1.00 66.69 433 VAL A O 1
ATOM 3432 N N . LEU A 1 434 ? -24.456 2.913 33.689 1.00 76.62 434 LEU A N 1
ATOM 3433 C CA . LEU A 1 434 ? -23.589 2.564 34.821 1.00 76.62 434 LEU A CA 1
ATOM 3434 C C . LEU A 1 434 ? -22.596 3.689 35.125 1.00 76.62 434 LEU A C 1
ATOM 3436 O O . LEU A 1 434 ? -22.251 4.470 34.246 1.00 76.62 434 LEU A O 1
ATOM 3440 N N . ASN A 1 435 ? -22.112 3.757 36.370 1.00 80.62 435 ASN A N 1
ATOM 3441 C CA . ASN A 1 435 ? -21.070 4.712 36.746 1.00 80.62 435 ASN A CA 1
ATOM 3442 C C . ASN A 1 435 ? -19.718 4.281 36.131 1.00 80.62 435 ASN A C 1
ATOM 3444 O O . ASN A 1 435 ? -19.199 3.239 36.548 1.00 80.62 435 ASN A O 1
ATOM 3448 N N . PRO A 1 436 ? -19.128 5.081 35.219 1.00 77.12 436 PRO A N 1
ATOM 3449 C CA . PRO A 1 436 ? -17.899 4.750 34.493 1.00 77.12 436 PRO A CA 1
ATOM 3450 C C . PRO A 1 436 ? -16.709 4.402 35.393 1.00 77.12 436 PRO A C 1
ATOM 3452 O O . PRO A 1 436 ? -16.006 3.422 35.164 1.00 77.12 436 PRO A O 1
ATOM 3455 N N . GLN A 1 437 ? -16.502 5.179 36.456 1.00 79.75 437 GLN A N 1
ATOM 3456 C CA . GLN A 1 437 ? -15.354 5.013 37.350 1.00 79.75 437 GLN A CA 1
ATOM 3457 C C . GLN A 1 437 ? -15.484 3.754 38.202 1.00 79.75 437 GLN A C 1
ATOM 3459 O O . GLN A 1 437 ? -14.506 3.051 38.447 1.00 79.75 437 GLN A O 1
ATOM 3464 N N . ARG A 1 438 ? -16.707 3.462 38.656 1.00 84.88 438 ARG A N 1
ATOM 3465 C CA . ARG A 1 438 ? -16.967 2.284 39.481 1.00 84.88 438 ARG A CA 1
ATOM 3466 C C . ARG A 1 438 ? -16.786 1.000 38.679 1.00 84.88 438 ARG A C 1
ATOM 3468 O O . ARG A 1 438 ? -16.079 0.110 39.138 1.00 84.88 438 ARG A O 1
ATOM 3475 N N . ILE A 1 439 ? -17.401 0.920 37.499 1.00 86.25 439 ILE A N 1
ATOM 3476 C CA . ILE A 1 439 ? -17.324 -0.288 36.676 1.00 86.25 439 ILE A CA 1
ATOM 3477 C C . ILE A 1 439 ? -15.900 -0.546 36.187 1.00 86.25 439 ILE A C 1
ATOM 3479 O O . ILE A 1 439 ? -15.452 -1.685 36.230 1.00 86.25 439 ILE A O 1
ATOM 3483 N N . LEU A 1 440 ? -15.164 0.501 35.799 1.00 84.56 440 LEU A N 1
ATOM 3484 C CA . LEU A 1 440 ? -13.767 0.364 35.401 1.00 84.56 440 LEU A CA 1
ATOM 3485 C C . LEU A 1 440 ? -12.935 -0.256 36.524 1.00 84.56 440 LEU A C 1
ATOM 3487 O O . LEU A 1 440 ? -12.261 -1.252 36.293 1.00 84.56 440 LEU A O 1
ATOM 3491 N N . LYS A 1 441 ? -13.053 0.274 37.745 1.00 86.75 441 LYS A N 1
ATOM 3492 C CA . LYS A 1 441 ? -12.324 -0.248 38.902 1.00 86.75 441 LYS A CA 1
ATOM 3493 C C . LYS A 1 441 ? -12.665 -1.712 39.193 1.00 86.75 441 LYS A C 1
ATOM 3495 O O . LYS A 1 441 ? -11.774 -2.520 39.423 1.00 86.75 441 LYS A O 1
ATOM 3500 N N . GLU A 1 442 ? -13.947 -2.064 39.156 1.00 90.25 442 GLU A N 1
ATOM 3501 C CA . GLU A 1 442 ? -14.381 -3.443 39.396 1.00 90.25 442 GLU A CA 1
ATOM 3502 C C . GLU A 1 442 ? -13.850 -4.402 38.310 1.00 90.25 442 GLU A C 1
ATOM 3504 O O . GLU A 1 442 ? -13.435 -5.514 38.626 1.00 90.25 442 GLU A O 1
ATOM 3509 N N . ILE A 1 443 ? -13.782 -3.975 37.043 1.00 91.44 443 ILE A N 1
ATOM 3510 C CA . ILE A 1 443 ? -13.188 -4.769 35.954 1.00 91.44 443 ILE A CA 1
ATOM 3511 C C . ILE A 1 443 ? -11.650 -4.827 36.047 1.00 91.44 443 ILE A C 1
ATOM 3513 O O . ILE A 1 443 ? -11.062 -5.865 35.736 1.00 91.44 443 ILE A O 1
ATOM 3517 N N . GLU A 1 444 ? -10.981 -3.766 36.503 1.00 88.69 444 GLU A N 1
ATOM 3518 C CA . GLU A 1 444 ? -9.539 -3.779 36.797 1.00 88.69 444 GLU A CA 1
ATOM 3519 C C . GLU A 1 444 ? -9.204 -4.789 37.899 1.00 88.69 444 GLU A C 1
ATOM 3521 O O . GLU A 1 444 ? -8.240 -5.547 37.770 1.00 88.69 444 GLU A O 1
ATOM 3526 N N . ASP A 1 445 ? -10.025 -4.863 38.949 1.00 91.06 445 ASP A N 1
ATOM 3527 C CA . ASP A 1 445 ? -9.878 -5.853 40.018 1.00 91.06 445 ASP A CA 1
ATOM 3528 C C . ASP A 1 445 ? -10.013 -7.288 39.472 1.00 91.06 445 ASP A C 1
ATOM 3530 O O . ASP A 1 445 ? -9.220 -8.169 39.824 1.00 91.06 445 ASP A O 1
ATOM 3534 N N . VAL A 1 446 ? -10.951 -7.518 38.543 1.00 93.75 446 VAL A N 1
ATOM 3535 C CA . VAL A 1 446 ? -11.097 -8.804 37.836 1.00 93.75 446 VAL A CA 1
ATOM 3536 C C . VAL A 1 446 ? -9.855 -9.128 37.004 1.00 93.75 446 VAL A C 1
ATOM 3538 O O . VAL A 1 446 ? -9.338 -10.246 37.084 1.00 93.75 446 VAL A O 1
ATOM 3541 N N . LEU A 1 447 ? -9.337 -8.167 36.233 1.00 91.25 447 LEU A N 1
ATOM 3542 C CA . LEU A 1 447 ? -8.131 -8.366 35.427 1.00 91.25 447 LEU A CA 1
ATOM 3543 C C . LEU A 1 447 ? -6.915 -8.682 36.306 1.00 91.25 447 LEU A C 1
ATOM 3545 O O . LEU A 1 447 ? -6.157 -9.602 36.002 1.00 91.25 447 LEU A O 1
ATOM 3549 N N . ASN A 1 448 ? -6.747 -7.969 37.420 1.00 90.75 448 ASN A N 1
ATOM 3550 C CA . ASN A 1 448 ? -5.675 -8.208 38.386 1.00 90.75 448 ASN A CA 1
ATOM 3551 C C . ASN A 1 448 ? -5.772 -9.603 39.015 1.00 90.75 448 ASN A C 1
ATOM 3553 O O . ASN A 1 448 ? -4.761 -10.279 39.213 1.00 90.75 448 ASN A O 1
ATOM 3557 N N . TYR A 1 449 ? -6.982 -10.073 39.318 1.00 92.81 449 TYR A N 1
ATOM 3558 C CA . TYR A 1 449 ? -7.181 -11.436 39.804 1.00 92.81 449 TYR A CA 1
ATOM 3559 C C . TYR A 1 449 ? -6.791 -12.482 38.748 1.00 92.81 449 TYR A C 1
ATOM 3561 O O . TYR A 1 449 ? -6.107 -13.461 39.066 1.00 92.81 449 TYR A O 1
ATOM 3569 N N . LEU A 1 450 ? -7.174 -12.259 37.487 1.00 92.50 450 LEU A N 1
ATOM 3570 C CA . LEU A 1 450 ? -6.858 -13.151 36.371 1.00 92.50 450 LEU A CA 1
ATOM 3571 C C . LEU A 1 450 ? -5.357 -13.230 36.096 1.00 92.50 450 LEU A C 1
ATOM 3573 O O . LEU A 1 450 ? -4.811 -14.330 36.008 1.00 92.50 450 LEU A O 1
ATOM 3577 N N . THR A 1 451 ? -4.674 -12.087 36.013 1.00 89.75 451 THR A N 1
ATOM 3578 C CA . THR A 1 451 ? -3.231 -12.031 35.739 1.00 89.75 451 THR A CA 1
ATOM 3579 C C . THR A 1 451 ? -2.415 -12.709 36.832 1.00 89.75 451 THR A C 1
ATOM 3581 O O . THR A 1 451 ? -1.508 -13.481 36.521 1.00 89.75 451 THR A O 1
ATOM 3584 N N . ASN A 1 452 ? -2.790 -12.528 38.100 1.00 91.19 452 ASN A N 1
ATOM 3585 C CA . ASN A 1 452 ? -2.133 -13.192 39.225 1.00 91.19 452 ASN A CA 1
ATOM 3586 C C . ASN A 1 452 ? -2.399 -14.707 39.254 1.00 91.19 452 ASN A C 1
ATOM 3588 O O . ASN A 1 452 ? -1.472 -15.496 39.439 1.00 91.19 452 ASN A O 1
ATOM 3592 N N . THR A 1 453 ? -3.648 -15.136 39.047 1.00 92.06 453 THR A N 1
ATOM 3593 C CA . THR A 1 453 ? -4.040 -16.553 39.182 1.00 92.06 453 THR A CA 1
ATOM 3594 C C . THR A 1 453 ? -3.561 -17.409 38.008 1.00 92.06 453 THR A C 1
ATOM 3596 O O . THR A 1 453 ? -3.168 -18.563 38.196 1.00 92.06 453 THR A O 1
ATOM 3599 N N . LEU A 1 454 ? -3.578 -16.847 36.797 1.00 90.38 454 LEU A N 1
ATOM 3600 C CA . LEU A 1 454 ? -3.163 -17.519 35.562 1.00 90.38 454 LEU A CA 1
ATOM 3601 C C . LEU A 1 454 ? -1.717 -17.190 35.161 1.00 90.38 454 LEU A C 1
ATOM 3603 O O . LEU A 1 454 ? -1.231 -17.719 34.167 1.00 90.38 454 LEU A O 1
ATOM 3607 N N . SER A 1 455 ? -1.013 -16.358 35.941 1.00 88.38 455 SER A N 1
ATOM 3608 C CA . SER A 1 455 ? 0.351 -15.889 35.640 1.00 88.38 455 SER A CA 1
ATOM 3609 C C . SER A 1 455 ? 0.474 -15.232 34.256 1.00 88.38 455 SER A C 1
ATOM 3611 O O . SER A 1 455 ? 1.493 -15.370 33.576 1.00 88.38 455 SER A O 1
ATOM 3613 N N . LEU A 1 456 ? -0.572 -14.514 33.836 1.00 87.12 456 LEU A N 1
ATOM 3614 C CA . LEU A 1 456 ? -0.616 -13.814 32.553 1.00 87.12 456 LEU A CA 1
ATOM 3615 C C . LEU A 1 456 ? 0.106 -12.469 32.652 1.00 87.12 456 LEU A C 1
ATOM 3617 O O . LEU A 1 456 ? -0.005 -11.755 33.647 1.00 87.12 456 LEU A O 1
ATOM 3621 N N . LYS A 1 457 ? 0.803 -12.098 31.577 1.00 85.44 457 LYS A N 1
ATOM 3622 C CA . LYS A 1 457 ? 1.392 -10.766 31.390 1.00 85.44 457 LYS A CA 1
ATOM 3623 C C . LYS A 1 457 ? 0.817 -10.143 30.115 1.00 85.44 457 LYS A C 1
ATOM 3625 O O . LYS A 1 457 ? 1.507 -10.139 29.096 1.00 85.44 457 LYS A O 1
ATOM 3630 N N . PRO A 1 458 ? -0.450 -9.690 30.140 1.00 80.06 458 PRO A N 1
ATOM 3631 C CA . PRO A 1 458 ? -1.075 -9.102 28.965 1.00 80.06 458 PRO A CA 1
ATOM 3632 C C . PRO A 1 458 ? -0.313 -7.844 28.546 1.00 80.06 458 PRO A C 1
ATOM 3634 O O . PRO A 1 458 ? 0.149 -7.067 29.386 1.00 80.06 458 PRO A O 1
ATOM 3637 N N . SER A 1 459 ? -0.184 -7.631 27.238 1.00 77.25 459 SER A N 1
ATOM 3638 C CA . SER A 1 459 ? 0.342 -6.373 26.716 1.00 77.25 459 SER A CA 1
ATOM 3639 C C . SER A 1 459 ? -0.598 -5.216 27.091 1.00 77.25 459 SER A C 1
ATOM 3641 O O . SER A 1 459 ? -1.767 -5.411 27.446 1.00 77.25 459 SER A O 1
ATOM 3643 N N . ARG A 1 460 ? -0.110 -3.974 26.990 1.00 70.12 460 ARG A N 1
ATOM 3644 C CA . ARG A 1 460 ? -0.952 -2.776 27.174 1.00 70.12 460 ARG A CA 1
ATOM 3645 C C . ARG A 1 460 ? -2.172 -2.791 26.239 1.00 70.12 460 ARG A C 1
ATOM 3647 O O . ARG A 1 460 ? -3.252 -2.367 26.631 1.00 70.12 460 ARG A O 1
ATOM 3654 N N . GLN A 1 461 ? -1.986 -3.320 25.035 1.00 68.25 461 GLN A N 1
ATOM 3655 C CA . GLN A 1 461 ? -3.007 -3.489 24.006 1.00 68.25 461 GLN A CA 1
ATOM 3656 C C . GLN A 1 461 ? -4.109 -4.478 24.426 1.00 68.25 461 GLN A C 1
ATOM 3658 O O . GLN A 1 461 ? -5.285 -4.108 24.459 1.00 68.25 461 GLN A O 1
ATOM 3663 N N . VAL A 1 462 ? -3.726 -5.683 24.866 1.00 75.75 462 VAL A N 1
ATOM 3664 C CA . VAL A 1 462 ? -4.658 -6.703 25.384 1.00 75.75 462 VAL A CA 1
ATOM 3665 C C . VAL A 1 462 ? -5.420 -6.186 26.606 1.00 75.75 462 VAL A C 1
ATOM 3667 O O . VAL A 1 462 ? -6.636 -6.338 26.701 1.00 75.75 462 VAL A O 1
ATOM 3670 N N . THR A 1 463 ? -4.718 -5.500 27.511 1.00 80.25 463 THR A N 1
ATOM 3671 C CA . THR A 1 463 ? -5.312 -4.883 28.707 1.00 80.25 463 THR A CA 1
ATOM 3672 C C . THR A 1 463 ? -6.411 -3.892 28.325 1.00 80.25 463 THR A C 1
ATOM 3674 O O . THR A 1 463 ? -7.523 -3.956 28.843 1.00 80.25 463 THR A O 1
ATOM 3677 N N . LEU A 1 464 ? -6.131 -3.007 27.368 1.00 73.69 464 LEU A N 1
ATOM 3678 C CA . LEU A 1 464 ? -7.079 -1.995 26.918 1.00 73.69 464 LEU A CA 1
ATOM 3679 C C . LEU A 1 464 ? -8.310 -2.625 26.245 1.00 73.69 464 LEU A C 1
ATOM 3681 O O . LEU A 1 464 ? -9.442 -2.255 26.566 1.00 73.69 464 LEU A O 1
ATOM 3685 N N . ARG A 1 465 ? -8.111 -3.621 25.369 1.00 73.00 465 ARG A N 1
ATOM 3686 C CA . ARG A 1 465 ? -9.213 -4.379 24.748 1.00 73.00 465 ARG A CA 1
ATOM 3687 C C . ARG A 1 465 ? -10.096 -5.056 25.796 1.00 73.00 465 ARG A C 1
ATOM 3689 O O . ARG A 1 465 ? -11.321 -4.959 25.705 1.00 73.00 465 ARG A O 1
ATOM 3696 N N . PHE A 1 466 ? -9.486 -5.695 26.794 1.00 82.94 466 PHE A N 1
ATOM 3697 C CA . PHE A 1 466 ? -10.192 -6.374 27.878 1.00 82.94 466 PHE A CA 1
ATOM 3698 C C . PHE A 1 466 ? -11.074 -5.410 28.675 1.00 82.94 466 PHE A C 1
ATOM 3700 O O . PHE A 1 466 ? -12.272 -5.663 28.825 1.00 82.94 466 PHE A O 1
ATOM 3707 N N . LEU A 1 467 ? -10.509 -4.292 29.143 1.00 81.94 467 LEU A N 1
ATOM 3708 C CA . LEU A 1 467 ? -11.225 -3.328 29.982 1.00 81.94 467 LEU A CA 1
ATOM 3709 C C . LEU A 1 467 ? -12.425 -2.731 29.236 1.00 81.94 467 LEU A C 1
ATOM 3711 O O . LEU A 1 467 ? -13.549 -2.753 29.741 1.00 81.94 467 LEU A O 1
ATOM 3715 N N . ILE A 1 468 ? -12.220 -2.271 27.997 1.00 77.56 468 ILE A N 1
ATOM 3716 C CA . ILE A 1 468 ? -13.293 -1.683 27.184 1.00 77.56 468 ILE A CA 1
ATOM 3717 C C . ILE A 1 468 ? -14.385 -2.709 26.904 1.00 77.56 468 ILE A C 1
ATOM 3719 O O . ILE A 1 468 ? -15.572 -2.399 27.054 1.00 77.56 468 ILE A O 1
ATOM 3723 N N . HIS A 1 469 ? -14.004 -3.922 26.500 1.00 80.00 469 HIS A N 1
ATOM 3724 C CA . HIS A 1 469 ? -14.978 -4.953 26.189 1.00 80.00 469 HIS A CA 1
ATOM 3725 C C . HIS A 1 469 ? -15.820 -5.311 27.411 1.00 80.00 469 HIS A C 1
ATOM 3727 O O . HIS A 1 469 ? -17.045 -5.292 27.320 1.00 80.00 469 HIS A O 1
ATOM 3733 N N . CYS A 1 470 ? -15.191 -5.588 28.554 1.00 85.69 470 CYS A N 1
ATOM 3734 C CA . CYS A 1 470 ? -15.902 -6.022 29.751 1.00 85.69 470 CYS A CA 1
ATOM 3735 C C . CYS A 1 470 ? -16.830 -4.926 30.291 1.00 85.69 470 CYS A C 1
ATOM 3737 O O . CYS A 1 470 ? -17.985 -5.210 30.609 1.00 85.69 470 CYS A O 1
ATOM 3739 N N . CYS A 1 471 ? -16.388 -3.664 30.301 1.00 83.00 471 CYS A N 1
ATOM 3740 C CA . CYS A 1 471 ? -17.240 -2.534 30.679 1.00 83.00 471 CYS A CA 1
ATOM 3741 C C . CYS A 1 471 ? -18.469 -2.407 29.759 1.00 83.00 471 CYS A C 1
ATOM 3743 O O . CYS A 1 471 ? -19.594 -2.241 30.234 1.00 83.00 471 CYS A O 1
ATOM 3745 N N . CYS A 1 472 ? -18.282 -2.530 28.439 1.00 78.44 472 CYS A N 1
ATOM 3746 C CA . CYS A 1 472 ? -19.386 -2.481 27.474 1.00 78.44 472 CYS A CA 1
ATOM 3747 C C . CYS A 1 472 ? -20.296 -3.717 27.548 1.00 78.44 472 CYS A C 1
ATOM 3749 O O . CYS A 1 472 ? -21.502 -3.600 27.346 1.00 78.44 472 CYS A O 1
ATOM 3751 N N . MET A 1 473 ? -19.733 -4.894 27.826 1.00 83.75 473 MET A N 1
ATOM 3752 C CA . MET A 1 473 ? -20.458 -6.152 27.999 1.00 83.75 473 MET A CA 1
ATOM 3753 C C . MET A 1 473 ? -21.414 -6.058 29.187 1.00 83.75 473 MET A C 1
ATOM 3755 O O . MET A 1 473 ? -22.604 -6.320 29.029 1.00 83.75 473 MET A O 1
ATOM 3759 N N . VAL A 1 474 ? -20.920 -5.640 30.355 1.00 85.56 474 VAL A N 1
ATOM 3760 C CA . VAL A 1 474 ? -21.745 -5.491 31.563 1.00 85.56 474 VAL A CA 1
ATOM 3761 C C . VAL A 1 474 ? -22.860 -4.475 31.322 1.00 85.56 474 VAL A C 1
ATOM 3763 O O . VAL A 1 474 ? -24.021 -4.783 31.578 1.00 85.56 474 VAL A O 1
ATOM 3766 N N . GLU A 1 475 ? -22.549 -3.311 30.742 1.00 80.44 475 GLU A N 1
ATOM 3767 C CA . GLU A 1 475 ? -23.568 -2.324 30.367 1.00 80.44 475 GLU A CA 1
ATOM 3768 C C . GLU A 1 475 ? -24.635 -2.923 29.436 1.00 80.44 475 GLU A C 1
ATOM 3770 O O . GLU A 1 475 ? -25.832 -2.819 29.711 1.00 80.44 475 GLU A O 1
ATOM 3775 N N . ARG A 1 476 ? -24.218 -3.597 28.356 1.00 78.94 476 ARG A N 1
ATOM 3776 C CA . ARG A 1 476 ? -25.130 -4.226 27.392 1.00 78.94 476 ARG A CA 1
ATOM 3777 C C . ARG A 1 476 ? -26.062 -5.226 28.074 1.00 78.94 476 ARG A C 1
ATOM 3779 O O . ARG A 1 476 ? -27.255 -5.240 27.770 1.00 78.94 476 ARG A O 1
ATOM 3786 N N . ILE A 1 477 ? -25.541 -6.062 28.973 1.00 82.12 477 ILE A N 1
ATOM 3787 C CA . ILE A 1 477 ? -26.337 -7.087 29.660 1.00 82.12 477 ILE A CA 1
ATOM 3788 C C . ILE A 1 477 ? -27.309 -6.437 30.652 1.00 82.12 477 ILE A C 1
ATOM 3790 O O . ILE A 1 477 ? -28.469 -6.848 30.708 1.00 82.12 477 ILE A O 1
ATOM 3794 N N . VAL A 1 478 ? -26.884 -5.394 31.371 1.00 83.62 478 VAL A N 1
ATOM 3795 C CA . VAL A 1 478 ? -27.757 -4.641 32.287 1.00 83.62 478 VAL A CA 1
ATOM 3796 C C . VAL A 1 478 ? -28.920 -3.987 31.534 1.00 83.62 478 VAL A C 1
ATOM 3798 O O . VAL A 1 478 ? -30.066 -4.098 31.970 1.00 83.62 478 VAL A O 1
ATOM 3801 N N . ILE A 1 479 ? -28.651 -3.338 30.395 1.00 75.81 479 ILE A N 1
ATOM 3802 C CA . ILE A 1 479 ? -29.663 -2.590 29.632 1.00 75.81 479 ILE A CA 1
ATOM 3803 C C . ILE A 1 479 ? -30.585 -3.532 28.855 1.00 75.81 479 ILE A C 1
ATOM 3805 O O . ILE A 1 479 ? -31.807 -3.482 28.996 1.00 75.81 479 ILE A O 1
ATOM 3809 N N . ASN A 1 480 ? -30.009 -4.401 28.025 1.00 67.25 480 ASN A N 1
ATOM 3810 C CA . ASN A 1 480 ? -30.771 -5.157 27.032 1.00 67.25 480 ASN A CA 1
ATOM 3811 C C . ASN A 1 480 ? -31.218 -6.535 27.536 1.00 67.25 480 ASN A C 1
ATOM 3813 O O . ASN A 1 480 ? -31.977 -7.208 26.838 1.00 67.25 480 ASN A O 1
ATOM 3817 N N . ARG A 1 481 ? -30.736 -6.984 28.710 1.00 65.25 481 ARG A N 1
ATOM 3818 C CA . ARG A 1 481 ? -30.944 -8.338 29.272 1.00 65.25 481 ARG A CA 1
ATOM 3819 C C . ARG A 1 481 ? -30.658 -9.480 28.287 1.00 65.25 481 ARG A C 1
ATOM 3821 O O . ARG A 1 481 ? -31.170 -10.587 28.442 1.00 65.25 481 ARG A O 1
ATOM 3828 N N . LYS A 1 482 ? -29.855 -9.211 27.260 1.00 59.12 482 LYS A N 1
ATOM 3829 C CA . LYS A 1 482 ? -29.488 -10.155 26.205 1.00 59.12 482 LYS A CA 1
ATOM 3830 C C . LYS A 1 482 ? -27.989 -10.431 26.306 1.00 59.12 482 LYS A C 1
ATOM 3832 O O . LYS A 1 482 ? -27.206 -9.631 25.790 1.00 59.12 482 LYS A O 1
ATOM 3837 N N . PRO A 1 483 ? -27.577 -11.514 26.987 1.00 60.56 483 PRO A N 1
ATOM 3838 C CA . PRO A 1 483 ? -26.202 -11.984 26.890 1.00 60.56 483 PRO A CA 1
ATOM 3839 C C . PRO A 1 483 ? -25.926 -12.475 25.463 1.00 60.56 483 PRO A C 1
ATOM 3841 O O . PRO A 1 483 ? -26.860 -12.844 24.741 1.00 60.56 483 PRO A O 1
ATOM 3844 N N . LEU A 1 484 ? -24.656 -12.480 25.050 1.00 61.75 484 LEU A N 1
ATOM 3845 C CA . LEU A 1 484 ? -24.246 -13.007 23.749 1.00 61.75 484 LEU A CA 1
ATOM 3846 C C . LEU A 1 484 ? -24.797 -14.422 23.526 1.00 61.75 484 LEU A C 1
ATOM 3848 O O . LEU A 1 484 ? -24.602 -15.318 24.349 1.00 61.75 484 LEU A O 1
ATOM 3852 N N . GLN A 1 485 ? -25.460 -14.626 22.390 1.00 54.19 485 GLN A N 1
ATOM 3853 C CA . GLN A 1 485 ? -25.856 -15.943 21.902 1.00 54.19 485 GLN A CA 1
ATOM 3854 C C . GLN A 1 485 ? -25.083 -16.211 20.612 1.00 54.19 485 GLN A C 1
ATOM 3856 O O . GLN A 1 485 ? -25.496 -15.801 19.533 1.00 54.19 485 GLN A O 1
ATOM 3861 N N . MET A 1 486 ? -23.930 -16.866 20.735 1.00 56.59 486 MET A N 1
ATOM 3862 C CA . MET A 1 486 ? -23.207 -17.430 19.596 1.00 56.59 486 MET A CA 1
ATOM 3863 C C . MET A 1 486 ? -23.327 -18.948 19.631 1.00 56.59 486 MET A C 1
ATOM 3865 O O . MET A 1 486 ? -23.267 -19.555 20.701 1.00 56.59 486 MET A O 1
ATOM 3869 N N . ALA A 1 487 ? -23.451 -19.564 18.456 1.00 48.31 487 ALA A N 1
ATOM 3870 C CA . ALA A 1 487 ? -23.141 -20.976 18.320 1.00 48.31 487 ALA A CA 1
ATOM 3871 C C . ALA A 1 487 ? -21.633 -21.130 18.559 1.00 48.31 487 ALA A C 1
ATOM 3873 O O . ALA A 1 487 ? -20.827 -20.693 17.738 1.00 48.31 487 ALA A O 1
ATOM 3874 N N . LEU A 1 488 ? -21.254 -21.695 19.707 1.00 54.50 488 LEU A N 1
ATOM 3875 C CA . LEU A 1 488 ? -19.895 -22.175 19.946 1.00 54.50 488 LEU A CA 1
ATOM 3876 C C . LEU A 1 488 ? -19.679 -23.355 18.992 1.00 54.50 488 LEU A C 1
ATOM 3878 O O . LEU A 1 488 ? -19.967 -24.500 19.331 1.00 54.50 488 LEU A O 1
ATOM 3882 N N . GLU A 1 489 ? -19.270 -23.077 17.754 1.00 45.56 489 GLU A N 1
ATOM 3883 C CA . GLU A 1 489 ? -18.797 -24.120 16.848 1.00 45.56 489 GLU A CA 1
ATOM 3884 C C . GLU A 1 489 ? -17.650 -24.845 17.559 1.00 45.56 489 GLU A C 1
ATOM 3886 O O . GLU A 1 489 ? -16.709 -24.203 18.016 1.00 45.56 489 GLU A O 1
ATOM 3891 N N . ASN A 1 490 ? -17.782 -26.165 17.721 1.00 45.31 490 ASN A N 1
ATOM 3892 C CA . ASN A 1 490 ? -16.897 -27.027 18.508 1.00 45.31 490 ASN A CA 1
ATOM 3893 C C . ASN A 1 490 ? -15.403 -26.736 18.253 1.00 45.31 490 ASN A C 1
ATOM 3895 O O . ASN A 1 490 ? -14.806 -27.280 17.323 1.00 45.31 490 ASN A O 1
ATOM 3899 N N . ARG A 1 491 ? -14.781 -25.909 19.099 1.00 53.56 491 ARG A N 1
ATOM 3900 C CA . ARG A 1 491 ? -13.329 -25.698 19.153 1.00 53.56 491 ARG A CA 1
ATOM 3901 C C . ARG A 1 491 ? -12.807 -26.480 20.359 1.00 53.56 491 ARG A C 1
ATOM 3903 O O . ARG A 1 491 ? -13.142 -26.171 21.497 1.00 53.56 491 ARG A O 1
ATOM 3910 N N . LEU A 1 492 ? -12.066 -27.550 20.078 1.00 50.16 492 LEU A N 1
ATOM 3911 C CA . LEU A 1 492 ? -11.772 -28.659 20.997 1.00 50.16 492 LEU A CA 1
ATOM 3912 C C . LEU A 1 492 ? -10.552 -28.455 21.924 1.00 50.16 492 LEU A C 1
ATOM 3914 O O . LEU A 1 492 ? -10.259 -29.360 22.695 1.00 50.16 492 LEU A O 1
ATOM 3918 N N . ASP A 1 493 ? -9.901 -27.286 21.927 1.00 60.72 493 ASP A N 1
ATOM 3919 C CA . ASP A 1 493 ? -8.614 -27.070 22.624 1.00 60.72 493 ASP A CA 1
ATOM 3920 C C . ASP A 1 493 ? -8.629 -25.906 23.641 1.00 60.72 493 ASP A C 1
ATOM 3922 O O . ASP A 1 493 ? -7.670 -25.148 23.757 1.00 60.72 493 ASP A O 1
ATOM 3926 N N . LEU A 1 494 ? -9.721 -25.727 24.391 1.00 71.19 494 LEU A N 1
ATOM 3927 C CA . LEU A 1 494 ? -9.772 -24.724 25.465 1.00 71.19 494 LEU A CA 1
ATOM 3928 C C . LEU A 1 494 ? -9.124 -25.248 26.752 1.00 71.19 494 LEU A C 1
ATOM 3930 O O . LEU A 1 494 ? -9.477 -26.326 27.236 1.00 71.19 494 LEU A O 1
ATOM 3934 N N . ASP A 1 495 ? -8.239 -24.455 27.366 1.00 82.56 495 ASP A N 1
ATOM 3935 C CA . ASP A 1 495 ? -7.727 -24.758 28.707 1.00 82.56 495 ASP A CA 1
ATOM 3936 C C . ASP A 1 495 ? -8.862 -24.650 29.740 1.00 82.56 495 ASP A C 1
ATOM 3938 O O . ASP A 1 495 ? -9.274 -23.562 30.159 1.00 82.56 495 ASP A O 1
ATOM 3942 N N . ALA A 1 496 ? -9.357 -25.810 30.177 1.00 83.50 496 ALA A N 1
ATOM 3943 C CA . ALA A 1 496 ? -10.436 -25.926 31.151 1.00 83.50 496 ALA A CA 1
ATOM 3944 C C . ALA A 1 496 ? -10.118 -25.220 32.480 1.00 83.50 496 ALA A C 1
ATOM 3946 O O . ALA A 1 496 ? -11.029 -24.705 33.136 1.00 83.50 496 ALA A O 1
ATOM 3947 N N . ARG A 1 497 ? -8.838 -25.158 32.878 1.00 87.12 497 ARG A N 1
ATOM 3948 C CA . ARG A 1 497 ? -8.419 -24.443 34.087 1.00 87.12 497 ARG A CA 1
ATOM 3949 C C . ARG A 1 497 ? -8.584 -22.943 33.891 1.00 87.12 497 ARG A C 1
ATOM 3951 O O . ARG A 1 497 ? -9.217 -22.300 34.726 1.00 87.12 497 ARG A O 1
ATOM 3958 N N . ALA A 1 498 ? -8.049 -22.397 32.803 1.00 86.94 498 ALA A N 1
ATOM 3959 C CA . ALA A 1 498 ? -8.164 -20.975 32.490 1.00 86.94 498 ALA A CA 1
ATOM 3960 C C . ALA A 1 498 ? -9.631 -20.536 32.387 1.00 86.94 498 ALA A C 1
ATOM 3962 O O . ALA A 1 498 ? -10.034 -19.558 33.014 1.00 86.94 498 ALA A O 1
ATOM 3963 N N . PHE A 1 499 ? -10.456 -21.321 31.695 1.00 87.94 499 PHE A N 1
ATOM 3964 C CA . PHE A 1 499 ? -11.882 -21.045 31.543 1.00 87.94 499 PHE A CA 1
ATOM 3965 C C . PHE A 1 499 ? -12.641 -21.053 32.881 1.00 87.94 499 PHE A C 1
ATOM 3967 O O . PHE A 1 499 ? -13.470 -20.180 33.140 1.00 87.94 499 PHE A O 1
ATOM 3974 N N . SER A 1 500 ? -12.330 -22.002 33.772 1.00 89.12 500 SER A N 1
ATOM 3975 C CA . SER A 1 500 ? -12.916 -22.043 35.118 1.00 89.12 500 SER A CA 1
ATOM 3976 C C . SER A 1 500 ? -12.525 -20.825 35.956 1.00 89.12 500 SER A C 1
ATOM 3978 O O . SER A 1 500 ? -13.361 -20.304 36.696 1.00 89.12 500 SER A O 1
ATOM 3980 N N . VAL A 1 501 ? -11.272 -20.370 35.855 1.00 91.69 501 VAL A N 1
ATOM 3981 C CA . VAL A 1 501 ? -10.803 -19.180 36.579 1.00 91.69 501 VAL A CA 1
ATOM 3982 C C . VAL A 1 501 ? -11.514 -17.930 36.058 1.00 91.69 501 VAL A C 1
ATOM 3984 O O . VAL A 1 501 ? -12.025 -17.163 36.872 1.00 91.69 501 VAL A O 1
ATOM 3987 N N . ILE A 1 502 ? -11.647 -17.778 34.735 1.00 92.44 502 ILE A N 1
ATOM 3988 C CA . ILE A 1 502 ? -12.413 -16.688 34.108 1.00 92.44 502 ILE A CA 1
ATOM 3989 C C . ILE A 1 502 ? -13.860 -16.673 34.607 1.00 92.44 502 ILE A C 1
ATOM 3991 O O . ILE A 1 502 ? -14.353 -15.635 35.033 1.00 92.44 502 ILE A O 1
ATOM 3995 N N . LYS A 1 503 ? -14.549 -17.818 34.645 1.00 91.75 503 LYS A N 1
ATOM 3996 C CA . LYS A 1 503 ? -15.917 -17.869 35.189 1.00 91.75 503 LYS A CA 1
ATOM 3997 C C . LYS A 1 503 ? -15.984 -17.388 36.635 1.00 91.75 503 LYS A C 1
ATOM 3999 O O . LYS A 1 503 ? -16.823 -16.559 36.974 1.00 91.75 503 LYS A O 1
ATOM 4004 N N . SER A 1 504 ? -15.075 -17.878 37.477 1.00 91.88 504 SER A N 1
ATOM 4005 C CA . SER A 1 504 ? -15.053 -17.519 38.896 1.00 91.88 504 SER A CA 1
ATOM 4006 C C . SER A 1 504 ? -14.725 -16.044 39.145 1.00 91.88 504 SER A C 1
ATOM 4008 O O . SER A 1 504 ? -15.271 -15.454 40.074 1.00 91.88 504 SER A O 1
ATOM 4010 N N . SER A 1 505 ? -13.885 -15.428 38.307 1.00 93.75 505 SER A N 1
ATOM 4011 C CA . SER A 1 505 ? -13.455 -14.042 38.499 1.00 93.75 505 SER A CA 1
ATOM 4012 C C . SER A 1 505 ? -14.566 -13.030 38.227 1.00 93.75 505 SER A C 1
ATOM 4014 O O . SER A 1 505 ? -14.522 -11.934 38.769 1.00 93.75 505 SER A O 1
ATOM 4016 N N . PHE A 1 506 ? -15.567 -13.382 37.415 1.00 94.12 506 PHE A N 1
ATOM 4017 C CA . PHE A 1 506 ? -16.693 -12.503 37.084 1.00 94.12 506 PHE A CA 1
ATOM 4018 C C . PHE A 1 506 ? -17.911 -12.669 38.008 1.00 94.12 506 PHE A C 1
ATOM 4020 O O . PHE A 1 506 ? -18.830 -11.860 37.915 1.00 94.12 506 PHE A O 1
ATOM 4027 N N . LEU A 1 507 ? -17.915 -13.633 38.939 1.00 91.62 507 LEU A N 1
ATOM 4028 C CA . LEU A 1 507 ? -18.998 -13.792 39.926 1.00 91.62 507 LEU A CA 1
ATOM 4029 C C . LEU A 1 507 ? -19.303 -12.499 40.713 1.00 91.62 507 LEU A C 1
ATOM 4031 O O . LEU A 1 507 ? -20.479 -12.149 40.817 1.00 91.62 507 LEU A O 1
ATOM 4035 N N . PRO A 1 508 ? -18.304 -11.727 41.200 1.00 92.44 508 PRO A N 1
ATOM 4036 C CA . PRO A 1 508 ? -18.579 -10.464 41.887 1.00 92.44 508 PRO A CA 1
ATOM 4037 C C . PRO A 1 508 ? -19.305 -9.445 40.999 1.00 92.44 508 PRO A C 1
ATOM 4039 O O . PRO A 1 508 ? -20.130 -8.681 41.490 1.00 92.44 508 PRO A O 1
ATOM 4042 N N . ILE A 1 509 ? -19.027 -9.448 39.690 1.00 92.62 509 ILE A N 1
ATOM 4043 C CA . ILE A 1 509 ? -19.683 -8.572 38.710 1.00 92.62 509 ILE A CA 1
ATOM 4044 C C . ILE A 1 509 ? -21.125 -9.035 38.463 1.00 92.62 509 ILE A C 1
ATOM 4046 O O . ILE A 1 509 ? -22.043 -8.215 38.449 1.00 92.62 509 ILE A O 1
ATOM 4050 N N . GLU A 1 510 ? -21.348 -10.342 38.305 1.00 90.38 510 GLU A N 1
ATOM 4051 C CA . GLU A 1 510 ? -22.693 -10.914 38.152 1.00 90.38 510 GLU A CA 1
ATOM 4052 C C . GLU A 1 510 ? -23.595 -10.586 39.344 1.00 90.38 510 GLU A C 1
ATOM 4054 O O . GLU A 1 510 ? -24.743 -10.175 39.159 1.00 90.38 510 GLU A O 1
ATOM 4059 N N . GLU A 1 511 ? -23.058 -10.696 40.561 1.00 90.38 511 GLU A N 1
ATOM 4060 C CA . GLU A 1 511 ? -23.757 -10.345 41.796 1.00 90.38 511 GLU A CA 1
ATOM 4061 C C . GLU A 1 511 ? -23.995 -8.833 41.916 1.00 90.38 511 GLU A C 1
ATOM 4063 O O . GLU A 1 511 ? -25.123 -8.413 42.185 1.00 90.38 511 GLU A O 1
ATOM 4068 N N . ALA A 1 512 ? -22.970 -8.004 41.678 1.00 89.19 512 ALA A N 1
ATOM 4069 C CA . ALA A 1 512 ? -23.050 -6.551 41.844 1.00 89.19 512 ALA A CA 1
ATOM 4070 C C . ALA A 1 512 ? -24.065 -5.885 40.903 1.00 89.19 512 ALA A C 1
ATOM 4072 O O . ALA A 1 512 ? -24.729 -4.924 41.299 1.00 89.19 512 ALA A O 1
ATOM 4073 N N . TYR A 1 513 ? -24.198 -6.394 39.675 1.00 88.75 513 TYR A N 1
ATOM 4074 C CA . TYR A 1 513 ? -25.095 -5.839 38.655 1.00 88.75 513 TYR A CA 1
ATOM 4075 C C . TYR A 1 513 ? -26.357 -6.680 38.418 1.00 88.75 513 TYR A C 1
ATOM 4077 O O . TYR A 1 513 ? -27.172 -6.320 37.569 1.00 88.75 513 TYR A O 1
ATOM 4085 N N . ALA A 1 514 ? -26.546 -7.769 39.172 1.00 88.12 514 ALA A N 1
ATOM 4086 C CA . ALA A 1 514 ? -27.653 -8.716 39.018 1.00 88.12 514 ALA A CA 1
ATOM 4087 C C . ALA A 1 514 ? -27.808 -9.233 37.572 1.00 88.12 514 ALA A C 1
ATOM 4089 O O . ALA A 1 514 ? -28.916 -9.309 37.029 1.00 88.12 514 ALA A O 1
ATOM 4090 N N . ILE A 1 515 ? -26.683 -9.588 36.948 1.00 89.50 515 ILE A N 1
ATOM 4091 C CA . ILE A 1 515 ? -26.613 -10.104 35.576 1.00 89.50 515 ILE A CA 1
ATOM 4092 C C . ILE A 1 515 ? -26.135 -11.557 35.543 1.00 89.50 515 ILE A C 1
ATOM 4094 O O . ILE A 1 515 ? -25.662 -12.091 36.541 1.00 89.50 515 ILE A O 1
ATOM 4098 N N . ARG A 1 516 ? -26.259 -12.199 34.376 1.00 86.31 516 ARG A N 1
ATOM 4099 C CA . ARG A 1 516 ? -25.602 -13.477 34.085 1.00 86.31 516 ARG A CA 1
ATOM 4100 C C . ARG A 1 516 ? -24.902 -13.429 32.738 1.00 86.31 516 ARG A C 1
ATOM 4102 O O . ARG A 1 516 ? -25.526 -13.061 31.739 1.00 86.31 516 ARG A O 1
ATOM 4109 N N . LEU A 1 517 ? -23.637 -13.818 32.718 1.00 86.75 517 LEU A N 1
ATOM 4110 C CA . LEU A 1 517 ? -22.845 -13.984 31.512 1.00 86.75 517 LEU A CA 1
ATOM 4111 C C . LEU A 1 517 ? -23.160 -15.352 30.890 1.00 86.75 517 LEU A C 1
ATOM 4113 O O . LEU A 1 517 ? -23.393 -16.343 31.583 1.00 86.75 517 LEU A O 1
ATOM 4117 N N . SER A 1 518 ? -23.200 -15.410 29.559 1.00 85.38 518 SER A N 1
ATOM 4118 C CA . SER A 1 518 ? -23.323 -16.679 28.837 1.00 85.38 518 SER A CA 1
ATOM 4119 C C . SER A 1 518 ? -21.949 -17.314 28.617 1.00 85.38 518 SER A C 1
ATOM 4121 O O . SER A 1 518 ? -20.920 -16.642 28.669 1.00 85.38 518 SER A O 1
ATOM 4123 N N . ASP A 1 519 ? -21.924 -18.607 28.286 1.00 82.31 519 ASP A N 1
ATOM 4124 C CA . ASP A 1 519 ? -20.684 -19.295 27.899 1.00 82.31 519 ASP A CA 1
ATOM 4125 C C . ASP A 1 519 ? -19.974 -18.623 26.712 1.00 82.31 519 ASP A C 1
ATOM 4127 O O . ASP A 1 519 ? -18.748 -18.655 26.638 1.00 82.31 519 ASP A O 1
ATOM 4131 N N . ALA A 1 520 ? -20.724 -17.958 25.826 1.00 78.62 520 ALA A N 1
ATOM 4132 C CA . ALA A 1 520 ? -20.161 -17.183 24.724 1.00 78.62 520 ALA A CA 1
ATOM 4133 C C . ALA A 1 520 ? -19.374 -15.949 25.208 1.00 78.62 520 ALA A C 1
ATOM 4135 O O . ALA A 1 520 ? -18.320 -15.659 24.650 1.00 78.62 520 ALA A O 1
ATOM 4136 N N . GLU A 1 521 ? -19.836 -15.255 26.256 1.00 83.88 521 GLU A N 1
ATOM 4137 C CA . GLU A 1 521 ? -19.099 -14.128 26.857 1.00 83.88 521 GLU A CA 1
ATOM 4138 C C . GLU A 1 521 ? -17.792 -14.616 27.494 1.00 83.88 521 GLU A C 1
ATOM 4140 O O . GLU A 1 521 ? -16.730 -14.038 27.283 1.00 83.88 521 GLU A O 1
ATOM 4145 N N . TYR A 1 522 ? -17.843 -15.726 28.237 1.00 87.50 522 TYR A N 1
ATOM 4146 C CA . TYR A 1 522 ? -16.647 -16.291 28.867 1.00 87.50 522 TYR A CA 1
ATOM 4147 C C . TYR A 1 522 ? -15.624 -16.784 27.848 1.00 87.50 522 TYR A C 1
ATOM 4149 O O . TYR A 1 522 ? -14.425 -16.574 28.027 1.00 87.50 522 TYR A O 1
ATOM 4157 N N . PHE A 1 523 ? -16.087 -17.421 26.772 1.00 82.06 523 PHE A N 1
ATOM 4158 C CA . PHE A 1 523 ? -15.225 -17.829 25.665 1.00 82.06 523 PHE A CA 1
ATOM 4159 C C . PHE A 1 523 ? -14.547 -16.625 25.027 1.00 82.06 523 PHE A C 1
ATOM 4161 O O . PHE A 1 523 ? -13.361 -16.652 24.725 1.00 82.06 523 PHE A O 1
ATOM 4168 N N . TYR A 1 524 ? -15.289 -15.539 24.878 1.00 77.12 524 TYR A N 1
ATOM 4169 C CA . TYR A 1 524 ? -14.749 -14.328 24.308 1.00 77.12 524 TYR A CA 1
ATOM 4170 C C . TYR A 1 524 ? -13.681 -13.673 25.187 1.00 77.12 524 TYR A C 1
ATOM 4172 O O . TYR A 1 524 ? -12.633 -13.251 24.702 1.00 77.12 524 TYR A O 1
ATOM 4180 N N . ILE A 1 525 ? -13.931 -13.617 26.493 1.00 87.12 525 ILE A N 1
ATOM 4181 C CA . ILE A 1 525 ? -12.944 -13.141 27.461 1.00 87.12 525 ILE A CA 1
ATOM 4182 C C . ILE A 1 525 ? -11.680 -14.008 27.404 1.00 87.12 525 ILE A C 1
ATOM 4184 O O . ILE A 1 525 ? -10.577 -13.480 27.509 1.00 87.12 525 ILE A O 1
ATOM 4188 N N . TYR A 1 526 ? -11.831 -15.321 27.211 1.00 86.62 526 TYR A N 1
ATOM 4189 C CA . TYR A 1 526 ? -10.700 -16.219 27.003 1.00 86.62 526 TYR A CA 1
ATOM 4190 C C . TYR A 1 526 ? -9.921 -15.860 25.732 1.00 86.62 526 TYR A C 1
ATOM 4192 O O . TYR A 1 526 ? -8.721 -15.625 25.824 1.00 86.62 526 TYR A O 1
ATOM 4200 N N . GLU A 1 527 ? -10.581 -15.738 24.578 1.00 79.81 527 GLU A N 1
ATOM 4201 C CA . GLU A 1 527 ? -9.923 -15.326 23.329 1.00 79.81 527 GLU A CA 1
ATOM 4202 C C . GLU A 1 527 ? -9.173 -14.006 23.513 1.00 79.81 527 GLU A C 1
ATOM 4204 O O . GLU A 1 527 ? -7.982 -13.958 23.259 1.00 79.81 527 GLU A O 1
ATOM 4209 N N . LEU A 1 528 ? -9.798 -12.978 24.096 1.00 77.88 528 LEU A N 1
ATOM 4210 C CA . LEU A 1 528 ? -9.132 -11.696 24.346 1.00 77.88 528 LEU A CA 1
ATOM 4211 C C . LEU A 1 528 ? -7.825 -11.798 25.144 1.00 77.88 528 LEU A C 1
ATOM 4213 O O . LEU A 1 528 ? -6.961 -10.943 24.982 1.00 77.88 528 LEU A O 1
ATOM 4217 N N . LEU A 1 529 ? -7.708 -12.769 26.050 1.00 82.44 529 LEU A N 1
ATOM 4218 C CA . LEU A 1 529 ? -6.531 -12.934 26.904 1.00 82.44 529 LEU A CA 1
ATOM 4219 C C . LEU A 1 529 ? -5.432 -13.789 26.258 1.00 82.44 529 LEU A C 1
ATOM 4221 O O . LEU A 1 529 ? -4.278 -13.679 26.677 1.00 82.44 529 LEU A O 1
ATOM 4225 N N . TYR A 1 530 ? -5.785 -14.647 25.296 1.00 79.00 530 TYR A N 1
ATOM 4226 C CA . TYR A 1 530 ? -4.898 -15.670 24.728 1.00 79.00 530 TYR A CA 1
ATOM 4227 C C . TYR A 1 530 ? -4.661 -15.544 23.210 1.00 79.00 530 TYR A C 1
ATOM 4229 O O . TYR A 1 530 ? -3.748 -16.203 22.710 1.00 79.00 530 TYR A O 1
ATOM 4237 N N . SER A 1 531 ? -5.439 -14.720 22.496 1.00 62.22 531 SER A N 1
ATOM 4238 C CA . SER A 1 531 ? -5.237 -14.325 21.090 1.00 62.22 531 SER A CA 1
ATOM 4239 C C . SER A 1 531 ? -4.333 -13.105 20.995 1.00 62.22 531 SER A C 1
ATOM 4241 O O . SER A 1 531 ? -3.405 -13.126 20.160 1.00 62.22 531 SER A O 1
#